Protein AF-A0A2T0AXY7-F1 (afdb_monomer_lite)

Sequence (420 aa):
MPDNYTPNIATISPTTSLGEAIATIINTGSFVLKIAGAGDNPEGWLNYLDILKIIQDAPEGATLRARRIKDYIHPDNNAHDLYSVEKLLAQALENHAREQELRLVLEELINVVIAEAPVGLAFLNPQGEILHLNSLAEQLLQAASLSCVDLIKMANNNETKTIRANSRTYKLWVVKSGKEKAPGYLAIFVDVTTEQQLVEKVKYAQQEAEMALATLLPDQRVEARLRAIVEYMDEYDSATGRIKITGVIREGVYRHVINILRLIAELSKQGLTELPGIDKDVLVQAAIFHDLAKVQPYLHPGDVVDPQEVFEPGYVHAFRSASMARGIYNIDERTVNLIKYHHHEENDLPAEYPLYLLPMYRLFRLLDGLSAGITRRGSRVKLTTNGTLISVREESSFPLYNQHLELDLYSGRKVVKPLD

Foldseek 3Di:
DPPDDPAQAAEDEQQQFLLVVVVCCVVRVHQKHFYDDDPPDGQAMDGVVLSVVLCVVDPDNPVRRGDGNNVVGDRDPPPVPVDDVVVVVVVVVVVVVVVVVVVVVVVVVVLVCQQPPPKWKWKAAPVLDTPDTYPVVVQQCVQVVPGSVNLVVCQVVVHKDWTDDPNWIWIWGKHFDPDPVGTIIMIIIDTCRVVVVVVVVVVVVVVVLVVVVCVVDPDVLLQVLLQQDKDFAWDADPVVQKIATADIGGSLSVQLLSQLLVVLVVVVVQVQCVAQLNPSVLLNLLSSQLQSQADAADDDHGDIDNCPVHGDDSLVSLCVSLCCCCPPVVHDPLSSLLSNPLNPDPVRDDPPRPLSNQLVSLVSNVSSVVSSCCRRFVWDWDWDDDRQKIWIAIDGPPQVPGWIWIARSNVRDIDIDHDD

InterPro domains:
  IPR003607 HD/PDEase domain [cd00077] (251-348)
  IPR006674 HD domain [PF01966] (253-348)
  IPR046342 CBS domain superfamily [SSF54631] (4-61)

Secondary structure (DSSP, 8-state):
--S------EEE-TT-BHHHHHHHHHHHT-SEEEEP-STTS-SEEEEHHHHHHHHHS-S-TTTSTTSBGGGG----S-HHHH--HHHHHHHHHHHHHHHHHHHHHHHHHHHHHHHS-SSEEEEE-TTS-EEEE-HHHHHHHHHTT--HHHHHHHHHHT-EEEEEETTEEEEEEEEE---TTS--EEEEEEE-HHHHHHHHHHHHHHHHHHHHHHHHSS-HHHHHHHHH--EEEEEE-TTT--EEEEEEETTHHHHHHHHHHHHHHHHHHTTGGGSTT--HHHHHHHHHHTTTT-------TT-EE-HHHHSPPHHHHHHHHHHHHHHHH---HHHHHHHHHTTS-GGGS-TTS-GGGHHHHHHHHHHHHHHHHHHHH--EEEEEEETTEEEEEEE-SSGGG-EEEEEETTT--EEEEE--

Structure (mmCIF, N/CA/C/O backbone):
data_AF-A0A2T0AXY7-F1
#
_entry.id   AF-A0A2T0AXY7-F1
#
loop_
_atom_site.group_PDB
_atom_site.id
_atom_site.type_symbol
_atom_site.label_atom_id
_atom_site.label_alt_id
_atom_site.label_comp_id
_atom_site.label_asym_id
_atom_site.label_entity_id
_atom_site.label_seq_id
_atom_site.pdbx_PDB_ins_code
_atom_site.Cartn_x
_atom_site.Cartn_y
_atom_site.Cartn_z
_atom_site.occupancy
_atom_site.B_iso_or_equiv
_atom_site.auth_seq_id
_atom_site.auth_comp_id
_atom_site.auth_asym_id
_atom_site.auth_atom_id
_atom_site.pdbx_PDB_model_num
ATOM 1 N N . MET A 1 1 ? -41.423 15.053 71.938 1.00 35.78 1 MET A N 1
ATOM 2 C CA . MET A 1 1 ? -41.698 16.401 71.407 1.00 35.78 1 MET A CA 1
ATOM 3 C C . MET A 1 1 ? -40.763 17.346 72.140 1.00 35.78 1 MET A C 1
ATOM 5 O O . MET A 1 1 ? -40.939 17.464 73.345 1.00 35.78 1 MET A O 1
ATOM 9 N N . PRO A 1 2 ? -39.714 17.892 71.506 1.00 35.72 2 PRO A N 1
ATOM 10 C CA . PRO A 1 2 ? -38.966 18.982 72.112 1.00 35.72 2 PRO A CA 1
ATOM 11 C C . PRO A 1 2 ? -39.847 20.236 72.146 1.00 35.72 2 PRO A C 1
ATOM 13 O O . PRO A 1 2 ? -40.663 20.451 71.248 1.00 35.72 2 PRO A O 1
ATOM 16 N N . ASP A 1 3 ? -39.694 21.010 73.213 1.00 39.50 3 ASP A N 1
ATOM 17 C CA . ASP A 1 3 ? -40.475 22.195 73.549 1.00 39.50 3 ASP A CA 1
ATOM 18 C C . ASP A 1 3 ? -40.466 23.270 72.445 1.00 39.50 3 ASP A C 1
ATOM 20 O O . ASP A 1 3 ? -39.426 23.568 71.860 1.00 39.50 3 ASP A O 1
ATOM 24 N N . ASN A 1 4 ? -41.651 23.841 72.189 1.00 45.59 4 ASN A N 1
ATOM 25 C CA . ASN A 1 4 ? -41.949 25.089 71.468 1.00 45.59 4 ASN A CA 1
ATOM 26 C C . ASN A 1 4 ? -40.873 25.598 70.487 1.00 45.59 4 ASN A C 1
ATOM 28 O O . ASN A 1 4 ? -40.189 26.588 70.749 1.00 45.59 4 ASN A O 1
ATOM 32 N N . TYR A 1 5 ? -40.793 24.985 69.302 1.00 45.97 5 TYR A N 1
ATOM 33 C CA . TYR A 1 5 ? -40.164 25.631 68.151 1.00 45.97 5 TYR A CA 1
ATOM 34 C C . TYR A 1 5 ? -41.079 26.758 67.663 1.00 45.97 5 TYR A C 1
ATOM 36 O O . TYR A 1 5 ? -42.077 26.508 66.988 1.00 45.97 5 TYR A O 1
ATOM 44 N N . THR A 1 6 ? -40.763 28.002 68.016 1.00 52.31 6 THR A N 1
ATOM 45 C CA . THR A 1 6 ? -41.361 29.177 67.376 1.00 52.31 6 THR A CA 1
ATOM 46 C C . THR A 1 6 ? -40.632 29.384 66.047 1.00 52.31 6 THR A C 1
ATOM 48 O O . THR A 1 6 ? -39.455 29.755 66.069 1.00 52.31 6 THR A O 1
ATOM 51 N N . PRO A 1 7 ? -41.257 29.112 64.885 1.00 59.44 7 PRO A N 1
ATOM 52 C CA . PRO A 1 7 ? -40.590 29.299 63.603 1.00 59.44 7 PRO A CA 1
ATOM 53 C C . PRO A 1 7 ? -40.160 30.761 63.453 1.00 59.44 7 PRO A C 1
ATOM 55 O O . PRO A 1 7 ? -40.944 31.680 63.700 1.00 59.44 7 PRO A O 1
ATOM 58 N N . ASN A 1 8 ? -38.903 30.978 63.061 1.00 70.38 8 ASN A N 1
ATOM 59 C CA . ASN A 1 8 ? -38.373 32.311 62.800 1.00 70.38 8 ASN A CA 1
ATOM 60 C C . ASN A 1 8 ? -38.953 32.830 61.480 1.00 70.38 8 ASN A C 1
ATOM 62 O O . ASN A 1 8 ? -38.382 32.606 60.422 1.00 70.38 8 ASN A O 1
ATOM 66 N N . ILE A 1 9 ? -40.120 33.467 61.531 1.00 78.06 9 ILE A N 1
ATOM 67 C CA . ILE A 1 9 ? -40.816 33.960 60.342 1.00 78.06 9 ILE A CA 1
ATOM 68 C C . ILE A 1 9 ? -40.255 35.334 59.964 1.00 78.06 9 ILE A C 1
ATOM 70 O O . ILE A 1 9 ? -40.591 36.355 60.568 1.00 78.06 9 ILE A O 1
ATOM 74 N N . ALA A 1 10 ? -39.428 35.372 58.922 1.00 82.75 10 ALA A N 1
ATOM 75 C CA . ALA A 1 10 ? -38.968 36.624 58.336 1.00 82.75 10 ALA A CA 1
ATOM 76 C C . ALA A 1 10 ? -40.090 37.301 57.529 1.00 82.75 10 ALA A C 1
ATOM 78 O O . ALA A 1 10 ? -40.833 36.644 56.797 1.00 82.75 10 ALA A O 1
ATOM 79 N N . THR A 1 11 ? -40.209 38.625 57.659 1.00 85.38 11 THR A N 1
ATOM 80 C CA . THR A 1 11 ? -41.185 39.429 56.908 1.00 85.38 11 THR A CA 1
ATOM 81 C C . THR A 1 11 ? -40.500 40.133 55.739 1.00 85.38 11 THR A C 1
ATOM 83 O O . THR A 1 11 ? -39.458 40.758 55.929 1.00 85.38 11 THR A O 1
ATOM 86 N N . ILE A 1 12 ? -41.081 40.048 54.541 1.00 84.69 12 ILE A N 1
ATOM 87 C CA . ILE A 1 12 ? -40.571 40.674 53.311 1.00 84.69 12 ILE A CA 1
ATOM 88 C C . ILE A 1 12 ? -41.636 41.551 52.641 1.00 84.69 12 ILE A C 1
ATOM 90 O O . ILE A 1 12 ? -42.829 41.404 52.899 1.00 84.69 12 ILE A O 1
ATOM 94 N N . SER A 1 13 ? -41.210 42.464 51.766 1.00 84.19 13 SER A N 1
ATOM 95 C CA . SER A 1 13 ? -42.122 43.320 50.998 1.00 84.19 13 SER A CA 1
ATOM 96 C C . SER A 1 13 ? -42.753 42.547 49.826 1.00 84.19 13 SER A C 1
ATOM 98 O O . SER A 1 13 ? -42.058 41.753 49.189 1.00 84.19 13 SER A O 1
ATOM 100 N N . PRO A 1 14 ? -44.011 42.831 49.430 1.00 80.75 14 PRO A N 1
ATOM 101 C CA . PRO A 1 14 ? -44.600 42.308 48.188 1.00 80.75 14 PRO A CA 1
ATOM 102 C C . PRO A 1 14 ? -43.783 42.648 46.928 1.00 80.75 14 PRO A C 1
ATOM 104 O O . PRO A 1 14 ? -43.879 41.978 45.896 1.00 80.75 14 PRO A O 1
ATOM 107 N N . THR A 1 15 ? -42.973 43.712 46.991 1.00 80.94 15 THR A N 1
ATOM 108 C CA . THR A 1 15 ? -42.100 44.152 45.894 1.00 80.94 15 THR A CA 1
ATOM 109 C C . THR A 1 15 ? -40.739 43.461 45.871 1.00 80.94 15 THR A C 1
ATOM 111 O O . THR A 1 15 ? -39.986 43.695 44.926 1.00 80.94 15 THR A O 1
ATOM 114 N N . THR A 1 16 ? -40.409 42.655 46.886 1.00 82.88 16 THR A N 1
ATOM 115 C CA . THR A 1 16 ? -39.147 41.912 46.970 1.00 82.88 16 THR A CA 1
ATOM 116 C C . THR A 1 16 ? -39.021 40.961 45.777 1.00 82.88 16 THR A C 1
ATOM 118 O O . THR A 1 16 ? -40.002 40.361 45.322 1.00 82.88 16 THR A O 1
ATOM 121 N N . SER A 1 17 ? -37.814 40.873 45.219 1.00 83.25 17 SER A N 1
ATOM 122 C CA . SER A 1 17 ? -37.525 39.959 44.113 1.00 83.25 17 SER A CA 1
ATOM 123 C C . SER A 1 17 ? -37.422 38.512 44.603 1.00 83.25 17 SER A C 1
ATOM 125 O O . SER A 1 17 ? -37.086 38.256 45.761 1.00 83.25 17 SER A O 1
ATOM 127 N N . LEU A 1 18 ? -37.661 37.537 43.720 1.00 77.62 18 LEU A N 1
ATOM 128 C CA . LEU A 1 18 ? -37.544 36.118 44.082 1.00 77.62 18 LEU A CA 1
ATOM 129 C C . LEU A 1 18 ? -36.136 35.763 44.597 1.00 77.62 18 LEU A C 1
ATOM 131 O O . LEU A 1 18 ? -35.996 34.994 45.546 1.00 77.62 18 LEU A O 1
ATOM 135 N N . GLY A 1 19 ? -35.089 36.355 44.007 1.00 75.31 19 GLY A N 1
ATOM 136 C CA . GLY A 1 19 ? -33.707 36.149 44.449 1.00 75.31 19 GLY A CA 1
ATOM 137 C C . GLY A 1 19 ? -33.446 36.645 45.875 1.00 75.31 19 GLY A C 1
ATOM 138 O O . GLY A 1 19 ? -32.769 35.968 46.648 1.00 75.31 19 GLY A O 1
ATOM 139 N N . GLU A 1 20 ? -34.016 37.793 46.243 1.00 79.75 20 GLU A N 1
ATOM 140 C CA . GLU A 1 20 ? -33.910 38.342 47.598 1.00 79.75 20 GLU A CA 1
ATOM 141 C C . GLU A 1 20 ? -34.698 37.510 48.611 1.00 79.75 20 GLU A C 1
ATOM 143 O O . GLU A 1 20 ? -34.175 37.240 49.686 1.00 79.75 20 GLU A O 1
ATOM 148 N N . ALA A 1 21 ? -35.894 37.019 48.265 1.00 81.38 21 ALA A N 1
ATOM 149 C CA . ALA A 1 21 ? -36.641 36.112 49.140 1.00 81.38 21 ALA A CA 1
ATOM 150 C C . ALA A 1 21 ? -35.890 34.806 49.425 1.00 81.38 21 ALA A C 1
ATOM 152 O O . ALA A 1 21 ? -35.842 34.369 50.575 1.00 81.38 21 ALA A O 1
ATOM 153 N N . ILE A 1 22 ? -35.251 34.212 48.411 1.00 77.62 22 ILE A N 1
ATOM 154 C CA . ILE A 1 22 ? -34.394 33.029 48.594 1.00 77.62 22 ILE A CA 1
ATOM 155 C C . ILE A 1 22 ? -33.248 33.347 49.557 1.00 77.62 22 ILE A C 1
ATOM 157 O O . ILE A 1 22 ? -32.988 32.581 50.483 1.00 77.62 22 ILE A O 1
ATOM 161 N N . ALA A 1 23 ? -32.581 34.490 49.368 1.00 80.38 23 ALA A N 1
ATOM 162 C CA . ALA A 1 23 ? -31.503 34.914 50.255 1.00 80.38 23 ALA A CA 1
ATOM 163 C C . ALA A 1 23 ? -32.002 35.134 51.692 1.00 80.38 23 ALA A C 1
ATOM 165 O O . ALA A 1 23 ? -31.334 34.722 52.637 1.00 80.38 23 ALA A O 1
ATOM 166 N N . THR A 1 24 ? -33.187 35.727 51.876 1.00 81.69 24 THR A N 1
ATOM 167 C CA . THR A 1 24 ? -33.806 35.891 53.196 1.00 81.69 24 THR A CA 1
ATOM 168 C C . THR A 1 24 ? -34.090 34.542 53.854 1.00 81.69 24 THR A C 1
ATOM 170 O O . THR A 1 24 ? -33.719 34.372 55.011 1.00 81.69 24 THR A O 1
ATOM 173 N N . ILE A 1 25 ? -34.665 33.570 53.138 1.00 77.44 25 ILE A N 1
ATOM 174 C CA . ILE A 1 25 ? -34.901 32.201 53.643 1.00 77.44 25 ILE A CA 1
ATOM 175 C C . ILE A 1 25 ? -33.597 31.556 54.117 1.00 77.44 25 ILE A C 1
ATOM 177 O O . ILE A 1 25 ? -33.514 31.114 55.262 1.00 77.44 25 ILE A O 1
ATOM 181 N N . ILE A 1 26 ? -32.557 31.570 53.279 1.00 75.00 26 ILE A N 1
ATOM 182 C CA . ILE A 1 26 ? -31.250 30.980 53.606 1.00 75.00 26 ILE A CA 1
ATOM 183 C C . ILE A 1 26 ? -30.628 31.663 54.832 1.00 75.00 26 ILE A C 1
ATOM 185 O O . ILE A 1 26 ? -30.186 30.985 55.755 1.00 75.00 26 ILE A O 1
ATOM 189 N N . ASN A 1 27 ? -30.620 32.998 54.865 1.00 78.12 27 ASN A N 1
ATOM 190 C CA . ASN A 1 27 ? -29.942 33.762 55.915 1.00 78.12 27 ASN A CA 1
ATOM 191 C C . ASN A 1 27 ? -30.670 33.709 57.263 1.00 78.12 27 ASN A C 1
ATOM 193 O O . ASN A 1 27 ? -30.035 33.789 58.311 1.00 78.12 27 ASN A O 1
ATOM 197 N N . THR A 1 28 ? -31.999 33.612 57.245 1.00 78.56 28 THR A N 1
ATOM 198 C CA . THR A 1 28 ? -32.820 33.574 58.471 1.00 78.56 28 THR A CA 1
ATOM 199 C C . THR A 1 28 ? -33.107 32.160 58.959 1.00 78.56 28 THR A C 1
ATOM 201 O O . THR A 1 28 ? -33.596 31.994 60.078 1.00 78.56 28 THR A O 1
ATOM 204 N N . GLY A 1 29 ? -32.814 31.151 58.133 1.00 70.94 29 GLY A N 1
ATOM 205 C CA . GLY A 1 29 ? -33.228 29.770 58.361 1.00 70.94 29 GLY A CA 1
ATOM 206 C C . GLY A 1 29 ? -34.749 29.594 58.342 1.00 70.94 29 GLY A C 1
ATOM 207 O O . GLY A 1 29 ? -35.250 28.612 58.888 1.00 70.94 29 GLY A O 1
ATOM 208 N N . SER A 1 30 ? -35.493 30.552 57.774 1.00 76.12 30 SER A N 1
ATOM 209 C CA . SER A 1 30 ? -36.952 30.490 57.718 1.00 76.12 30 SER A CA 1
ATOM 210 C C . SER A 1 30 ? -37.422 29.620 56.563 1.00 76.12 30 SER A C 1
ATOM 212 O O . SER A 1 30 ? -37.006 29.815 55.427 1.00 76.12 30 SER A O 1
ATOM 214 N N . PHE A 1 31 ? -38.371 28.726 56.817 1.00 73.75 31 PHE A N 1
ATOM 215 C CA . PHE A 1 31 ? -39.027 27.944 55.765 1.00 73.75 31 PHE A CA 1
ATOM 216 C C . PHE A 1 31 ? -40.228 28.673 55.140 1.00 73.75 31 PHE A C 1
ATOM 218 O O . PHE A 1 31 ? -40.707 28.276 54.077 1.00 73.75 31 PHE A O 1
ATOM 225 N N . VAL A 1 32 ? -40.710 29.742 55.786 1.00 78.12 32 VAL A N 1
ATOM 226 C CA . VAL A 1 32 ? -41.885 30.515 55.366 1.00 78.12 32 VAL A CA 1
ATOM 227 C C . VAL A 1 32 ? -41.618 32.009 55.538 1.00 78.12 32 VAL A C 1
ATOM 229 O O . VAL A 1 32 ? -41.190 32.462 56.600 1.00 78.12 32 VAL A O 1
ATOM 232 N N . LEU A 1 33 ? -41.893 32.798 54.507 1.00 80.44 33 LEU A N 1
ATOM 233 C CA . LEU A 1 33 ? -41.829 34.254 54.574 1.00 80.44 33 LEU A CA 1
ATOM 234 C C . LEU A 1 33 ? -43.231 34.844 54.733 1.00 80.44 33 LEU A C 1
ATOM 236 O O . LEU A 1 33 ? -44.147 34.481 53.993 1.00 80.44 33 LEU A O 1
ATOM 240 N N . LYS A 1 34 ? -43.383 35.781 55.673 1.00 84.38 34 LYS A N 1
ATOM 241 C CA . LYS A 1 34 ? -44.576 36.632 55.789 1.00 84.38 34 LYS A CA 1
ATOM 242 C C . LYS A 1 34 ? -44.455 37.765 54.773 1.00 84.38 34 LYS A C 1
ATOM 244 O O . LYS A 1 34 ? -43.468 38.498 54.796 1.00 84.38 34 LYS A O 1
ATOM 249 N N . ILE A 1 35 ? -45.440 37.946 53.902 1.00 83.81 35 ILE A N 1
ATOM 250 C CA . ILE A 1 35 ? -45.468 39.088 52.984 1.00 83.81 35 ILE A CA 1
ATOM 251 C C . ILE A 1 35 ? -46.203 40.233 53.682 1.00 83.81 35 ILE A C 1
ATOM 253 O O . ILE A 1 35 ? -47.360 40.087 54.081 1.00 83.81 35 ILE A O 1
ATOM 257 N N . ALA A 1 36 ? -45.512 41.355 53.885 1.00 83.44 36 ALA A N 1
ATOM 258 C CA . ALA A 1 36 ? -46.055 42.521 54.572 1.00 83.44 36 ALA A CA 1
ATOM 259 C C . ALA A 1 36 ? -47.291 43.063 53.837 1.00 83.44 36 ALA A C 1
ATOM 261 O O . ALA A 1 36 ? -47.231 43.283 52.632 1.00 83.44 36 ALA A O 1
ATOM 262 N N . GLY A 1 37 ? -48.385 43.282 54.570 1.00 78.50 37 GLY A N 1
ATOM 263 C CA . GLY A 1 37 ? -49.594 43.937 54.071 1.00 78.50 37 GLY A CA 1
ATOM 264 C C . GLY A 1 37 ? -49.876 45.257 54.787 1.00 78.50 37 GLY A C 1
ATOM 265 O O . GLY A 1 37 ? -49.051 45.756 55.556 1.00 78.50 37 GLY A O 1
ATOM 266 N N . ALA A 1 38 ? -51.046 45.846 54.534 1.00 69.31 38 ALA A N 1
ATOM 267 C CA . ALA A 1 38 ? -51.471 47.066 55.215 1.00 69.31 38 ALA A CA 1
ATOM 268 C C . ALA A 1 38 ? -51.808 46.788 56.697 1.00 69.31 38 ALA A C 1
ATOM 270 O O . ALA A 1 38 ? -52.799 46.126 57.008 1.00 69.31 38 ALA A O 1
ATOM 271 N N . GLY A 1 39 ? -51.002 47.333 57.615 1.00 69.31 39 GLY A N 1
ATOM 272 C CA . GLY A 1 39 ? -51.161 47.140 59.062 1.00 69.31 39 GLY A CA 1
ATOM 273 C C . GLY A 1 39 ? -50.564 45.816 59.558 1.00 69.31 39 GLY A C 1
ATOM 274 O O . GLY A 1 39 ? -49.551 45.359 59.038 1.00 69.31 39 GLY A O 1
ATOM 275 N N . ASP A 1 40 ? -51.180 45.195 60.568 1.00 65.81 40 ASP A N 1
ATOM 276 C CA . ASP A 1 40 ? -50.671 43.947 61.173 1.00 65.81 40 ASP A CA 1
ATOM 277 C C . ASP A 1 40 ? -50.998 42.672 60.362 1.00 65.81 40 ASP A C 1
ATOM 279 O O . ASP A 1 40 ? -50.418 41.601 60.603 1.00 65.81 40 ASP A O 1
ATOM 283 N N . ASN A 1 41 ? -51.874 42.782 59.356 1.00 70.25 41 ASN A N 1
ATOM 284 C CA . ASN A 1 41 ? -52.311 41.662 58.525 1.00 70.25 41 ASN A CA 1
ATOM 285 C C . ASN A 1 41 ? -51.353 41.432 57.338 1.00 70.25 41 ASN A C 1
ATOM 287 O O . ASN A 1 41 ? -51.108 42.363 56.569 1.00 70.25 41 ASN A O 1
ATOM 291 N N . PRO A 1 42 ? -50.807 40.214 57.157 1.00 78.94 42 PRO A N 1
ATOM 292 C CA . PRO A 1 42 ? -50.018 39.896 55.970 1.00 78.94 42 PRO A CA 1
ATOM 293 C C . PRO A 1 42 ? -50.861 39.929 54.691 1.00 78.94 42 PRO A C 1
ATOM 295 O O . PRO A 1 42 ? -52.012 39.505 54.701 1.00 78.94 42 PRO A O 1
ATOM 298 N N . GLU A 1 43 ? -50.253 40.361 53.583 1.00 77.25 43 GLU A N 1
ATOM 299 C CA . GLU A 1 43 ? -50.824 40.226 52.230 1.00 77.25 43 GLU A CA 1
ATOM 300 C C . GLU A 1 43 ? -50.783 38.775 51.728 1.00 77.25 43 GLU A C 1
ATOM 302 O O . GLU A 1 43 ? -51.541 38.400 50.837 1.00 77.25 43 GLU A O 1
ATOM 307 N N . GLY A 1 44 ? -49.906 37.951 52.304 1.00 79.56 44 GLY A N 1
ATOM 308 C CA . GLY A 1 44 ? -49.798 36.534 51.989 1.00 79.56 44 GLY A CA 1
ATOM 309 C C . GLY A 1 44 ? -48.573 35.883 52.619 1.00 79.56 44 GLY A C 1
ATOM 310 O O . GLY A 1 44 ? -47.861 36.485 53.428 1.00 79.56 44 GLY A O 1
ATOM 311 N N . TRP A 1 45 ? -48.323 34.639 52.225 1.00 79.12 45 TRP A N 1
ATOM 312 C CA . TRP A 1 45 ? -47.216 33.822 52.713 1.00 79.12 45 TRP A CA 1
ATOM 313 C C . TRP A 1 45 ? -46.498 33.173 51.532 1.00 79.12 45 TRP A C 1
ATOM 315 O O . TRP A 1 45 ? -47.144 32.797 50.557 1.00 79.12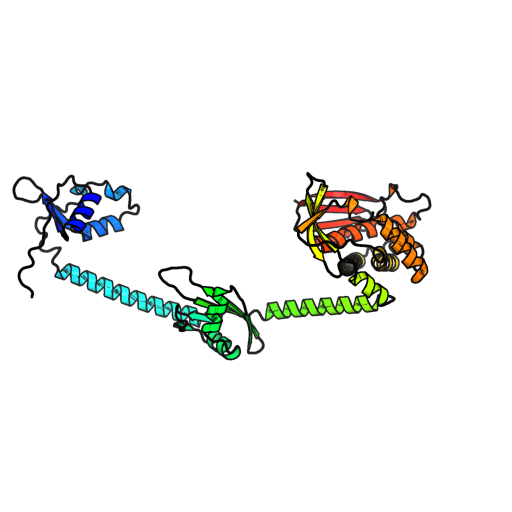 45 TRP A O 1
ATOM 325 N N . LEU A 1 46 ? -45.173 33.044 51.617 1.00 77.12 46 LEU A N 1
ATOM 326 C CA . LEU A 1 46 ? -44.356 32.386 50.594 1.00 77.12 46 LEU A CA 1
ATOM 327 C C . LEU A 1 46 ? -43.517 31.273 51.228 1.00 77.12 46 LEU A C 1
ATOM 329 O O . LEU A 1 46 ? -42.683 31.549 52.092 1.00 77.12 46 LEU A O 1
ATOM 333 N N . ASN A 1 47 ? -43.722 30.026 50.802 1.00 77.25 47 ASN A N 1
ATOM 334 C CA . ASN A 1 47 ? -42.939 28.877 51.259 1.00 77.25 47 ASN A CA 1
ATOM 335 C C . ASN A 1 47 ? -41.745 28.630 50.323 1.00 77.25 47 ASN A C 1
ATOM 337 O O . ASN A 1 47 ? -41.844 28.793 49.105 1.00 77.25 47 ASN A O 1
ATOM 341 N N . TYR A 1 48 ? -40.614 28.185 50.877 1.00 73.25 48 TYR A N 1
ATOM 342 C CA . TYR A 1 48 ? -39.454 27.763 50.089 1.00 73.25 48 TYR A CA 1
ATOM 343 C C . TYR A 1 48 ? -39.797 26.693 49.030 1.00 73.25 48 TYR A C 1
ATOM 345 O O . TYR A 1 48 ? -39.198 26.689 47.957 1.00 73.25 48 TYR A O 1
ATOM 353 N N . LEU A 1 49 ? -40.775 25.815 49.288 1.00 65.75 49 LEU A N 1
ATOM 354 C CA . LEU A 1 49 ? -41.242 24.813 48.323 1.00 65.75 49 LEU A CA 1
ATOM 355 C C . LEU A 1 49 ? -41.974 25.435 47.133 1.00 65.75 49 LEU A C 1
ATOM 357 O O . LEU A 1 49 ? -41.815 24.950 46.015 1.00 65.75 49 LEU A O 1
ATOM 361 N N . ASP A 1 50 ? -42.730 26.512 47.344 1.00 68.38 50 ASP A N 1
ATOM 362 C CA . ASP A 1 50 ? -43.384 27.235 46.248 1.00 68.38 50 ASP A CA 1
ATOM 363 C C . ASP A 1 50 ? -42.330 27.897 45.364 1.00 68.38 50 ASP A C 1
ATOM 365 O O . ASP A 1 50 ? -42.406 27.831 44.141 1.00 68.38 50 ASP A O 1
ATOM 369 N N . ILE A 1 51 ? -41.268 28.429 45.978 1.00 68.94 51 ILE A N 1
ATOM 370 C CA . ILE A 1 51 ? -40.109 28.950 45.250 1.00 68.94 51 ILE A CA 1
ATOM 371 C C . ILE A 1 51 ? -39.418 27.841 44.444 1.00 68.94 51 ILE A C 1
ATOM 373 O O . ILE A 1 51 ? -39.060 28.065 43.289 1.00 68.94 51 ILE A O 1
ATOM 377 N N . LEU A 1 52 ? -39.254 26.639 45.008 1.00 62.44 52 LEU A N 1
ATOM 378 C CA . LEU A 1 52 ? -38.666 25.503 44.292 1.00 62.44 52 LEU A CA 1
ATOM 379 C C . LEU A 1 52 ? -39.538 25.035 43.120 1.00 62.44 52 LEU A C 1
ATOM 381 O O . LEU A 1 52 ? -38.989 24.769 42.055 1.00 62.44 52 LEU A O 1
ATOM 385 N N . LYS A 1 53 ? -40.869 25.003 43.271 1.00 65.25 53 LYS A N 1
ATOM 386 C CA . LYS A 1 53 ? -41.801 24.713 42.165 1.00 65.25 53 LYS A CA 1
ATOM 387 C C . LYS A 1 53 ? -41.723 25.774 41.067 1.00 65.25 53 LYS A C 1
ATOM 389 O O . LYS A 1 53 ? -41.570 25.430 39.903 1.00 65.25 53 LYS A O 1
ATOM 394 N N . ILE A 1 54 ? -41.712 27.058 41.437 1.00 67.44 54 ILE A N 1
ATOM 395 C CA . ILE A 1 54 ? -41.545 28.177 40.493 1.00 67.44 54 ILE A CA 1
ATOM 396 C C . ILE A 1 54 ? -40.223 28.056 39.717 1.00 67.44 54 ILE A C 1
ATOM 398 O O . ILE A 1 54 ? -40.173 28.371 38.530 1.00 67.44 54 ILE A O 1
ATOM 402 N N . ILE A 1 55 ? -39.152 27.596 40.372 1.00 64.75 55 ILE A N 1
ATOM 403 C CA . ILE A 1 55 ? -37.855 27.345 39.730 1.00 64.75 55 ILE A CA 1
ATOM 404 C C . ILE A 1 55 ? -37.902 26.106 38.825 1.00 64.75 55 ILE A C 1
ATOM 406 O O . ILE A 1 55 ? -37.310 26.128 37.750 1.00 64.75 55 ILE A O 1
ATOM 410 N N . GLN A 1 56 ? -38.587 25.039 39.242 1.00 58.16 56 GLN A N 1
ATOM 411 C CA . GLN A 1 56 ? -38.702 23.789 38.488 1.00 58.16 56 GLN A CA 1
ATOM 412 C C . GLN A 1 56 ? -39.534 23.950 37.206 1.00 58.16 56 GLN A C 1
ATOM 414 O O . GLN A 1 56 ? -39.175 23.380 36.177 1.00 58.16 56 GLN A O 1
ATOM 419 N N . ASP A 1 57 ? -40.600 24.750 37.254 1.00 57.97 57 ASP A N 1
ATOM 420 C CA . ASP A 1 57 ? -41.546 24.929 36.144 1.00 57.97 57 ASP A CA 1
ATOM 421 C C . ASP A 1 57 ? -41.098 25.983 35.114 1.00 57.97 57 ASP A C 1
ATOM 423 O O . ASP A 1 57 ? -41.736 26.158 34.073 1.00 57.97 57 ASP A O 1
ATOM 427 N N . ALA A 1 58 ? -39.992 26.689 35.365 1.00 58.09 58 ALA A N 1
ATOM 428 C CA . ALA A 1 58 ? -39.477 27.724 34.477 1.00 58.09 58 ALA A CA 1
ATOM 429 C C . ALA A 1 58 ? -38.116 27.313 33.870 1.00 58.09 58 ALA A C 1
ATOM 431 O O . ALA A 1 58 ? -37.119 27.228 34.586 1.00 58.09 58 ALA A O 1
ATOM 432 N N . PRO A 1 59 ? -38.027 27.112 32.539 1.00 49.50 59 PRO A N 1
ATOM 433 C CA . PRO A 1 59 ? -36.862 26.510 31.878 1.00 49.50 59 PRO A CA 1
ATOM 434 C C . PRO A 1 59 ? -35.582 27.373 31.875 1.00 49.50 59 PRO A C 1
ATOM 436 O O . PRO A 1 59 ? -34.537 26.914 31.420 1.00 49.50 59 PRO A O 1
ATOM 439 N N . GLU A 1 60 ? -35.621 28.605 32.398 1.00 58.69 60 GLU A N 1
ATOM 440 C CA . GLU A 1 60 ? -34.505 29.560 32.360 1.00 58.69 60 GLU A CA 1
ATOM 441 C C . GLU A 1 60 ? -34.295 30.244 33.729 1.00 58.69 60 GLU A C 1
ATOM 443 O O . GLU A 1 60 ? -34.936 31.235 34.081 1.00 58.69 60 GLU A O 1
ATOM 448 N N . GLY A 1 61 ? -33.357 29.724 34.529 1.00 53.00 61 GLY A N 1
ATOM 449 C CA . GLY A 1 61 ? -33.146 30.140 35.927 1.00 53.00 61 GLY A CA 1
ATOM 450 C C . GLY A 1 61 ? -32.642 31.578 36.159 1.00 53.00 61 GLY A C 1
ATOM 451 O O . GLY A 1 61 ? -32.676 32.058 37.294 1.00 53.00 61 GLY A O 1
ATOM 452 N N . ALA A 1 62 ? -32.177 32.287 35.123 1.00 51.03 62 ALA A N 1
ATOM 453 C CA . ALA A 1 62 ? -31.622 33.641 35.252 1.00 51.03 62 ALA A CA 1
ATOM 454 C C . ALA A 1 62 ? -32.698 34.748 35.215 1.00 51.03 62 ALA A C 1
ATOM 456 O O . ALA A 1 62 ? -32.615 35.715 35.972 1.00 51.03 62 ALA A O 1
ATOM 457 N N . THR A 1 63 ? -33.742 34.589 34.399 1.00 56.69 63 THR A N 1
ATOM 458 C CA . THR A 1 63 ? -34.869 35.534 34.243 1.00 56.69 63 THR A CA 1
ATOM 459 C C . THR A 1 63 ? -35.860 35.474 35.411 1.00 56.69 63 THR A C 1
ATOM 461 O O . THR A 1 63 ? -36.571 36.444 35.677 1.00 56.69 63 THR A O 1
ATOM 464 N N . LEU A 1 64 ? -35.868 34.369 36.161 1.00 56.97 64 LEU A N 1
ATOM 465 C CA . LEU A 1 64 ? -36.705 34.152 37.346 1.00 56.97 64 LEU A CA 1
ATOM 466 C C . LEU A 1 64 ? -36.348 35.051 38.533 1.00 56.97 64 LEU A C 1
ATOM 468 O O . LEU A 1 64 ? -37.242 35.524 39.233 1.00 56.97 64 LEU A O 1
ATOM 472 N N . ARG A 1 65 ? -35.054 35.325 38.756 1.00 55.00 65 ARG A N 1
ATOM 473 C CA . ARG A 1 65 ? -34.594 36.076 39.939 1.00 55.00 65 ARG A CA 1
ATOM 474 C C . ARG A 1 65 ? -35.102 37.516 39.977 1.00 55.00 65 ARG A C 1
ATOM 476 O O . ARG A 1 65 ? -35.236 38.061 41.065 1.00 55.00 65 ARG A O 1
ATOM 483 N N . ALA A 1 66 ? -35.394 38.105 38.816 1.00 55.59 66 ALA A N 1
ATOM 484 C CA . ALA A 1 66 ? -35.854 39.486 38.676 1.00 55.59 66 ALA A CA 1
ATOM 485 C C . ALA A 1 66 ? -37.385 39.654 38.781 1.00 55.59 66 ALA A C 1
ATOM 487 O O . ALA A 1 66 ? -37.871 40.787 38.805 1.00 55.59 66 ALA A O 1
ATOM 488 N N . ARG A 1 67 ? -38.161 38.559 38.829 1.00 64.00 67 ARG A N 1
ATOM 489 C CA . ARG A 1 67 ? -39.628 38.624 38.942 1.00 64.00 67 ARG A CA 1
ATOM 490 C C . ARG A 1 67 ? -40.055 38.957 40.374 1.00 64.00 67 ARG A C 1
ATOM 492 O O . ARG A 1 67 ? -39.395 38.565 41.339 1.00 64.00 67 ARG A O 1
ATOM 499 N N . ARG A 1 68 ? -41.152 39.710 40.500 1.00 65.44 68 ARG A N 1
ATOM 500 C CA . ARG A 1 68 ? -41.685 40.174 41.789 1.00 65.44 68 ARG A CA 1
ATOM 501 C C . ARG A 1 68 ? -42.534 39.082 42.431 1.00 65.44 68 ARG A C 1
ATOM 503 O O . ARG A 1 68 ? -43.277 38.387 41.746 1.00 65.44 68 ARG A O 1
ATOM 510 N N . ILE A 1 69 ? -42.451 38.969 43.752 1.00 60.84 69 ILE A N 1
ATOM 511 C CA . ILE A 1 69 ? -43.148 37.925 44.518 1.00 60.84 69 ILE A CA 1
ATOM 512 C C . ILE A 1 69 ? -44.668 38.080 44.470 1.00 60.84 69 ILE A C 1
ATOM 514 O O . ILE A 1 69 ? -45.370 37.073 44.473 1.00 60.84 69 ILE A O 1
ATOM 518 N N . LYS A 1 70 ? -45.176 39.316 44.353 1.00 62.41 70 LYS A N 1
ATOM 519 C CA . LYS A 1 70 ? -46.618 39.602 44.270 1.00 62.41 70 LYS A CA 1
ATOM 520 C C . LYS A 1 70 ? -47.380 38.787 43.215 1.00 62.41 70 LYS A C 1
ATOM 522 O O . LYS A 1 70 ? -48.572 38.565 43.372 1.00 62.41 70 LYS A O 1
ATOM 527 N N . ASP A 1 71 ? -46.696 38.349 42.159 1.00 62.06 71 ASP A N 1
ATOM 528 C CA . ASP A 1 71 ? -47.307 37.614 41.049 1.00 62.06 71 ASP A CA 1
ATOM 529 C C . ASP A 1 71 ? -47.557 36.127 41.397 1.00 62.06 71 ASP A C 1
ATOM 531 O O . ASP A 1 71 ? -48.198 35.417 40.627 1.00 62.06 71 ASP A O 1
ATOM 535 N N . TYR A 1 72 ? -47.077 35.662 42.559 1.00 61.00 72 TYR A N 1
ATOM 536 C CA . TYR A 1 72 ? -47.173 34.275 43.037 1.00 61.00 72 TYR A CA 1
ATOM 537 C C . TYR A 1 72 ? -47.842 34.159 44.416 1.00 61.00 72 TYR A C 1
ATOM 539 O O . TYR A 1 72 ? -47.774 33.113 45.059 1.00 61.00 72 TYR A O 1
ATOM 547 N N . ILE A 1 73 ? -48.470 35.236 44.898 1.00 58.22 73 ILE A N 1
ATOM 548 C CA . ILE A 1 73 ? -49.182 35.235 46.179 1.00 58.22 73 ILE A CA 1
ATOM 549 C C . ILE A 1 73 ? -50.501 34.482 46.006 1.00 58.22 73 ILE A C 1
ATOM 551 O O . ILE A 1 73 ? -51.360 34.903 45.232 1.00 58.22 73 ILE A O 1
ATOM 555 N N . HIS A 1 74 ? -50.686 33.393 46.753 1.00 56.25 74 HIS A N 1
ATOM 556 C CA . HIS A 1 74 ? -51.997 32.763 46.886 1.00 56.25 74 HIS A CA 1
ATOM 557 C C . HIS A 1 74 ? -52.863 33.585 47.863 1.00 56.25 74 HIS A C 1
ATOM 559 O O . HIS A 1 74 ? -52.483 33.713 49.026 1.00 56.25 74 HIS A O 1
ATOM 565 N N . PRO A 1 75 ? -54.016 34.135 47.431 1.00 50.09 75 PRO A N 1
ATOM 566 C CA . PRO A 1 75 ? -54.833 35.044 48.244 1.00 50.09 75 PRO A CA 1
ATOM 567 C C . PRO A 1 75 ? -55.687 34.350 49.324 1.00 50.09 75 PRO A C 1
ATOM 569 O O . PRO A 1 75 ? -56.533 34.996 49.939 1.00 50.09 75 PRO A O 1
ATOM 572 N N . ASP A 1 76 ? -55.504 33.050 49.567 1.00 48.66 76 ASP A N 1
ATOM 573 C CA . ASP A 1 76 ? -56.335 32.315 50.520 1.00 48.66 76 ASP A CA 1
ATOM 574 C C . ASP A 1 76 ? -55.834 32.456 51.965 1.00 48.66 76 ASP A C 1
ATOM 576 O O . ASP A 1 76 ? -54.787 31.937 52.354 1.00 48.66 76 ASP A O 1
ATOM 580 N N . ASN A 1 77 ? -56.663 33.090 52.799 1.00 45.97 77 ASN A N 1
ATOM 581 C CA . ASN A 1 77 ? -56.467 33.283 54.242 1.00 45.97 77 ASN A CA 1
ATOM 582 C C . ASN A 1 77 ? -56.550 31.985 55.083 1.00 45.97 77 ASN A C 1
ATOM 584 O O . ASN A 1 77 ? -56.556 32.055 56.309 1.00 45.97 77 ASN A O 1
ATOM 588 N N . ASN A 1 78 ? -56.568 30.804 54.453 1.00 47.34 78 ASN A N 1
ATOM 589 C CA . ASN A 1 78 ? -56.605 29.489 55.108 1.00 47.34 78 ASN A CA 1
ATOM 590 C C . ASN A 1 78 ? -55.340 28.652 54.819 1.00 47.34 78 ASN A C 1
ATOM 592 O O . ASN A 1 78 ? -55.400 27.445 54.588 1.00 47.34 78 ASN A O 1
ATOM 596 N N . ALA A 1 79 ? -54.162 29.281 54.877 1.00 48.47 79 ALA A N 1
ATOM 597 C CA . ALA A 1 79 ? -52.865 28.614 54.704 1.00 48.47 79 ALA A CA 1
ATOM 598 C C . ALA A 1 79 ? -52.577 27.494 55.733 1.00 48.47 79 ALA A C 1
ATOM 600 O O . ALA A 1 79 ? -51.693 26.668 55.505 1.00 48.47 79 ALA A O 1
ATOM 601 N N . HIS A 1 80 ? -53.328 27.423 56.839 1.00 46.16 80 HIS A N 1
ATOM 602 C CA . HIS A 1 80 ? -53.153 26.384 57.858 1.00 46.16 80 HIS A CA 1
ATOM 603 C C . HIS A 1 80 ? -53.541 24.969 57.391 1.00 46.16 80 HIS A C 1
ATOM 605 O O . HIS A 1 80 ? -52.968 24.009 57.899 1.00 46.16 80 HIS A O 1
ATOM 611 N N . ASP A 1 81 ? -54.444 24.821 56.414 1.00 45.25 81 ASP A N 1
ATOM 612 C CA . ASP A 1 81 ? -54.977 23.502 56.017 1.00 45.25 81 ASP A CA 1
ATOM 613 C C . ASP A 1 81 ? -54.297 22.902 54.769 1.00 45.25 81 ASP A C 1
ATOM 615 O O . ASP A 1 81 ? -54.273 21.683 54.570 1.00 45.25 81 ASP A O 1
ATOM 619 N N . LEU A 1 82 ? -53.698 23.743 53.919 1.00 45.88 82 LEU A N 1
ATOM 620 C CA . LEU A 1 82 ? -52.987 23.323 52.700 1.00 45.88 82 LEU A CA 1
ATOM 621 C C . LEU A 1 82 ? -51.529 22.905 52.957 1.00 45.88 82 LEU A C 1
ATOM 623 O O . LEU A 1 82 ? -50.951 22.196 52.136 1.00 45.88 82 LEU A O 1
ATOM 627 N N . TYR A 1 83 ? -50.960 23.279 54.107 1.00 52.28 83 TYR A N 1
ATOM 628 C CA . TYR A 1 83 ? -49.530 23.139 54.401 1.00 52.28 83 TYR A CA 1
ATOM 629 C C . TYR A 1 83 ? -49.246 22.663 55.831 1.00 52.28 83 TYR A C 1
ATOM 631 O O . TYR A 1 83 ? -48.300 23.134 56.466 1.00 52.28 83 TYR A O 1
ATOM 639 N N . SER A 1 84 ? -50.034 21.722 56.366 1.00 59.69 84 SER A N 1
ATOM 640 C CA . SER A 1 84 ? -49.597 21.053 57.594 1.00 59.69 84 SER A CA 1
ATOM 641 C C . SER A 1 84 ? -48.270 20.332 57.320 1.00 59.69 84 SER A C 1
ATOM 643 O O . SER A 1 84 ? -48.070 19.737 56.255 1.00 59.69 84 SER A O 1
ATOM 645 N N . VAL A 1 85 ? -47.335 20.404 58.273 1.00 55.41 85 VAL A N 1
ATOM 646 C CA . VAL A 1 85 ? -46.038 19.703 58.203 1.00 55.41 85 VAL A CA 1
ATOM 647 C C . VAL A 1 85 ? -46.247 18.217 57.896 1.00 55.41 85 VAL A C 1
ATOM 649 O O . VAL A 1 85 ? -45.443 17.612 57.192 1.00 55.41 85 VAL A O 1
ATOM 652 N N . GLU A 1 86 ? -47.369 17.650 58.344 1.00 66.69 86 GLU A N 1
ATOM 653 C CA . GLU A 1 86 ? -47.753 16.265 58.080 1.00 66.69 86 GLU A CA 1
ATOM 654 C C . GLU A 1 86 ? -48.017 16.002 56.592 1.00 66.69 86 GLU A C 1
ATOM 656 O O . GLU A 1 86 ? -47.548 14.990 56.078 1.00 66.69 86 GLU A O 1
ATOM 661 N N . LYS A 1 87 ? -48.696 16.907 55.867 1.00 64.94 87 LYS A N 1
ATOM 662 C CA . LYS A 1 87 ? -48.939 16.753 54.419 1.00 64.94 87 LYS A CA 1
ATOM 663 C C . LYS A 1 87 ? -47.649 16.850 53.603 1.00 64.94 87 LYS A C 1
ATOM 665 O O . LYS A 1 87 ? -47.452 16.070 52.674 1.00 64.94 87 LYS A O 1
ATOM 670 N N . LEU A 1 88 ? -46.750 17.769 53.960 1.00 62.81 88 LEU A N 1
ATOM 671 C CA . LEU A 1 88 ? -45.451 17.906 53.289 1.00 62.81 88 LEU A CA 1
ATOM 672 C C . LEU A 1 88 ? -44.530 16.714 53.567 1.00 62.81 88 LEU A C 1
ATOM 674 O O . LEU A 1 88 ? -43.870 16.222 52.652 1.00 62.81 88 LEU A O 1
ATOM 678 N N . LEU A 1 89 ? -44.515 16.222 54.808 1.00 66.50 89 LEU A N 1
ATOM 679 C CA . LEU A 1 89 ? -43.773 15.021 55.178 1.00 66.50 89 LEU A CA 1
ATOM 680 C C . LEU A 1 89 ? -44.328 13.786 54.457 1.00 66.50 89 LEU A C 1
ATOM 682 O O . LEU A 1 89 ? -43.548 12.995 53.936 1.00 66.50 89 LEU A O 1
ATOM 686 N N . ALA A 1 90 ? -45.654 13.652 54.360 1.00 72.69 90 ALA A N 1
ATOM 687 C CA . ALA A 1 90 ? -46.296 12.574 53.613 1.00 72.69 90 ALA A CA 1
ATOM 688 C C . ALA A 1 90 ? -45.901 12.594 52.127 1.00 72.69 90 ALA A C 1
ATOM 690 O O . ALA A 1 90 ? -45.502 11.562 51.593 1.00 72.69 90 ALA A O 1
ATOM 691 N N . GLN A 1 91 ? -45.910 13.768 51.484 1.00 71.62 91 GLN A N 1
ATOM 692 C CA . GLN A 1 91 ? -45.499 13.902 50.083 1.00 71.62 91 GLN A CA 1
ATOM 693 C C . GLN A 1 91 ? -44.007 13.603 49.870 1.00 71.62 91 GLN A C 1
ATOM 695 O O . GLN A 1 91 ? -43.631 12.989 48.873 1.00 71.62 91 GLN A O 1
ATOM 700 N N . ALA A 1 92 ? -43.140 14.034 50.791 1.00 66.50 92 ALA A N 1
ATOM 701 C CA . ALA A 1 92 ? -41.709 13.748 50.723 1.00 66.50 92 ALA A CA 1
ATOM 702 C C . ALA A 1 92 ? -41.420 12.248 50.886 1.00 66.50 92 ALA A C 1
ATOM 704 O O . ALA A 1 92 ? -40.589 11.705 50.160 1.00 66.50 92 ALA A O 1
ATOM 705 N N . LEU A 1 93 ? -42.132 11.576 51.795 1.00 76.06 93 LEU A N 1
ATOM 706 C CA . LEU A 1 93 ? -42.048 10.127 51.977 1.00 76.06 93 LEU A CA 1
ATOM 707 C C . LEU A 1 93 ? -42.552 9.371 50.741 1.00 76.06 93 LEU A C 1
ATOM 709 O O . LEU A 1 93 ? -41.898 8.426 50.310 1.00 76.06 93 LEU A O 1
ATOM 713 N N . GLU A 1 94 ? -43.658 9.812 50.135 1.00 83.56 94 GLU A N 1
ATOM 714 C CA . GLU A 1 94 ? -44.184 9.237 48.890 1.00 83.56 94 GLU A CA 1
ATOM 715 C C . GLU A 1 94 ? -43.193 9.400 47.727 1.00 83.56 94 GLU A C 1
ATOM 717 O O . GLU A 1 94 ? -42.887 8.438 47.024 1.00 83.56 94 GLU A O 1
ATOM 722 N N . ASN A 1 95 ? -42.621 10.595 47.558 1.00 72.62 95 ASN A N 1
ATOM 723 C CA . ASN A 1 95 ? -41.615 10.850 46.527 1.00 72.62 95 ASN A CA 1
ATOM 724 C C . ASN A 1 95 ? -40.342 10.028 46.754 1.00 72.62 95 ASN A C 1
ATOM 726 O O . ASN A 1 95 ? -39.774 9.515 45.792 1.00 72.62 95 ASN A O 1
ATOM 730 N N . HIS A 1 96 ? -39.905 9.873 48.007 1.00 77.69 96 HIS A N 1
ATOM 731 C CA . HIS A 1 96 ? -38.756 9.036 48.340 1.00 77.69 96 HIS A CA 1
ATOM 732 C C . HIS A 1 96 ? -39.027 7.556 48.049 1.00 77.69 96 HIS A C 1
ATOM 734 O O . HIS A 1 96 ? -38.183 6.890 47.456 1.00 77.69 96 HIS A O 1
ATOM 740 N N . ALA A 1 97 ? -40.214 7.051 48.400 1.00 81.19 97 ALA A N 1
ATOM 741 C CA . ALA A 1 97 ? -40.624 5.686 48.078 1.00 81.19 97 ALA A CA 1
ATOM 742 C C . ALA A 1 97 ? -40.661 5.456 46.557 1.00 81.19 97 ALA A C 1
ATOM 744 O O . ALA A 1 97 ? -40.116 4.468 46.068 1.00 81.19 97 ALA A O 1
ATOM 745 N N . ARG A 1 98 ? -41.209 6.410 45.795 1.00 81.25 98 ARG A N 1
ATOM 746 C CA . ARG A 1 98 ? -41.226 6.365 44.327 1.00 81.25 98 ARG A CA 1
ATOM 747 C C . ARG A 1 98 ? -39.823 6.422 43.718 1.00 81.25 98 ARG A C 1
ATOM 749 O O . ARG A 1 98 ? -39.553 5.750 42.728 1.00 81.25 98 ARG A O 1
ATOM 756 N N . GLU A 1 99 ? -38.919 7.218 44.285 1.00 80.44 99 GLU A N 1
ATOM 757 C CA . GLU A 1 99 ? -37.518 7.259 43.855 1.00 80.44 99 GLU A CA 1
ATOM 758 C C . GLU A 1 99 ? -36.820 5.916 44.108 1.00 80.44 99 GLU A C 1
ATOM 760 O O . GLU A 1 99 ? -36.107 5.425 43.233 1.00 80.44 99 GLU A O 1
ATOM 765 N N . GLN A 1 100 ? -37.038 5.306 45.277 1.00 82.12 100 GLN A N 1
ATOM 766 C CA . GLN A 1 100 ? -36.510 3.977 45.592 1.00 82.12 100 GLN A CA 1
ATOM 767 C C . GLN A 1 100 ? -37.034 2.921 44.612 1.00 82.12 100 GLN A C 1
ATOM 769 O O . GLN A 1 100 ? -36.246 2.130 44.100 1.00 82.12 100 GLN A O 1
ATOM 774 N N . GLU A 1 101 ? -38.328 2.947 44.286 1.00 87.31 101 GLU A N 1
ATOM 775 C CA . GLU A 1 101 ? -38.927 2.052 43.292 1.00 87.31 101 GLU A CA 1
ATOM 776 C C . GLU A 1 101 ? -38.303 2.243 41.901 1.00 87.31 101 GLU A C 1
ATOM 778 O O . GLU A 1 101 ? -37.873 1.277 41.273 1.00 87.31 101 GLU A O 1
ATOM 783 N N . LEU A 1 102 ? -38.160 3.489 41.437 1.00 80.75 102 LEU A N 1
ATOM 784 C CA . LEU A 1 102 ? -37.519 3.788 40.151 1.00 80.75 102 LEU A CA 1
ATOM 785 C C . LEU A 1 102 ? -36.052 3.342 40.103 1.00 80.75 102 LEU A C 1
ATOM 787 O O . LEU A 1 102 ? -35.592 2.893 39.053 1.00 80.75 102 LEU A O 1
ATOM 791 N N . ARG A 1 103 ? -35.312 3.449 41.215 1.00 77.50 103 ARG A N 1
ATOM 792 C CA . ARG A 1 103 ? -33.933 2.945 41.311 1.00 77.50 103 ARG A CA 1
ATOM 793 C C . ARG A 1 103 ? -33.881 1.427 41.172 1.00 77.50 103 ARG A C 1
ATOM 795 O O . ARG A 1 103 ? -33.054 0.943 40.409 1.00 77.50 103 ARG A O 1
ATOM 802 N N . LEU A 1 104 ? -34.786 0.703 41.832 1.00 83.06 104 LEU A N 1
ATOM 803 C CA . LEU A 1 104 ? -34.875 -0.756 41.720 1.00 83.06 104 LEU A CA 1
ATOM 804 C C . LEU A 1 104 ? -35.192 -1.191 40.283 1.00 83.06 104 LEU A C 1
ATOM 806 O O . LEU A 1 104 ? -34.507 -2.055 39.741 1.00 83.06 104 LEU A O 1
ATOM 810 N N . VAL A 1 105 ? -36.163 -0.540 39.635 1.00 82.94 105 VAL A N 1
ATOM 811 C CA . VAL A 1 105 ? -36.508 -0.809 38.227 1.00 82.94 105 VAL A CA 1
ATOM 812 C C . VAL A 1 105 ? -35.323 -0.525 37.300 1.00 82.94 105 VAL A C 1
ATOM 814 O O . VAL A 1 105 ? -35.059 -1.283 36.366 1.00 82.94 105 VAL A O 1
ATOM 817 N N . LEU A 1 106 ? -34.584 0.561 37.544 1.00 77.12 106 LEU A N 1
ATOM 818 C CA . LEU A 1 106 ? -33.404 0.903 36.753 1.00 77.12 106 LEU A CA 1
ATOM 819 C C . LEU A 1 106 ? -32.270 -0.115 36.942 1.00 77.12 106 LEU A C 1
ATOM 821 O O . LEU A 1 106 ? -31.644 -0.504 35.958 1.00 77.12 106 LEU A O 1
ATOM 825 N N . GLU A 1 107 ? -32.007 -0.552 38.174 1.00 81.06 107 GLU A N 1
ATOM 826 C CA . GLU A 1 107 ? -31.014 -1.591 38.477 1.00 81.06 107 GLU A CA 1
ATOM 827 C C . GLU A 1 107 ? -31.373 -2.924 37.811 1.00 81.06 107 GLU A C 1
ATOM 829 O O . GLU A 1 107 ? -30.511 -3.566 37.208 1.00 81.06 107 GLU A O 1
ATOM 834 N N . GLU A 1 108 ? -32.649 -3.314 37.844 1.00 82.88 108 GLU A N 1
ATOM 835 C CA . GLU A 1 108 ? -33.143 -4.504 37.150 1.00 82.88 108 GLU A CA 1
ATOM 836 C C . GLU A 1 108 ? -32.931 -4.395 35.634 1.00 82.88 108 GLU A C 1
ATOM 838 O O . GLU A 1 108 ? -32.372 -5.301 35.015 1.00 82.88 108 GLU A O 1
ATOM 843 N N . LEU A 1 109 ? -33.278 -3.251 35.037 1.00 78.25 109 LEU A N 1
ATOM 844 C CA . LEU A 1 109 ? -33.097 -3.015 33.606 1.00 78.25 109 LEU A CA 1
ATOM 845 C C . LEU A 1 109 ? -31.615 -3.023 33.196 1.00 78.25 109 LEU A C 1
ATOM 847 O O . LEU A 1 109 ? -31.268 -3.592 32.162 1.00 78.25 109 LEU A O 1
ATOM 851 N N . ILE A 1 110 ? -30.727 -2.444 34.011 1.00 78.44 110 ILE A N 1
ATOM 852 C CA . ILE A 1 110 ? -29.273 -2.500 33.797 1.00 78.44 110 ILE A CA 1
ATOM 853 C C . ILE A 1 110 ? -28.781 -3.948 33.832 1.00 78.44 110 ILE A C 1
ATOM 855 O O . ILE A 1 110 ? -28.021 -4.349 32.951 1.00 78.44 110 ILE A O 1
ATOM 859 N N . ASN A 1 111 ? -29.228 -4.742 34.806 1.00 79.00 111 ASN A N 1
ATOM 860 C CA . ASN A 1 111 ? -28.838 -6.146 34.917 1.00 79.00 111 ASN A CA 1
ATOM 861 C C . ASN A 1 111 ? -29.295 -6.962 33.703 1.00 79.00 111 ASN A C 1
ATOM 863 O O . ASN A 1 111 ? -28.503 -7.739 33.172 1.00 79.00 111 ASN A O 1
ATOM 867 N N . VAL A 1 112 ? -30.520 -6.743 33.215 1.00 81.69 112 VAL A N 1
ATOM 868 C CA . VAL A 1 112 ? -31.023 -7.384 31.988 1.00 81.69 112 VAL A CA 1
ATOM 869 C C . VAL A 1 112 ? -30.170 -6.993 30.781 1.00 81.69 112 VAL A C 1
ATOM 871 O O . VAL A 1 112 ? -29.723 -7.860 30.035 1.00 81.69 112 VAL A O 1
ATOM 874 N N . VAL A 1 113 ? -29.878 -5.701 30.606 1.00 77.69 113 VAL A N 1
ATOM 875 C CA . VAL A 1 113 ? -29.052 -5.221 29.485 1.00 77.69 113 VAL A CA 1
ATOM 876 C C . VAL A 1 113 ? -27.636 -5.797 29.539 1.00 77.69 113 VAL A C 1
ATOM 878 O O . VAL A 1 113 ? -27.101 -6.190 28.506 1.00 77.69 113 VAL A O 1
ATOM 881 N N . ILE A 1 114 ? -27.021 -5.866 30.723 1.00 80.69 114 ILE A N 1
ATOM 882 C CA . ILE A 1 114 ? -25.680 -6.439 30.904 1.00 80.69 114 ILE A CA 1
ATOM 883 C C . ILE A 1 114 ? -25.681 -7.947 30.621 1.00 80.69 114 ILE A C 1
ATOM 885 O O . ILE A 1 114 ? -24.756 -8.444 29.972 1.00 80.69 114 ILE A O 1
ATOM 889 N N . ALA A 1 115 ? -26.700 -8.670 31.091 1.00 80.69 115 ALA A N 1
ATOM 890 C CA . ALA A 1 115 ? -26.819 -10.113 30.910 1.00 80.69 115 ALA A CA 1
ATOM 891 C C . ALA A 1 115 ? -27.024 -10.508 29.438 1.00 80.69 115 ALA A C 1
ATOM 893 O O . ALA A 1 115 ? -26.392 -11.453 28.974 1.00 80.69 115 ALA A O 1
ATOM 894 N N . GLU A 1 116 ? -27.843 -9.752 28.703 1.00 80.81 116 GLU A N 1
ATOM 895 C CA . GLU A 1 116 ? -28.172 -10.008 27.292 1.00 80.81 116 GLU A CA 1
ATOM 896 C C . GLU A 1 116 ? -27.181 -9.362 26.305 1.00 80.81 116 GLU A C 1
ATOM 898 O O . GLU A 1 116 ? -27.315 -9.497 25.085 1.00 80.81 116 GLU A O 1
ATOM 903 N N . ALA A 1 117 ? -26.175 -8.634 26.800 1.00 80.88 117 ALA A N 1
ATOM 904 C CA . ALA A 1 117 ? -25.199 -7.979 25.942 1.00 80.88 117 ALA A CA 1
ATOM 905 C C . ALA A 1 117 ? -24.395 -9.018 25.129 1.00 80.88 117 ALA A C 1
ATOM 907 O O . ALA A 1 117 ? -23.811 -9.937 25.706 1.00 80.88 117 ALA A O 1
ATOM 908 N N . PRO A 1 118 ? -24.229 -8.836 23.803 1.00 80.62 118 PRO A N 1
ATOM 909 C CA . PRO A 1 118 ? -23.415 -9.724 22.963 1.00 80.62 118 PRO A CA 1
ATOM 910 C C . PRO A 1 118 ? -21.897 -9.528 23.165 1.00 80.62 118 PRO A C 1
ATOM 912 O O . PRO A 1 118 ? -21.087 -9.956 22.344 1.00 80.62 118 PRO A O 1
ATOM 915 N N . VAL A 1 119 ? -21.505 -8.841 24.238 1.00 90.75 119 VAL A N 1
ATOM 916 C CA . VAL A 1 119 ? -20.133 -8.491 24.614 1.00 90.75 119 VAL A CA 1
ATOM 917 C C . VAL A 1 119 ? -19.932 -8.812 26.090 1.00 90.75 119 VAL A C 1
ATOM 919 O O . VAL A 1 119 ? -20.871 -8.743 26.881 1.00 90.75 119 VAL A O 1
ATOM 922 N N . GLY A 1 120 ? -18.708 -9.152 26.488 1.00 91.94 120 GLY A N 1
ATOM 923 C CA . GLY A 1 120 ? -18.402 -9.318 27.907 1.00 91.94 120 GLY A CA 1
ATOM 924 C C . GLY A 1 120 ? -18.351 -7.948 28.572 1.00 91.94 120 GLY A C 1
ATOM 925 O O . GLY A 1 120 ? -17.637 -7.070 28.088 1.00 91.94 120 GLY A O 1
ATOM 926 N N . LEU A 1 121 ? -19.084 -7.754 29.664 1.00 92.88 121 LEU A N 1
ATOM 927 C CA . LEU A 1 121 ? -19.070 -6.512 30.436 1.00 92.88 121 LEU A CA 1
ATOM 928 C C . LEU A 1 121 ? -18.735 -6.802 31.894 1.00 92.88 121 LEU A C 1
ATOM 930 O O . LEU A 1 121 ? -19.336 -7.687 32.501 1.00 92.88 121 LEU A O 1
ATOM 934 N N . ALA A 1 122 ? -17.805 -6.029 32.453 1.00 92.38 122 ALA A N 1
ATOM 935 C CA . ALA A 1 122 ? -17.564 -5.973 33.889 1.00 92.38 122 ALA A CA 1
ATOM 936 C C . ALA A 1 122 ? -17.420 -4.517 34.348 1.00 92.38 122 ALA A C 1
ATOM 938 O O . ALA A 1 122 ? -16.623 -3.753 33.800 1.00 92.38 122 ALA A O 1
ATOM 939 N N . PHE A 1 123 ? -18.197 -4.134 35.356 1.00 91.06 123 PHE A N 1
ATOM 940 C CA . PHE A 1 123 ? -18.161 -2.817 35.978 1.00 91.06 123 PHE A CA 1
ATOM 941 C C . PHE A 1 123 ? -17.486 -2.910 37.343 1.00 91.06 123 PHE A C 1
ATOM 943 O O . PHE A 1 123 ? -17.864 -3.745 38.165 1.00 91.06 123 PHE A O 1
ATOM 950 N N . LEU A 1 124 ? -16.496 -2.052 37.580 1.00 91.56 124 LEU A N 1
ATOM 951 C CA . LEU A 1 124 ? -15.724 -2.015 38.815 1.00 91.56 124 LEU A CA 1
ATOM 952 C C . LEU A 1 124 ? -15.865 -0.662 39.502 1.00 91.56 124 LEU A C 1
ATOM 954 O O . LEU A 1 124 ? -15.840 0.388 38.852 1.00 91.56 124 LEU A O 1
ATOM 958 N N . ASN A 1 125 ? -15.940 -0.686 40.827 1.00 89.06 125 ASN A N 1
ATOM 959 C CA . ASN A 1 125 ? -15.854 0.527 41.629 1.00 89.06 125 ASN A CA 1
ATOM 960 C C . ASN A 1 125 ? -14.400 1.065 41.674 1.00 89.06 125 ASN A C 1
ATOM 962 O O . ASN A 1 125 ? -13.466 0.408 41.197 1.00 89.06 125 ASN A O 1
ATOM 966 N N . PRO A 1 126 ? -14.163 2.267 42.232 1.00 85.69 126 PRO A N 1
ATOM 967 C CA . PRO A 1 126 ? -12.821 2.847 42.336 1.00 85.69 126 PRO A CA 1
ATOM 968 C C . PRO A 1 126 ? -11.820 1.997 43.123 1.00 85.69 126 PRO A C 1
ATOM 970 O O . PRO A 1 126 ? -10.617 2.113 42.895 1.00 85.69 126 PRO A O 1
ATOM 973 N N . GLN A 1 127 ? -12.312 1.171 44.046 1.00 85.88 127 GLN A N 1
ATOM 974 C CA . GLN A 1 127 ? -11.533 0.269 44.889 1.00 85.88 127 GLN A CA 1
ATOM 975 C C . GLN A 1 127 ? -11.156 -1.033 44.162 1.00 85.88 127 GLN A C 1
ATOM 977 O O . GLN A 1 127 ? -10.325 -1.789 44.660 1.00 85.88 127 GLN A O 1
ATOM 982 N N . GLY A 1 128 ? -11.713 -1.277 42.971 1.00 83.12 128 GLY A N 1
ATOM 983 C CA . GLY A 1 128 ? -11.469 -2.481 42.181 1.00 83.12 128 GLY A CA 1
ATOM 984 C C . GLY A 1 128 ? -12.367 -3.660 42.539 1.00 83.12 128 GLY A C 1
ATOM 985 O O . GLY A 1 128 ? -12.060 -4.787 42.167 1.00 83.12 128 GLY A O 1
ATOM 986 N N . GLU A 1 129 ? -13.477 -3.432 43.231 1.00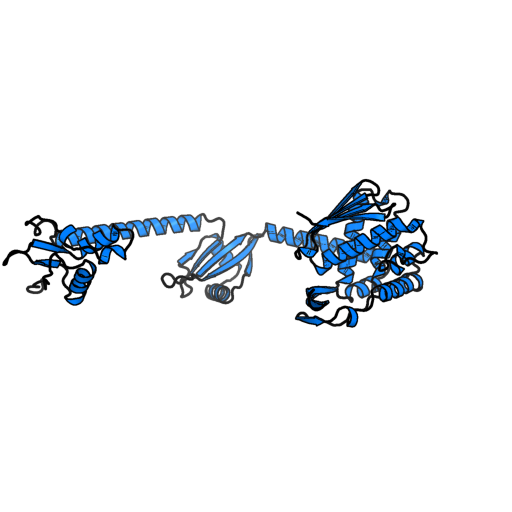 89.62 129 GLU A N 1
ATOM 987 C CA . GLU A 1 129 ? -14.494 -4.456 43.453 1.00 89.62 129 GLU A CA 1
ATOM 988 C C . GLU A 1 129 ? -15.427 -4.514 42.244 1.00 89.62 129 GLU A C 1
ATOM 990 O O . GLU A 1 129 ? -15.829 -3.479 41.702 1.00 89.62 129 GLU A O 1
ATOM 995 N N . ILE A 1 130 ? -15.764 -5.727 41.807 1.00 90.06 130 ILE A N 1
ATOM 996 C CA . ILE A 1 130 ? -16.677 -5.933 40.685 1.00 90.06 130 ILE A CA 1
ATOM 997 C C . ILE A 1 130 ? -18.107 -5.735 41.187 1.00 90.06 130 ILE A C 1
ATOM 999 O O . ILE A 1 130 ? -18.569 -6.472 42.052 1.00 90.06 130 ILE A O 1
ATOM 1003 N N . LEU A 1 131 ? -18.794 -4.742 40.630 1.00 88.06 131 LEU A N 1
ATOM 1004 C CA . LEU A 1 131 ? -20.185 -4.425 40.950 1.00 88.06 131 LEU A CA 1
ATOM 1005 C C . LEU A 1 131 ? -21.155 -5.214 40.068 1.00 88.06 131 LEU A C 1
ATOM 1007 O O . LEU A 1 131 ? -22.143 -5.748 40.556 1.00 88.06 131 LEU A O 1
ATOM 1011 N N . HIS A 1 132 ? -20.851 -5.310 38.772 1.00 87.75 132 HIS A N 1
ATOM 1012 C CA . HIS A 1 132 ? -21.636 -6.082 37.811 1.00 87.75 132 HIS A CA 1
ATOM 1013 C C . HIS A 1 132 ? -20.701 -6.808 36.858 1.00 87.75 132 HIS A C 1
ATOM 1015 O O . HIS A 1 132 ? -19.702 -6.240 36.415 1.00 87.75 132 HIS A O 1
ATOM 1021 N N . LEU A 1 133 ? -21.041 -8.044 36.511 1.00 91.38 133 LEU A N 1
ATOM 1022 C CA . LEU A 1 133 ? -20.351 -8.806 35.481 1.00 91.38 133 LEU A CA 1
ATOM 1023 C C . LEU A 1 133 ? -21.331 -9.758 34.799 1.00 91.38 133 LEU A C 1
ATOM 1025 O O . LEU A 1 133 ? -22.192 -10.332 35.463 1.00 91.38 133 LEU A O 1
ATOM 1029 N N . ASN A 1 134 ? -21.209 -9.926 33.484 1.00 92.81 134 ASN A N 1
ATOM 1030 C CA . ASN A 1 134 ? -21.951 -10.970 32.783 1.00 92.81 134 ASN A CA 1
ATOM 1031 C C . ASN A 1 134 ? -21.126 -12.255 32.645 1.00 92.81 134 ASN A C 1
ATOM 1033 O O . ASN A 1 134 ? -19.905 -12.264 32.817 1.00 92.81 134 ASN A O 1
ATOM 1037 N N . SER A 1 135 ? -21.809 -13.351 32.317 1.00 92.25 135 SER A N 1
ATOM 1038 C CA . SER A 1 135 ? -21.219 -14.694 32.240 1.00 92.25 135 SER A CA 1
ATOM 1039 C C . SER A 1 135 ? -20.027 -14.770 31.280 1.00 92.25 135 SER A C 1
ATOM 1041 O O . SER A 1 135 ? -19.039 -15.445 31.567 1.00 92.25 135 SER A O 1
ATOM 1043 N N . LEU A 1 136 ? -20.078 -14.040 30.161 1.00 91.62 136 LEU A N 1
ATOM 1044 C CA . LEU A 1 136 ? -18.971 -13.966 29.211 1.00 91.62 136 LEU A CA 1
ATOM 1045 C C . LEU A 1 136 ? -17.748 -13.261 29.816 1.00 91.62 136 LEU A C 1
ATOM 1047 O O . LEU A 1 136 ? -16.638 -13.780 29.704 1.00 91.62 136 LEU A O 1
ATOM 1051 N N . ALA A 1 137 ? -17.921 -12.110 30.474 1.00 93.06 137 ALA A N 1
ATOM 1052 C CA . ALA A 1 137 ? -16.813 -11.426 31.142 1.00 93.06 137 ALA A CA 1
ATOM 1053 C C . ALA A 1 137 ? -16.195 -12.286 32.250 1.00 93.06 137 ALA A C 1
ATOM 1055 O O . ALA A 1 137 ? -14.972 -12.339 32.357 1.00 93.06 137 ALA A O 1
ATOM 1056 N N . GLU A 1 138 ? -17.015 -12.999 33.025 1.00 93.81 138 GLU A N 1
ATOM 1057 C CA . GLU A 1 138 ? -16.539 -13.914 34.066 1.00 93.81 138 GLU A CA 1
ATOM 1058 C C . GLU A 1 138 ? -15.600 -14.979 33.498 1.00 93.81 138 GLU A C 1
ATOM 1060 O O . GLU A 1 138 ? -14.458 -15.126 33.941 1.00 93.81 138 GLU A O 1
ATOM 1065 N N . GLN A 1 139 ? -16.066 -15.679 32.460 1.00 93.62 139 GLN A N 1
ATOM 1066 C CA . GLN A 1 139 ? -15.315 -16.739 31.798 1.00 93.62 139 GLN A CA 1
ATOM 1067 C C . GLN A 1 139 ? -13.996 -16.212 31.229 1.00 93.62 139 GLN A C 1
ATOM 1069 O O . GLN A 1 139 ? -12.964 -16.872 31.344 1.00 93.62 139 GLN A O 1
ATOM 1074 N N . LEU A 1 140 ? -14.007 -15.018 30.628 1.00 94.19 140 LEU A N 1
ATOM 1075 C CA . LEU A 1 140 ? -12.818 -14.417 30.027 1.00 94.19 140 LEU A CA 1
ATOM 1076 C C . LEU A 1 140 ? -11.817 -13.910 31.068 1.00 94.19 140 LEU A C 1
ATOM 1078 O O . LEU A 1 140 ? -10.612 -14.062 30.858 1.00 94.19 140 LEU A O 1
ATOM 1082 N N . LEU A 1 141 ? -12.282 -13.356 32.190 1.00 93.56 141 LEU A N 1
ATOM 1083 C CA . LEU A 1 141 ? -11.416 -12.962 33.304 1.00 93.56 141 LEU A CA 1
ATOM 1084 C C . LEU A 1 141 ? -10.722 -14.180 33.920 1.00 93.56 141 LEU A C 1
ATOM 1086 O O . LEU A 1 141 ? -9.506 -14.149 34.121 1.00 93.56 141 LEU A O 1
ATOM 1090 N N . GLN A 1 142 ? -11.467 -15.269 34.134 1.00 92.31 142 GLN A N 1
ATOM 1091 C CA . GLN A 1 142 ? -10.919 -16.532 34.630 1.00 92.31 142 GLN A CA 1
ATOM 1092 C C . GLN A 1 142 ? -9.921 -17.141 33.636 1.00 92.31 142 GLN A C 1
ATOM 1094 O O . GLN A 1 142 ? -8.785 -17.439 34.008 1.00 92.31 142 GLN A O 1
ATOM 1099 N N . ALA A 1 143 ? -10.298 -17.258 32.358 1.00 90.38 143 ALA A N 1
ATOM 1100 C CA . ALA A 1 143 ? -9.437 -17.818 31.315 1.00 90.38 143 ALA A CA 1
ATOM 1101 C C . ALA A 1 143 ? -8.129 -17.028 31.138 1.00 90.38 143 ALA A C 1
ATOM 1103 O O . ALA A 1 143 ? -7.080 -17.610 30.872 1.00 90.38 143 ALA A O 1
ATOM 1104 N N . ALA A 1 144 ? -8.174 -15.704 31.308 1.00 90.69 144 ALA A N 1
ATOM 1105 C CA . ALA A 1 144 ? -7.004 -14.838 31.206 1.00 90.69 144 ALA A CA 1
ATOM 1106 C C . ALA A 1 144 ? -6.214 -14.692 32.518 1.00 90.69 144 ALA A C 1
ATOM 1108 O O . ALA A 1 144 ? -5.190 -14.002 32.510 1.00 90.69 144 ALA A O 1
ATOM 1109 N N . SER A 1 145 ? -6.691 -15.288 33.621 1.00 92.88 145 SER A N 1
ATOM 1110 C CA . SER A 1 145 ? -6.158 -15.091 34.979 1.00 92.88 145 SER A CA 1
ATOM 1111 C C . SER A 1 145 ? -5.978 -13.607 35.326 1.00 92.88 145 SER A C 1
ATOM 1113 O O . SER A 1 145 ? -4.955 -13.205 35.878 1.00 92.88 145 SER A O 1
ATOM 1115 N N . LEU A 1 146 ? -6.948 -12.774 34.934 1.00 92.44 146 LEU A N 1
ATOM 1116 C CA . LEU A 1 146 ? -6.909 -11.330 35.154 1.00 92.44 146 LEU A CA 1
ATOM 1117 C C . LEU A 1 146 ? -7.538 -10.978 36.498 1.00 92.44 146 LEU A C 1
ATOM 1119 O O . LEU A 1 146 ? -8.686 -11.328 36.767 1.00 92.44 146 LEU A O 1
ATOM 1123 N N . SER A 1 147 ? -6.799 -10.231 37.311 1.00 92.19 147 SER A N 1
ATOM 1124 C CA . SER A 1 147 ? -7.316 -9.640 38.542 1.00 92.19 147 SER A CA 1
ATOM 1125 C C . SER A 1 147 ? -7.896 -8.244 38.290 1.00 92.19 147 SER A C 1
ATOM 1127 O O . SER A 1 147 ? -7.566 -7.577 37.306 1.00 92.19 147 SER A O 1
ATOM 1129 N N . CYS A 1 148 ? -8.707 -7.740 39.221 1.00 90.06 148 CYS A N 1
ATOM 1130 C CA . CYS A 1 148 ? -9.202 -6.361 39.165 1.00 90.06 148 CYS A CA 1
ATOM 1131 C C . CYS A 1 148 ? -8.071 -5.321 39.160 1.00 90.06 148 CYS A C 1
ATOM 1133 O O . CYS A 1 148 ? -8.184 -4.275 38.521 1.00 90.06 148 CYS A O 1
ATOM 1135 N N . VAL A 1 149 ? -6.957 -5.628 39.834 1.00 91.19 149 VAL A N 1
ATOM 1136 C CA . VAL A 1 149 ? -5.759 -4.779 39.852 1.00 91.19 149 VAL A CA 1
ATOM 1137 C C . VAL A 1 149 ? -5.181 -4.632 38.444 1.00 91.19 149 VAL A C 1
ATOM 1139 O O . VAL A 1 149 ? -4.747 -3.542 38.071 1.00 91.19 149 VAL A O 1
ATOM 1142 N N . ASP A 1 150 ? -5.211 -5.697 37.643 1.00 92.56 150 ASP A N 1
ATOM 1143 C CA . ASP A 1 150 ? -4.734 -5.660 36.260 1.00 92.56 150 ASP A CA 1
ATOM 1144 C C . ASP A 1 150 ? -5.640 -4.791 35.385 1.00 92.56 150 ASP A C 1
ATOM 1146 O O . ASP A 1 150 ? -5.142 -3.976 34.612 1.00 92.56 150 ASP A O 1
ATOM 1150 N N . LEU A 1 151 ? -6.963 -4.888 35.557 1.00 92.81 151 LEU A N 1
ATOM 1151 C CA . LEU A 1 151 ? -7.923 -4.065 34.811 1.00 92.81 151 LEU A CA 1
ATOM 1152 C C . LEU A 1 151 ? -7.741 -2.569 35.099 1.00 92.81 151 LEU A C 1
ATOM 1154 O O . LEU A 1 151 ? -7.740 -1.754 34.176 1.00 92.81 151 LEU A O 1
ATOM 1158 N N . ILE A 1 152 ? -7.534 -2.200 36.366 1.00 91.25 152 ILE A N 1
ATOM 1159 C CA . ILE A 1 152 ? -7.281 -0.807 36.760 1.00 91.25 152 ILE A CA 1
ATOM 1160 C C . ILE A 1 152 ? -5.971 -0.295 36.155 1.00 91.25 152 ILE A C 1
ATOM 1162 O O . ILE A 1 152 ? -5.925 0.823 35.639 1.00 91.25 152 ILE A O 1
ATOM 1166 N N . LYS A 1 153 ? -4.901 -1.100 36.194 1.00 92.00 153 LYS A N 1
ATOM 1167 C CA . LYS A 1 153 ? -3.624 -0.747 35.555 1.00 92.00 153 LYS A CA 1
ATOM 1168 C C . LYS A 1 153 ? -3.803 -0.515 34.057 1.00 92.00 153 LYS A C 1
ATOM 1170 O O . LYS A 1 153 ? -3.352 0.511 33.556 1.00 92.00 153 LYS A O 1
ATOM 1175 N N . MET A 1 154 ? -4.523 -1.408 33.376 1.00 92.88 154 MET A N 1
ATOM 1176 C CA . MET A 1 154 ? -4.809 -1.264 31.950 1.00 92.88 154 MET A CA 1
ATOM 1177 C C . MET A 1 154 ? -5.548 0.041 31.644 1.00 92.88 154 MET A C 1
ATOM 1179 O O . MET A 1 154 ? -5.162 0.754 30.720 1.00 92.88 154 MET A O 1
ATOM 1183 N N . ALA A 1 155 ? -6.558 0.392 32.445 1.00 90.69 155 ALA A N 1
ATOM 1184 C CA . ALA A 1 155 ? -7.306 1.636 32.273 1.00 90.69 155 ALA A CA 1
ATOM 1185 C C . ALA A 1 155 ? -6.425 2.884 32.438 1.00 90.69 155 ALA A C 1
ATOM 1187 O O . ALA A 1 155 ? -6.561 3.840 31.681 1.00 90.69 155 ALA A O 1
ATOM 1188 N N . ASN A 1 156 ? -5.514 2.883 33.415 1.00 89.12 156 ASN A N 1
ATOM 1189 C CA . ASN A 1 156 ? -4.632 4.025 33.670 1.00 89.12 156 ASN A CA 1
ATOM 1190 C C . ASN A 1 156 ? -3.530 4.178 32.609 1.00 89.12 156 ASN A C 1
ATOM 1192 O O . ASN A 1 156 ? -3.080 5.295 32.362 1.00 89.12 156 ASN A O 1
ATOM 1196 N N . ASN A 1 157 ? -3.132 3.081 31.963 1.00 90.50 157 ASN A N 1
ATOM 1197 C CA . ASN A 1 157 ? -2.103 3.073 30.923 1.00 90.50 157 ASN A CA 1
ATOM 1198 C C . ASN A 1 157 ? -2.675 3.140 29.494 1.00 90.50 157 ASN A C 1
ATOM 1200 O O . ASN A 1 157 ? -1.907 3.149 28.534 1.00 90.50 157 ASN A O 1
ATOM 1204 N N . ASN A 1 158 ? -4.006 3.176 29.333 1.00 87.50 158 ASN A N 1
ATOM 1205 C CA . ASN A 1 158 ? -4.697 3.021 28.045 1.00 87.50 158 ASN A CA 1
ATOM 1206 C C . ASN A 1 158 ? -4.281 1.744 27.285 1.00 87.50 158 ASN A C 1
ATOM 1208 O O . ASN A 1 158 ? -4.171 1.730 26.057 1.00 87.50 158 ASN A O 1
ATOM 1212 N N . GLU A 1 159 ? -4.034 0.660 28.018 1.00 90.81 159 GLU A N 1
ATOM 1213 C CA . GLU A 1 159 ? -3.637 -0.621 27.442 1.00 90.81 159 GLU A CA 1
ATOM 1214 C C . GLU A 1 159 ? -4.854 -1.429 26.980 1.00 90.81 159 GLU A C 1
ATOM 1216 O O . GLU A 1 159 ? -5.937 -1.392 27.568 1.00 90.81 159 GLU A O 1
ATOM 1221 N N . THR A 1 160 ? -4.652 -2.229 25.935 1.00 91.56 160 THR A N 1
ATOM 1222 C CA . THR A 1 160 ? -5.623 -3.236 25.492 1.00 91.56 160 THR A CA 1
ATOM 1223 C C . THR A 1 160 ? -4.977 -4.610 25.546 1.00 91.56 160 THR A C 1
ATOM 1225 O O . THR A 1 160 ? -3.771 -4.740 25.335 1.00 91.56 160 THR A O 1
ATOM 1228 N N . LYS A 1 161 ? -5.770 -5.649 25.820 1.00 93.56 161 LYS A N 1
ATOM 1229 C CA . LYS A 1 161 ? -5.272 -7.029 25.895 1.00 93.56 161 LYS A CA 1
ATOM 1230 C C . LYS A 1 161 ? -6.065 -7.930 24.965 1.00 93.56 161 LYS A C 1
ATOM 1232 O O . LYS A 1 161 ? -7.274 -7.783 24.825 1.00 93.56 161 LYS A O 1
ATOM 1237 N N . THR A 1 162 ? -5.375 -8.868 24.326 1.00 92.94 162 THR A N 1
ATOM 1238 C CA . THR A 1 162 ? -6.015 -9.928 23.540 1.00 92.94 162 THR A CA 1
ATOM 1239 C C . THR A 1 162 ? -6.085 -11.192 24.384 1.00 92.94 162 THR A C 1
ATOM 1241 O O . THR A 1 162 ? -5.085 -11.594 24.978 1.00 92.94 162 THR A O 1
ATOM 1244 N N . ILE A 1 163 ? -7.261 -11.806 24.451 1.00 93.50 163 ILE A N 1
ATOM 1245 C CA . ILE A 1 163 ? -7.548 -12.997 25.252 1.00 93.50 163 ILE A CA 1
ATOM 1246 C C . ILE A 1 163 ? -8.055 -14.084 24.312 1.00 93.50 163 ILE A C 1
ATOM 1248 O O . ILE A 1 163 ? -8.940 -13.838 23.496 1.00 93.50 163 ILE A O 1
ATOM 1252 N N . ARG A 1 164 ? -7.502 -15.292 24.418 1.00 91.31 164 ARG A N 1
ATOM 1253 C CA . ARG A 1 164 ? -7.974 -16.461 23.669 1.00 91.31 164 ARG A CA 1
ATOM 1254 C C . ARG A 1 164 ? -8.714 -17.392 24.621 1.00 91.31 164 ARG A C 1
ATOM 1256 O O . ARG A 1 164 ? -8.136 -17.821 25.613 1.00 91.31 164 ARG A O 1
ATOM 1263 N N . ALA A 1 165 ? -9.971 -17.697 24.318 1.00 91.44 165 ALA A N 1
ATOM 1264 C CA . ALA A 1 165 ? -10.809 -18.594 25.110 1.00 91.44 165 ALA A CA 1
ATOM 1265 C C . ALA A 1 165 ? -11.801 -19.322 24.197 1.00 91.44 165 ALA A C 1
ATOM 1267 O O . ALA A 1 165 ? -12.365 -18.711 23.291 1.00 91.44 165 ALA A O 1
ATOM 1268 N N . ASN A 1 166 ? -12.025 -20.619 24.427 1.00 87.62 166 ASN A N 1
ATOM 1269 C CA . ASN A 1 166 ? -13.003 -21.434 23.688 1.00 87.62 166 ASN A CA 1
ATOM 1270 C C . ASN A 1 166 ? -12.872 -21.328 22.153 1.00 87.62 166 ASN A C 1
ATOM 1272 O O . ASN A 1 166 ? -13.865 -21.184 21.442 1.00 87.62 166 ASN A O 1
ATOM 1276 N N . SER A 1 167 ? -11.638 -21.362 21.637 1.00 87.88 167 SER A N 1
ATOM 1277 C CA . SER A 1 167 ? -11.318 -21.200 20.203 1.00 87.88 167 SER A CA 1
ATOM 1278 C C . SER A 1 167 ? -11.701 -19.844 19.591 1.00 87.88 167 SER A C 1
ATOM 1280 O O . SER A 1 167 ? -11.664 -19.682 18.373 1.00 87.88 167 SER A O 1
ATOM 1282 N N . ARG A 1 168 ? -12.038 -18.859 20.425 1.00 92.19 168 ARG A N 1
ATOM 1283 C CA . ARG A 1 168 ? -12.327 -17.479 20.037 1.00 92.19 168 ARG A CA 1
ATOM 1284 C C . ARG A 1 168 ? -11.262 -16.537 20.578 1.00 92.19 168 ARG A C 1
ATOM 1286 O O . ARG A 1 168 ? -10.570 -16.836 21.554 1.00 92.19 168 ARG A O 1
ATOM 1293 N N . THR A 1 169 ? -11.126 -15.397 19.919 1.00 92.19 169 THR A N 1
ATOM 1294 C CA . THR A 1 169 ? -10.225 -14.320 20.314 1.00 92.19 169 THR A CA 1
ATOM 1295 C C . THR A 1 169 ? -11.045 -13.097 20.676 1.00 92.19 169 THR A C 1
ATOM 1297 O O . THR A 1 169 ? -11.840 -12.624 19.874 1.00 92.19 169 THR A O 1
ATOM 1300 N N . TYR A 1 170 ? -10.817 -12.569 21.871 1.00 93.62 170 TYR A N 1
ATOM 1301 C CA . TYR A 1 170 ? -11.486 -11.391 22.395 1.00 93.62 170 TYR A CA 1
ATOM 1302 C C . TYR A 1 170 ? -10.475 -10.278 22.610 1.00 93.62 170 TYR A C 1
ATOM 1304 O O . TYR A 1 170 ? -9.343 -10.522 23.037 1.00 93.62 170 TYR A O 1
ATOM 1312 N N . LYS A 1 171 ? -10.893 -9.046 22.347 1.00 94.25 171 LYS A N 1
ATOM 1313 C CA . LYS A 1 171 ? -10.135 -7.856 22.711 1.00 94.25 171 LYS A CA 1
ATOM 1314 C C . LYS A 1 171 ? -10.779 -7.223 23.936 1.00 94.25 171 LYS A C 1
ATOM 1316 O O . LYS A 1 171 ? -11.997 -7.083 23.995 1.00 94.25 171 LYS A O 1
ATOM 1321 N N . LEU A 1 172 ? -9.946 -6.908 24.919 1.00 95.19 172 LEU A N 1
ATOM 1322 C CA . LEU A 1 172 ? -10.315 -6.284 26.179 1.00 95.19 172 LEU A CA 1
ATOM 1323 C C . LEU A 1 172 ? -9.898 -4.815 26.157 1.00 95.19 172 LEU A C 1
ATOM 1325 O O . LEU A 1 172 ? -8.713 -4.505 25.987 1.00 95.19 172 LEU A O 1
ATOM 1329 N N . TRP A 1 173 ? -10.871 -3.941 26.394 1.00 93.81 173 TRP A N 1
ATOM 1330 C CA . TRP A 1 173 ? -10.672 -2.530 26.706 1.00 93.81 173 TRP A CA 1
ATOM 1331 C C . TRP A 1 173 ? -11.134 -2.261 28.127 1.00 93.81 173 TRP A C 1
ATOM 1333 O O . TRP A 1 173 ? -12.163 -2.788 28.544 1.00 93.81 173 TRP A O 1
ATOM 1343 N N . VAL A 1 174 ? -10.412 -1.409 28.850 1.00 92.50 174 VAL A N 1
ATOM 1344 C CA . VAL A 1 174 ? -10.866 -0.917 30.151 1.00 92.50 174 VAL A CA 1
ATOM 1345 C C . VAL A 1 174 ? -10.897 0.598 30.108 1.00 92.50 174 VAL A C 1
ATOM 1347 O O . VAL A 1 174 ? -9.893 1.239 29.810 1.00 92.50 174 VAL A O 1
ATOM 1350 N N . VAL A 1 175 ? -12.066 1.168 30.378 1.00 90.31 175 VAL A N 1
ATOM 1351 C CA . VAL A 1 175 ? -12.305 2.607 30.293 1.00 90.31 175 VAL A CA 1
ATOM 1352 C C . VAL A 1 175 ? -12.606 3.139 31.685 1.00 90.31 175 VAL A C 1
ATOM 1354 O O . VAL A 1 175 ? -13.417 2.569 32.415 1.00 90.31 175 VAL A O 1
ATOM 1357 N N . LYS A 1 176 ? -11.961 4.240 32.066 1.00 89.69 176 LYS A N 1
ATOM 1358 C CA . LYS A 1 176 ? -12.238 4.930 33.327 1.00 89.69 176 LYS A CA 1
ATOM 1359 C C . LYS A 1 176 ? -13.445 5.856 33.163 1.00 89.69 176 LYS A C 1
ATOM 1361 O O . LYS A 1 176 ? -13.497 6.647 32.224 1.00 89.69 176 LYS A O 1
ATOM 1366 N N . SER A 1 177 ? -14.397 5.793 34.092 1.00 81.06 177 SER A N 1
ATOM 1367 C CA . SER A 1 177 ? -15.501 6.755 34.164 1.00 81.06 177 SER A CA 1
ATOM 1368 C C . SER A 1 177 ? -14.947 8.146 34.484 1.00 81.06 177 SER A C 1
ATOM 1370 O O . SER A 1 177 ? -14.327 8.355 35.526 1.00 81.06 177 SER A O 1
ATOM 1372 N N . GLY A 1 178 ? -15.161 9.105 33.580 1.00 66.38 178 GLY A N 1
ATOM 1373 C CA . GLY A 1 178 ? -14.691 10.488 33.724 1.00 66.38 178 GLY A CA 1
ATOM 1374 C C . GLY A 1 178 ? -15.571 11.383 34.606 1.00 66.38 178 GLY A C 1
ATOM 1375 O O . GLY A 1 178 ? -15.323 12.583 34.676 1.00 66.38 178 GLY A O 1
ATOM 1376 N N . LYS A 1 179 ? -16.624 10.853 35.243 1.00 67.56 179 LYS A N 1
ATOM 1377 C CA . LYS A 1 179 ? -17.561 11.655 36.047 1.00 67.56 179 LYS A CA 1
ATOM 1378 C C . LYS A 1 179 ? -17.191 11.615 37.530 1.00 67.56 179 LYS A C 1
ATOM 1380 O O . LYS A 1 179 ? -17.239 10.553 38.141 1.00 67.56 179 LYS A O 1
ATOM 1385 N N . GLU A 1 180 ? -16.946 12.783 38.131 1.00 59.16 180 GLU A N 1
ATOM 1386 C CA . GLU A 1 180 ? -16.650 12.936 39.572 1.00 59.16 180 GLU A CA 1
ATOM 1387 C C . GLU A 1 180 ? -17.710 12.303 40.486 1.00 59.16 180 GLU A C 1
ATOM 1389 O O . GLU A 1 180 ? -17.392 11.812 41.563 1.00 59.16 180 GLU A O 1
ATOM 1394 N N . LYS A 1 181 ? -18.975 12.285 40.048 1.00 58.91 181 LYS A N 1
ATOM 1395 C CA . LYS A 1 181 ? -20.105 11.763 40.831 1.00 58.91 181 LYS A CA 1
ATOM 1396 C C . LYS A 1 181 ? -20.293 10.243 40.747 1.00 58.91 181 LYS A C 1
ATOM 1398 O O . LYS A 1 181 ? -21.108 9.710 41.488 1.00 58.91 181 LYS A O 1
ATOM 1403 N N . ALA A 1 182 ? -19.584 9.558 39.849 1.00 64.50 182 ALA A N 1
ATOM 1404 C CA . ALA A 1 182 ? -19.645 8.102 39.693 1.00 64.50 182 ALA A CA 1
ATOM 1405 C C . ALA A 1 182 ? -18.297 7.564 39.171 1.00 64.50 182 ALA A C 1
ATOM 1407 O O . ALA A 1 182 ? -18.203 7.131 38.014 1.00 64.50 182 ALA A O 1
ATOM 1408 N N . PRO A 1 183 ? -17.228 7.654 39.983 1.00 79.19 183 PRO A N 1
ATOM 1409 C CA . PRO A 1 183 ? -15.928 7.113 39.616 1.00 79.19 183 PRO A CA 1
ATOM 1410 C C . PRO A 1 183 ? -16.009 5.580 39.541 1.00 79.19 183 PRO A C 1
ATOM 1412 O O . PRO A 1 183 ? -16.669 4.943 40.357 1.00 79.19 183 PRO A O 1
ATOM 1415 N N . GLY A 1 184 ? -15.343 4.984 38.556 1.00 88.69 184 GLY A N 1
ATOM 1416 C CA . GLY A 1 184 ? -15.363 3.539 38.324 1.00 88.69 184 GLY A CA 1
ATOM 1417 C C . GLY A 1 184 ? -14.671 3.160 37.018 1.00 88.69 184 GLY A C 1
ATOM 1418 O O . GLY A 1 184 ? -14.167 4.032 36.302 1.00 88.69 184 GLY A O 1
ATOM 1419 N N . TYR A 1 185 ? -14.660 1.869 36.706 1.00 91.44 185 TYR A N 1
ATOM 1420 C CA . TYR A 1 185 ? -14.037 1.312 35.507 1.00 91.44 185 TYR A CA 1
ATOM 1421 C C . TYR A 1 185 ? -15.012 0.387 34.780 1.00 91.44 185 TYR A C 1
ATOM 1423 O O . TYR A 1 185 ? -15.731 -0.384 35.411 1.00 91.44 185 TYR A O 1
ATOM 1431 N N . LEU A 1 186 ? -15.016 0.446 33.451 1.00 91.81 186 LEU A N 1
ATOM 1432 C CA . LEU A 1 186 ? -15.790 -0.446 32.594 1.00 91.81 186 LEU A CA 1
ATOM 1433 C C . LEU A 1 186 ? -14.834 -1.276 31.739 1.00 91.81 186 LEU A C 1
ATOM 1435 O O . LEU A 1 186 ? -14.151 -0.733 30.871 1.00 91.81 186 LEU A O 1
ATOM 1439 N N . ALA A 1 187 ? -14.799 -2.581 31.985 1.00 93.19 187 ALA A N 1
ATOM 1440 C CA . ALA A 1 187 ? -14.111 -3.553 31.152 1.00 93.19 187 ALA A CA 1
ATOM 1441 C C . ALA A 1 187 ? -15.077 -4.112 30.097 1.00 93.19 187 ALA A C 1
ATOM 1443 O O . ALA A 1 187 ? -16.165 -4.584 30.429 1.00 93.19 187 ALA A O 1
ATOM 1444 N N . ILE A 1 188 ? -14.667 -4.053 28.830 1.00 93.62 188 ILE A N 1
ATOM 1445 C CA . ILE A 1 188 ? -15.450 -4.469 27.663 1.00 93.62 188 ILE A CA 1
ATOM 1446 C C . ILE A 1 188 ? -14.651 -5.518 26.894 1.00 93.62 188 ILE A C 1
ATOM 1448 O O . ILE A 1 188 ? -13.513 -5.262 26.497 1.00 93.62 188 ILE A O 1
ATOM 1452 N N . PHE A 1 189 ? -15.259 -6.676 26.651 1.00 94.50 189 PHE A N 1
ATOM 1453 C CA . PHE A 1 189 ? -14.698 -7.771 25.867 1.00 94.50 189 PHE A CA 1
ATOM 1454 C C . PHE A 1 189 ? -15.488 -7.925 24.568 1.00 94.50 189 PHE A C 1
ATOM 1456 O O . PHE A 1 189 ? -16.671 -8.266 24.600 1.00 94.50 189 PHE A O 1
ATOM 1463 N N . VAL A 1 190 ? -14.839 -7.717 23.424 1.00 92.69 190 VAL A N 1
ATOM 1464 C CA . VAL A 1 190 ? -15.464 -7.894 22.101 1.00 92.69 190 VAL A CA 1
ATOM 1465 C C . VAL A 1 190 ? -14.822 -9.076 21.398 1.00 92.69 190 VAL A C 1
ATOM 1467 O O . VAL A 1 190 ? -13.595 -9.185 21.369 1.00 92.69 190 VAL A O 1
ATOM 1470 N N . ASP A 1 191 ? -15.647 -9.959 20.838 1.00 91.38 191 ASP A N 1
ATOM 1471 C CA . ASP A 1 191 ? -15.194 -11.056 19.985 1.00 91.38 191 ASP A CA 1
ATOM 1472 C C . ASP A 1 191 ? -14.607 -10.482 18.685 1.00 91.38 191 ASP A C 1
ATOM 1474 O O . ASP A 1 191 ? -15.305 -9.874 17.877 1.00 91.38 191 ASP A O 1
ATOM 1478 N N . VAL A 1 192 ? -13.302 -10.664 18.505 1.00 91.69 192 VAL A N 1
ATOM 1479 C CA . VAL A 1 192 ? -12.530 -10.235 17.330 1.00 91.69 192 VAL A CA 1
ATOM 1480 C C . VAL A 1 192 ? -12.005 -11.439 16.545 1.00 91.69 192 VAL A C 1
ATOM 1482 O O . VAL A 1 192 ? -11.051 -11.317 15.777 1.00 91.69 192 VAL A O 1
ATOM 1485 N N . THR A 1 193 ? -12.596 -12.625 16.734 1.00 89.19 193 THR A N 1
ATOM 1486 C CA . THR A 1 193 ? -12.121 -13.879 16.126 1.00 89.19 193 THR A CA 1
ATOM 1487 C C . THR A 1 193 ? -12.044 -13.778 14.608 1.00 89.19 193 THR A C 1
ATOM 1489 O O . THR A 1 193 ? -11.003 -14.077 14.028 1.00 89.19 193 THR A O 1
ATOM 1492 N N . THR A 1 194 ? -13.117 -13.319 13.962 1.00 86.12 194 THR A N 1
ATOM 1493 C CA . THR A 1 194 ? -13.179 -13.199 12.498 1.00 86.12 194 THR A CA 1
ATOM 1494 C C . THR A 1 194 ? -12.154 -12.201 11.971 1.00 86.12 194 THR A C 1
ATOM 1496 O O . THR A 1 194 ? -11.474 -12.480 10.988 1.00 86.12 194 THR A O 1
ATOM 1499 N N . GLU A 1 195 ? -12.006 -11.055 12.638 1.00 84.62 195 GLU A N 1
ATOM 1500 C CA . GLU A 1 195 ? -11.032 -10.029 12.258 1.00 84.62 195 GLU A CA 1
ATOM 1501 C C . GLU A 1 195 ? -9.600 -10.569 12.364 1.00 84.62 195 GLU A C 1
ATOM 1503 O O . GLU A 1 195 ? -8.826 -10.467 11.415 1.00 84.62 195 GLU A O 1
ATOM 1508 N N . GLN A 1 196 ? -9.265 -11.229 13.476 1.00 85.19 196 GLN A N 1
ATOM 1509 C CA . GLN A 1 196 ? -7.951 -11.846 13.672 1.00 85.19 196 GLN A CA 1
ATOM 1510 C C . GLN A 1 196 ? -7.667 -12.942 12.645 1.00 85.19 196 GLN A C 1
ATOM 1512 O O . GLN A 1 196 ? -6.591 -12.953 12.054 1.00 85.19 196 GLN A O 1
ATOM 1517 N N . GLN A 1 197 ? -8.635 -13.817 12.366 1.00 86.44 197 GLN A N 1
ATOM 1518 C CA . GLN A 1 197 ? -8.483 -14.852 11.341 1.00 86.44 197 GLN A CA 1
ATOM 1519 C C . GLN A 1 197 ? -8.270 -14.257 9.946 1.00 86.44 197 GLN A C 1
ATOM 1521 O O . GLN A 1 197 ? -7.479 -14.786 9.168 1.00 86.44 197 GLN A O 1
ATOM 1526 N N . LEU A 1 198 ? -8.958 -13.164 9.608 1.00 84.00 198 LEU A N 1
ATOM 1527 C CA . LEU A 1 198 ? -8.741 -12.459 8.346 1.00 84.00 198 LEU A CA 1
ATOM 1528 C C . LEU A 1 198 ? -7.339 -11.847 8.289 1.00 84.00 198 LEU A C 1
ATOM 1530 O O . LEU A 1 198 ? -6.647 -12.023 7.290 1.00 84.00 198 LEU A O 1
ATOM 1534 N N . VAL A 1 199 ? -6.891 -11.194 9.364 1.00 83.50 199 VAL A N 1
ATOM 1535 C CA . VAL A 1 199 ? -5.532 -10.641 9.462 1.00 83.50 199 VAL A CA 1
ATOM 1536 C C . VAL A 1 199 ? -4.477 -11.742 9.321 1.00 83.50 199 VAL A C 1
ATOM 1538 O O . VAL A 1 199 ? -3.511 -11.567 8.581 1.00 83.50 199 VAL A O 1
ATOM 1541 N N . GLU A 1 200 ? -4.653 -12.884 9.984 1.00 83.06 200 GLU A N 1
ATOM 1542 C CA . GLU A 1 200 ? -3.749 -14.034 9.872 1.00 83.06 200 GLU A CA 1
ATOM 1543 C C . GLU A 1 200 ? -3.741 -14.618 8.452 1.00 83.06 200 GLU A C 1
ATOM 1545 O O . GLU A 1 200 ? -2.666 -14.851 7.902 1.00 83.06 200 GLU A O 1
ATOM 1550 N N . LYS A 1 201 ? -4.907 -14.774 7.808 1.00 84.00 201 LYS A N 1
ATOM 1551 C CA . LYS A 1 201 ? -4.999 -15.225 6.407 1.00 84.00 201 LYS A CA 1
ATOM 1552 C C . LYS A 1 201 ? -4.299 -14.274 5.443 1.00 84.00 201 LYS A C 1
ATOM 1554 O O . LYS A 1 201 ? -3.598 -14.733 4.547 1.00 84.00 201 LYS A O 1
ATOM 1559 N N . VAL A 1 202 ? -4.462 -12.963 5.625 1.00 81.00 202 VAL A N 1
ATOM 1560 C CA . VAL A 1 202 ? -3.780 -11.952 4.803 1.00 81.00 202 VAL A CA 1
ATOM 1561 C C . VAL A 1 202 ? -2.268 -12.027 5.004 1.00 81.00 202 VAL A C 1
ATOM 1563 O O . VAL A 1 202 ? -1.532 -12.031 4.021 1.00 81.00 202 VAL A O 1
ATOM 1566 N N . LYS A 1 203 ? -1.797 -12.155 6.251 1.00 78.12 203 LYS A N 1
ATOM 1567 C CA . LYS A 1 203 ? -0.367 -12.344 6.545 1.00 78.12 203 LYS A CA 1
ATOM 1568 C C . LYS A 1 203 ? 0.186 -13.607 5.895 1.00 78.12 203 LYS A C 1
ATOM 1570 O O . LYS A 1 203 ? 1.269 -13.562 5.325 1.00 78.12 203 LYS A O 1
ATOM 1575 N N . TYR A 1 204 ? -0.552 -14.712 5.957 1.00 79.69 204 TYR A N 1
ATOM 1576 C CA . TYR A 1 204 ? -0.136 -15.967 5.340 1.00 79.69 204 TYR A CA 1
ATOM 1577 C C . TYR A 1 204 ? -0.061 -15.854 3.814 1.00 79.69 204 TYR A C 1
ATOM 1579 O O . TYR A 1 204 ? 0.955 -16.206 3.225 1.00 79.69 204 TYR A O 1
ATOM 1587 N N . ALA A 1 205 ? -1.085 -15.280 3.176 1.00 74.81 205 ALA A N 1
ATOM 1588 C CA . ALA A 1 205 ? -1.086 -15.047 1.732 1.00 74.81 205 ALA A CA 1
ATOM 1589 C C . ALA A 1 205 ? 0.058 -14.113 1.296 1.00 74.81 205 ALA A C 1
ATOM 1591 O O . ALA A 1 205 ? 0.672 -14.324 0.252 1.00 74.81 205 ALA A O 1
ATOM 1592 N N . GLN A 1 206 ? 0.374 -13.099 2.109 1.00 79.69 206 GLN A N 1
ATOM 1593 C CA . GLN A 1 206 ? 1.534 -12.240 1.885 1.00 79.69 206 GLN A CA 1
ATOM 1594 C C . GLN A 1 206 ? 2.843 -13.040 1.967 1.00 79.69 206 GLN A C 1
ATOM 1596 O O . GLN A 1 206 ? 3.678 -12.923 1.075 1.00 79.69 206 GLN A O 1
ATOM 1601 N N . GLN A 1 207 ? 3.012 -13.875 2.996 1.00 78.62 207 GLN A N 1
ATOM 1602 C CA . GLN A 1 207 ? 4.199 -14.721 3.153 1.00 78.62 207 GLN A CA 1
ATOM 1603 C C . GLN A 1 207 ? 4.358 -15.716 1.997 1.00 78.62 207 GLN A C 1
ATOM 1605 O O . GLN A 1 207 ? 5.464 -15.880 1.491 1.00 78.62 207 GLN A O 1
ATOM 1610 N N . GLU A 1 208 ? 3.276 -16.348 1.537 1.00 76.81 208 GLU A N 1
ATOM 1611 C CA . GLU A 1 208 ? 3.306 -17.210 0.347 1.00 76.81 208 GLU A CA 1
ATOM 1612 C C . GLU A 1 208 ? 3.762 -16.451 -0.901 1.00 76.81 208 GLU A C 1
ATOM 1614 O O . GLU A 1 208 ? 4.618 -16.941 -1.637 1.00 76.81 208 GLU A O 1
ATOM 1619 N N . ALA A 1 209 ? 3.234 -15.245 -1.125 1.00 74.62 209 ALA A N 1
ATOM 1620 C CA . ALA A 1 209 ? 3.633 -14.416 -2.258 1.00 74.62 209 ALA A CA 1
ATOM 1621 C C . ALA A 1 209 ? 5.117 -14.011 -2.183 1.00 74.62 209 ALA A C 1
ATOM 1623 O O . ALA A 1 209 ? 5.816 -14.045 -3.197 1.00 74.62 209 ALA A O 1
ATOM 1624 N N . GLU A 1 210 ? 5.614 -13.674 -0.991 1.00 76.69 210 GLU A N 1
ATOM 1625 C CA . GLU A 1 210 ? 7.027 -13.350 -0.763 1.00 76.69 210 GLU A CA 1
ATOM 1626 C C . GLU A 1 210 ? 7.940 -14.565 -0.994 1.00 76.69 210 GLU A C 1
ATOM 1628 O O . GLU A 1 210 ? 8.960 -14.441 -1.671 1.00 76.69 210 GLU A O 1
ATOM 1633 N N . MET A 1 211 ? 7.562 -15.757 -0.517 1.00 78.19 211 MET A N 1
ATOM 1634 C CA . MET A 1 211 ? 8.314 -16.996 -0.766 1.00 78.19 211 MET A CA 1
ATOM 1635 C C . MET A 1 211 ? 8.332 -17.375 -2.253 1.00 78.19 211 MET A C 1
ATOM 1637 O O . MET A 1 211 ? 9.370 -17.781 -2.786 1.00 78.19 211 MET A O 1
ATOM 1641 N N . ALA A 1 212 ? 7.200 -17.219 -2.944 1.00 76.06 212 ALA A N 1
ATOM 1642 C CA . ALA A 1 212 ? 7.121 -17.445 -4.383 1.00 76.06 212 ALA A CA 1
ATOM 1643 C C . ALA A 1 212 ? 8.043 -16.480 -5.142 1.00 76.06 212 ALA A C 1
ATOM 1645 O O . ALA A 1 212 ? 8.780 -16.911 -6.028 1.00 76.06 212 ALA A O 1
ATOM 1646 N N . LEU A 1 213 ? 8.073 -15.200 -4.754 1.00 74.44 213 LEU A N 1
ATOM 1647 C CA . LEU A 1 213 ? 8.996 -14.227 -5.332 1.00 74.44 213 LEU A CA 1
ATOM 1648 C C . LEU A 1 213 ? 10.459 -14.594 -5.070 1.00 74.44 213 LEU A C 1
ATOM 1650 O O . LEU A 1 213 ? 11.251 -14.587 -6.006 1.00 74.44 213 LEU A O 1
ATOM 1654 N N . ALA A 1 214 ? 10.819 -14.942 -3.834 1.00 77.44 214 ALA A N 1
ATOM 1655 C CA . ALA A 1 214 ? 12.181 -15.353 -3.491 1.00 77.44 214 ALA A CA 1
ATOM 1656 C C . ALA A 1 214 ? 12.661 -16.535 -4.354 1.00 77.44 214 ALA A C 1
ATOM 1658 O O . ALA A 1 214 ? 13.823 -16.588 -4.746 1.00 77.44 214 ALA A O 1
ATOM 1659 N N . THR A 1 215 ? 11.746 -17.437 -4.722 1.00 74.19 215 THR A N 1
ATOM 1660 C CA . THR A 1 215 ? 12.026 -18.578 -5.610 1.00 74.19 215 THR A CA 1
ATOM 1661 C C . THR A 1 215 ? 12.202 -18.167 -7.079 1.00 74.19 215 THR A C 1
ATOM 1663 O O . THR A 1 215 ? 12.906 -18.843 -7.825 1.00 74.19 215 THR A O 1
ATOM 1666 N N . LEU A 1 216 ? 11.574 -17.069 -7.514 1.00 73.19 216 LEU A N 1
ATOM 1667 C CA . LEU A 1 216 ? 11.720 -16.518 -8.868 1.00 73.19 216 LEU A CA 1
ATOM 1668 C C . LEU A 1 216 ? 12.999 -15.692 -9.041 1.00 73.19 216 LEU A C 1
ATOM 1670 O O . LEU A 1 216 ? 13.427 -15.458 -10.173 1.00 73.19 216 LEU A O 1
ATOM 1674 N N . LEU A 1 217 ? 13.598 -15.221 -7.946 1.00 79.44 217 LEU A N 1
ATOM 1675 C CA . LEU A 1 217 ? 14.846 -14.478 -8.014 1.00 79.44 217 LEU A CA 1
ATOM 1676 C C . LEU A 1 217 ? 15.988 -15.420 -8.424 1.00 79.44 217 LEU A C 1
ATOM 1678 O O . LEU A 1 217 ? 16.134 -16.500 -7.855 1.00 79.44 217 LEU A O 1
ATOM 1682 N N . PRO A 1 218 ? 16.842 -15.010 -9.377 1.00 71.44 218 PRO A N 1
ATOM 1683 C CA . PRO A 1 218 ? 17.905 -15.873 -9.888 1.00 71.44 218 PRO A CA 1
ATOM 1684 C C . PRO A 1 218 ? 18.982 -16.177 -8.836 1.00 71.44 218 PRO A C 1
ATOM 1686 O O . PRO A 1 218 ? 19.767 -17.105 -9.012 1.00 71.44 218 PRO A O 1
ATOM 1689 N N . ASP A 1 219 ? 19.049 -15.380 -7.764 1.00 82.38 219 ASP A N 1
ATOM 1690 C CA . ASP A 1 219 ? 20.064 -15.474 -6.721 1.00 82.38 219 ASP A CA 1
ATOM 1691 C C . ASP A 1 219 ? 19.587 -14.816 -5.412 1.00 82.38 219 ASP A C 1
ATOM 1693 O O . ASP A 1 219 ? 19.107 -13.679 -5.418 1.00 82.38 219 ASP A O 1
ATOM 1697 N N . GLN A 1 220 ? 19.804 -15.481 -4.272 1.00 84.88 220 GLN A N 1
ATOM 1698 C CA . GLN A 1 220 ? 19.529 -14.940 -2.931 1.00 84.88 220 GLN A CA 1
ATOM 1699 C C . GLN A 1 220 ? 20.272 -13.625 -2.648 1.00 84.88 220 GLN A C 1
ATOM 1701 O O . GLN A 1 220 ? 19.805 -12.795 -1.869 1.00 84.88 220 GLN A O 1
ATOM 1706 N N . ARG A 1 221 ? 21.418 -13.388 -3.299 1.00 90.12 221 ARG A N 1
ATOM 1707 C CA . ARG A 1 221 ? 22.166 -12.125 -3.192 1.00 90.12 221 ARG A CA 1
ATOM 1708 C C . ARG A 1 221 ? 21.388 -10.938 -3.757 1.00 90.12 221 ARG A C 1
ATOM 1710 O O . ARG A 1 221 ? 21.566 -9.825 -3.263 1.00 90.12 221 ARG A O 1
ATOM 1717 N N . VAL A 1 222 ? 20.531 -11.157 -4.760 1.00 92.31 222 VAL A N 1
ATOM 1718 C CA . VAL A 1 222 ? 19.641 -10.114 -5.293 1.00 92.31 222 VAL A CA 1
ATOM 1719 C C . VAL A 1 222 ? 18.615 -9.743 -4.232 1.00 92.31 222 VAL A C 1
ATOM 1721 O O . VAL A 1 222 ? 18.499 -8.569 -3.891 1.00 92.31 222 VAL A O 1
ATOM 1724 N N . GLU A 1 223 ? 17.948 -10.735 -3.637 1.00 91.56 223 GLU A N 1
ATOM 1725 C CA . GLU A 1 223 ? 16.976 -10.510 -2.562 1.00 91.56 223 GLU A CA 1
ATOM 1726 C C . GLU A 1 223 ? 17.594 -9.758 -1.381 1.00 91.56 223 GLU A C 1
ATOM 1728 O O . GLU A 1 223 ? 17.094 -8.708 -0.975 1.00 91.56 223 GLU A O 1
ATOM 1733 N N . ALA A 1 224 ? 18.715 -10.268 -0.863 1.00 92.62 224 ALA A N 1
ATOM 1734 C CA . ALA A 1 224 ? 19.406 -9.681 0.277 1.00 92.62 224 ALA A CA 1
ATOM 1735 C C . ALA A 1 224 ? 19.785 -8.217 0.013 1.00 92.62 224 ALA A C 1
ATOM 1737 O O . ALA A 1 224 ? 19.661 -7.368 0.895 1.00 92.62 224 ALA A O 1
ATOM 1738 N N . ARG A 1 225 ? 20.204 -7.903 -1.218 1.00 94.19 225 ARG A N 1
ATOM 1739 C CA . ARG A 1 225 ? 20.565 -6.543 -1.612 1.00 94.19 225 ARG A CA 1
ATOM 1740 C C . ARG A 1 225 ? 19.348 -5.628 -1.731 1.00 94.19 225 ARG A C 1
ATOM 1742 O O . ARG A 1 225 ? 19.406 -4.516 -1.222 1.00 94.19 225 ARG A O 1
ATOM 1749 N N . LEU A 1 226 ? 18.246 -6.088 -2.324 1.00 94.19 226 LEU A N 1
ATOM 1750 C CA . LEU A 1 226 ? 17.000 -5.313 -2.390 1.00 94.19 226 LEU A CA 1
ATOM 1751 C C . LEU A 1 226 ? 16.438 -5.027 -0.987 1.00 94.19 226 LEU A C 1
ATOM 1753 O O . LEU A 1 226 ? 15.985 -3.916 -0.717 1.00 94.19 226 LEU A O 1
ATOM 1757 N N . ARG A 1 227 ? 16.499 -6.004 -0.070 1.00 94.38 227 ARG A N 1
ATOM 1758 C CA . ARG A 1 227 ? 16.052 -5.843 1.327 1.00 94.38 227 ARG A CA 1
ATOM 1759 C C . ARG A 1 227 ? 16.936 -4.888 2.133 1.00 94.38 227 ARG A C 1
ATOM 1761 O O . ARG A 1 227 ? 16.450 -4.232 3.052 1.00 94.38 227 ARG A O 1
ATOM 1768 N N . ALA A 1 228 ? 18.219 -4.784 1.790 1.00 96.19 228 ALA A N 1
ATOM 1769 C CA . ALA A 1 228 ? 19.152 -3.893 2.474 1.00 96.19 228 ALA A CA 1
ATOM 1770 C C . ALA A 1 228 ? 18.926 -2.404 2.153 1.00 96.19 228 ALA A C 1
ATOM 1772 O O . ALA A 1 228 ? 19.348 -1.549 2.931 1.00 96.19 228 ALA A O 1
ATOM 1773 N N . ILE A 1 229 ? 18.273 -2.078 1.031 1.00 96.50 229 ILE A N 1
ATOM 1774 C CA . ILE A 1 229 ? 18.071 -0.691 0.602 1.00 96.50 229 ILE A CA 1
ATOM 1775 C C . ILE A 1 229 ? 16.733 -0.173 1.145 1.00 96.50 229 ILE A C 1
ATOM 1777 O O . ILE A 1 229 ? 15.658 -0.706 0.856 1.00 96.50 229 ILE A O 1
ATOM 1781 N N . VAL A 1 230 ? 16.810 0.882 1.954 1.00 96.94 230 VAL A N 1
ATOM 1782 C CA . VAL A 1 230 ? 15.641 1.548 2.542 1.00 96.94 230 VAL A CA 1
ATOM 1783 C C . VAL A 1 230 ? 14.967 2.493 1.546 1.00 96.94 230 VAL A C 1
ATOM 1785 O O . VAL A 1 230 ? 15.570 2.947 0.578 1.00 96.94 230 VAL A O 1
ATOM 1788 N N . GLU A 1 231 ? 13.710 2.818 1.812 1.00 96.19 231 GLU A N 1
ATOM 1789 C CA . GLU A 1 231 ? 13.012 3.945 1.190 1.00 96.19 231 GLU A CA 1
ATOM 1790 C C . GLU A 1 231 ? 12.552 4.905 2.284 1.00 96.19 231 GLU A C 1
ATOM 1792 O O . GLU A 1 231 ? 12.389 4.505 3.439 1.00 96.19 231 GLU A O 1
ATOM 1797 N N . TYR A 1 232 ? 12.340 6.168 1.933 1.00 95.88 232 TYR A N 1
ATOM 1798 C CA . TYR A 1 232 ? 11.921 7.190 2.887 1.00 95.88 232 TYR A CA 1
ATOM 1799 C C . TYR A 1 232 ? 10.478 7.616 2.635 1.00 95.88 232 TYR A C 1
ATOM 1801 O O . TYR A 1 232 ? 10.017 7.659 1.494 1.00 95.88 232 TYR A O 1
ATOM 1809 N N . MET A 1 233 ? 9.768 7.895 3.727 1.00 94.00 233 MET A N 1
ATOM 1810 C CA . MET A 1 233 ? 8.544 8.687 3.696 1.00 94.00 233 MET A CA 1
ATOM 1811 C C . MET A 1 233 ? 8.928 10.124 4.011 1.00 94.00 233 MET A C 1
ATOM 1813 O O . MET A 1 233 ? 9.684 10.364 4.959 1.00 94.00 233 MET A O 1
ATOM 1817 N N . ASP A 1 234 ? 8.401 11.062 3.240 1.00 93.06 234 ASP A N 1
ATOM 1818 C CA . ASP A 1 234 ? 8.754 12.464 3.358 1.00 93.06 234 ASP A CA 1
ATOM 1819 C C . ASP A 1 234 ? 7.565 13.393 3.096 1.00 93.06 234 ASP A C 1
ATOM 1821 O O . ASP A 1 234 ? 6.566 13.020 2.479 1.00 93.06 234 ASP A O 1
ATOM 1825 N N . GLU A 1 235 ? 7.684 14.605 3.626 1.00 91.25 235 GLU A N 1
ATOM 1826 C CA . GLU A 1 235 ? 6.803 15.733 3.352 1.00 91.25 235 GLU A CA 1
ATOM 1827 C C . GLU A 1 235 ? 7.610 16.829 2.656 1.00 91.25 235 GLU A C 1
ATOM 1829 O O . GLU A 1 235 ? 8.631 17.282 3.177 1.00 91.25 235 GLU A O 1
ATOM 1834 N N . TYR A 1 236 ? 7.144 17.253 1.482 1.00 90.19 236 TYR A N 1
ATOM 1835 C CA . TYR A 1 236 ? 7.772 18.312 0.699 1.00 90.19 236 TYR A CA 1
ATOM 1836 C C . TYR A 1 236 ? 7.258 19.690 1.121 1.00 90.19 236 TYR A C 1
ATOM 1838 O O . TYR A 1 236 ? 6.051 19.940 1.113 1.00 90.19 236 TYR A O 1
ATOM 1846 N N . ASP A 1 237 ? 8.179 20.597 1.433 1.00 90.38 237 ASP A N 1
ATOM 1847 C CA . ASP A 1 237 ? 7.890 22.010 1.649 1.00 90.38 237 ASP A CA 1
ATOM 1848 C C . ASP A 1 237 ? 8.164 22.800 0.363 1.00 90.38 237 ASP A C 1
ATOM 1850 O O . ASP A 1 237 ? 9.311 23.054 -0.010 1.00 90.38 237 ASP A O 1
ATOM 1854 N N . SER A 1 238 ? 7.095 23.241 -0.304 1.00 88.69 238 SER A N 1
ATOM 1855 C CA . SER A 1 238 ? 7.189 24.001 -1.554 1.00 88.69 238 SER A CA 1
ATOM 1856 C C . SER A 1 238 ? 7.826 25.382 -1.405 1.00 88.69 238 SER A C 1
ATOM 1858 O O . SER A 1 238 ? 8.271 25.941 -2.403 1.00 88.69 238 SER A O 1
ATOM 1860 N N . ALA A 1 239 ? 7.850 25.964 -0.200 1.00 91.75 239 ALA A N 1
ATOM 1861 C CA . ALA A 1 239 ? 8.441 27.284 0.017 1.00 91.75 239 ALA A CA 1
ATOM 1862 C C . ALA A 1 239 ? 9.972 27.220 0.074 1.00 91.75 239 ALA A C 1
ATOM 1864 O O . ALA A 1 239 ? 10.648 28.135 -0.393 1.00 91.75 239 ALA A O 1
ATOM 1865 N N . THR A 1 240 ? 10.516 26.144 0.646 1.00 92.00 240 THR A N 1
ATOM 1866 C CA . THR A 1 240 ? 11.963 25.970 0.828 1.00 92.00 240 THR A CA 1
ATOM 1867 C C . THR A 1 240 ? 12.584 24.985 -0.158 1.00 92.00 240 THR A C 1
ATOM 1869 O O . THR A 1 240 ? 13.805 24.953 -0.285 1.00 92.00 240 THR A O 1
ATOM 1872 N N . GLY A 1 241 ? 11.769 24.180 -0.847 1.00 92.81 241 GLY A N 1
ATOM 1873 C CA . GLY A 1 241 ? 12.225 23.101 -1.724 1.00 92.81 241 GLY A CA 1
ATOM 1874 C C . GLY A 1 241 ? 12.793 21.892 -0.975 1.00 92.81 241 GLY A C 1
ATOM 1875 O O . GLY A 1 241 ? 13.301 20.968 -1.608 1.00 92.81 241 GLY A O 1
ATOM 1876 N N . ARG A 1 242 ? 12.716 21.889 0.360 1.00 96.56 242 ARG A N 1
ATOM 1877 C CA . ARG A 1 242 ? 13.266 20.839 1.219 1.00 96.56 242 ARG A CA 1
ATOM 1878 C C . ARG A 1 242 ? 12.232 19.766 1.512 1.00 96.56 242 ARG A C 1
ATOM 1880 O O . ARG A 1 242 ? 11.026 19.995 1.422 1.00 96.56 242 ARG A O 1
ATOM 1887 N N . ILE A 1 243 ? 12.724 18.603 1.918 1.00 95.31 243 ILE A N 1
ATOM 1888 C CA . ILE A 1 243 ? 11.882 17.522 2.417 1.00 95.31 243 ILE A CA 1
ATOM 1889 C C . ILE A 1 243 ? 12.137 17.293 3.901 1.00 95.31 243 ILE A C 1
ATOM 1891 O O . ILE A 1 243 ? 13.271 17.390 4.374 1.00 95.31 243 ILE A O 1
ATOM 1895 N N . LYS A 1 244 ? 11.076 16.962 4.632 1.00 96.31 244 LYS A N 1
ATOM 1896 C CA . LYS A 1 244 ? 11.150 16.468 6.003 1.00 96.31 244 LYS A CA 1
ATOM 1897 C C . LYS A 1 244 ? 10.889 14.971 6.009 1.00 96.31 244 LYS A C 1
ATOM 1899 O O . LYS A 1 244 ? 9.814 14.538 5.604 1.00 96.31 244 LYS A O 1
ATOM 1904 N N . ILE A 1 245 ? 11.834 14.186 6.510 1.00 97.19 245 ILE A N 1
ATOM 1905 C CA . ILE A 1 245 ? 11.666 12.740 6.643 1.00 97.19 245 ILE A CA 1
ATOM 1906 C C . ILE A 1 245 ? 10.656 12.459 7.755 1.00 97.19 245 ILE A C 1
ATOM 1908 O O . ILE A 1 245 ? 10.822 12.893 8.894 1.00 97.19 245 ILE A O 1
ATOM 1912 N N . THR A 1 246 ? 9.600 11.719 7.441 1.00 94.75 246 THR A N 1
ATOM 1913 C CA . THR A 1 246 ? 8.544 11.335 8.391 1.00 94.75 246 THR A CA 1
ATOM 1914 C C . THR A 1 246 ? 8.631 9.866 8.789 1.00 94.75 246 THR A C 1
ATOM 1916 O O . THR A 1 246 ? 8.132 9.479 9.845 1.00 94.75 246 THR A O 1
ATOM 1919 N N . GLY A 1 247 ? 9.321 9.046 7.993 1.00 95.62 247 GLY A N 1
ATOM 1920 C CA . GLY A 1 247 ? 9.469 7.621 8.251 1.00 95.62 247 GLY A CA 1
ATOM 1921 C C . GLY A 1 247 ? 10.576 6.970 7.429 1.00 95.62 247 GLY A C 1
ATOM 1922 O O . GLY A 1 247 ? 10.979 7.471 6.381 1.00 95.62 247 GLY A O 1
ATOM 1923 N N . VAL A 1 248 ? 11.042 5.815 7.909 1.00 97.00 248 VAL A N 1
ATOM 1924 C CA . VAL A 1 248 ? 12.008 4.957 7.208 1.00 97.00 248 VAL A CA 1
ATOM 1925 C C . VAL A 1 248 ? 11.355 3.614 6.917 1.00 97.00 248 VAL A C 1
ATOM 1927 O O . VAL A 1 248 ? 10.937 2.894 7.827 1.00 97.00 248 VAL A O 1
ATOM 1930 N N . ILE A 1 249 ? 11.292 3.258 5.641 1.00 95.50 249 ILE A N 1
ATOM 1931 C CA . ILE A 1 249 ? 10.727 2.007 5.151 1.00 95.50 249 ILE A CA 1
ATOM 1932 C C . ILE A 1 249 ? 11.868 1.005 5.008 1.00 95.50 249 ILE A C 1
ATOM 1934 O O . ILE A 1 249 ? 12.629 1.017 4.038 1.00 95.50 249 ILE A O 1
ATOM 1938 N N . ARG A 1 250 ? 11.985 0.117 5.999 1.00 95.44 250 ARG A N 1
ATOM 1939 C CA . ARG A 1 250 ? 12.902 -1.028 5.925 1.00 95.44 250 ARG A CA 1
ATOM 1940 C C . ARG A 1 250 ? 12.497 -1.942 4.773 1.00 95.44 250 ARG A C 1
ATOM 1942 O O . ARG A 1 250 ? 11.303 -2.160 4.562 1.00 95.44 250 ARG A O 1
ATOM 1949 N N . GLU A 1 251 ? 13.494 -2.473 4.067 1.00 94.75 251 GLU A N 1
ATOM 1950 C CA . GLU A 1 251 ? 13.290 -3.279 2.856 1.00 94.75 251 GLU A CA 1
ATOM 1951 C C . GLU A 1 251 ? 12.490 -2.529 1.777 1.00 94.75 251 GLU A C 1
ATOM 1953 O O . GLU A 1 251 ? 11.701 -3.117 1.036 1.00 94.75 251 GLU A O 1
ATOM 1958 N N . GLY A 1 252 ? 12.655 -1.204 1.719 1.00 95.12 252 GLY A N 1
ATOM 1959 C CA . GLY A 1 252 ? 11.861 -0.319 0.875 1.00 95.12 252 GLY A CA 1
ATOM 1960 C C . GLY A 1 252 ? 11.952 -0.668 -0.607 1.00 95.12 252 GLY A C 1
ATOM 1961 O O . GLY A 1 252 ? 10.917 -0.806 -1.256 1.00 95.12 252 GLY A O 1
ATOM 1962 N N . VAL A 1 253 ? 13.162 -0.902 -1.125 1.00 95.69 253 VAL A N 1
ATOM 1963 C CA . VAL A 1 253 ? 13.345 -1.278 -2.538 1.00 95.69 253 VAL A CA 1
ATOM 1964 C C . VAL A 1 253 ? 12.765 -2.664 -2.825 1.00 95.69 253 VAL A C 1
ATOM 1966 O O . VAL A 1 253 ? 12.120 -2.859 -3.849 1.00 95.69 253 VAL A O 1
ATOM 1969 N N . TYR A 1 254 ? 12.900 -3.626 -1.909 1.00 94.19 254 TYR A N 1
ATOM 1970 C CA . TYR A 1 254 ? 12.266 -4.941 -2.066 1.00 94.19 254 TYR A CA 1
ATOM 1971 C C . TYR A 1 254 ? 10.733 -4.838 -2.172 1.00 94.19 254 TYR A C 1
ATOM 1973 O O . TYR A 1 254 ? 10.124 -5.427 -3.067 1.00 94.19 254 TYR A O 1
ATOM 1981 N N . ARG A 1 255 ? 10.103 -4.022 -1.316 1.00 93.38 255 ARG A N 1
ATOM 1982 C CA . ARG A 1 255 ? 8.655 -3.749 -1.374 1.00 93.38 255 ARG A CA 1
ATOM 1983 C C . ARG A 1 255 ? 8.251 -3.026 -2.657 1.00 93.38 255 ARG A C 1
ATOM 1985 O O . ARG A 1 255 ? 7.219 -3.353 -3.239 1.00 93.38 255 ARG A O 1
ATOM 1992 N N . HIS A 1 256 ? 9.066 -2.077 -3.112 1.00 95.81 256 HIS A N 1
ATOM 1993 C CA . HIS A 1 256 ? 8.883 -1.382 -4.387 1.00 95.81 256 HIS A CA 1
ATOM 1994 C C . HIS A 1 256 ? 8.860 -2.363 -5.564 1.00 95.81 256 HIS A C 1
ATOM 1996 O O . HIS A 1 256 ? 7.906 -2.357 -6.340 1.00 95.81 256 HIS A O 1
ATOM 2002 N N . VAL A 1 257 ? 9.818 -3.292 -5.627 1.00 94.81 257 VAL A N 1
ATOM 2003 C CA . VAL A 1 257 ? 9.851 -4.351 -6.650 1.00 94.81 257 VAL A CA 1
ATOM 2004 C C . VAL A 1 257 ? 8.601 -5.235 -6.589 1.00 94.81 257 VAL A C 1
ATOM 2006 O O . VAL A 1 257 ? 7.975 -5.466 -7.623 1.00 94.81 257 VAL A O 1
ATOM 2009 N N . ILE A 1 258 ? 8.178 -5.681 -5.398 1.00 92.44 258 ILE A N 1
ATOM 2010 C CA . ILE A 1 258 ? 6.930 -6.455 -5.232 1.00 92.44 258 ILE A CA 1
ATOM 2011 C C . ILE A 1 258 ? 5.732 -5.692 -5.804 1.00 92.44 258 ILE A C 1
ATOM 2013 O O . ILE A 1 258 ? 4.902 -6.272 -6.508 1.00 92.44 258 ILE A O 1
ATOM 2017 N N . ASN A 1 259 ? 5.642 -4.391 -5.526 1.00 94.88 259 ASN A N 1
ATOM 2018 C CA . ASN A 1 259 ? 4.557 -3.555 -6.023 1.00 94.88 259 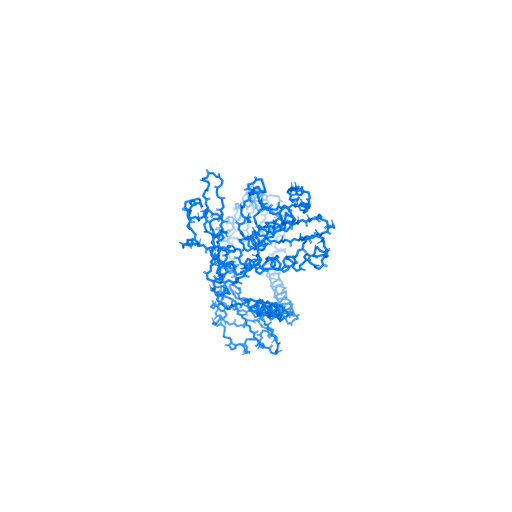ASN A CA 1
ATOM 2019 C C . ASN A 1 259 ? 4.564 -3.471 -7.555 1.00 94.88 259 ASN A C 1
ATOM 2021 O O . ASN A 1 259 ? 3.500 -3.631 -8.152 1.00 94.88 259 ASN A O 1
ATOM 2025 N N . ILE A 1 260 ? 5.727 -3.315 -8.199 1.00 96.88 260 ILE A N 1
ATOM 2026 C CA . ILE A 1 260 ? 5.832 -3.355 -9.669 1.00 96.88 260 ILE A CA 1
ATOM 2027 C C . ILE A 1 260 ? 5.342 -4.705 -10.204 1.00 96.88 260 ILE A C 1
ATOM 2029 O O . ILE A 1 260 ? 4.492 -4.745 -11.092 1.00 96.88 260 ILE A O 1
ATOM 2033 N N . LEU A 1 261 ? 5.819 -5.819 -9.639 1.00 94.19 261 LEU A N 1
ATOM 2034 C CA . LEU A 1 261 ? 5.440 -7.166 -10.082 1.00 94.19 261 LEU A CA 1
ATOM 2035 C C . LEU A 1 261 ? 3.937 -7.429 -9.925 1.00 94.19 261 LEU A C 1
ATOM 2037 O O . LEU A 1 261 ? 3.318 -8.034 -10.803 1.00 94.19 261 LEU A O 1
ATOM 2041 N N . ARG A 1 262 ? 3.326 -6.925 -8.846 1.00 93.12 262 ARG A N 1
ATOM 2042 C CA . ARG A 1 262 ? 1.872 -6.964 -8.645 1.00 93.12 262 ARG A CA 1
ATOM 2043 C C . ARG A 1 262 ? 1.134 -6.216 -9.755 1.00 93.12 262 ARG A C 1
ATOM 2045 O O . ARG A 1 262 ? 0.176 -6.756 -10.304 1.00 93.12 262 ARG A O 1
ATOM 2052 N N . LEU A 1 263 ? 1.574 -5.002 -10.093 1.00 95.94 263 LEU A N 1
ATOM 2053 C CA . LEU A 1 263 ? 0.956 -4.195 -11.149 1.00 95.94 263 LEU A CA 1
ATOM 2054 C C . LEU A 1 263 ? 1.136 -4.848 -12.534 1.00 95.94 263 LEU A C 1
ATOM 2056 O O . LEU A 1 263 ? 0.183 -4.896 -13.308 1.00 95.94 263 LEU A O 1
ATOM 2060 N N . ILE A 1 264 ? 2.304 -5.439 -12.825 1.00 95.81 264 ILE A N 1
ATOM 2061 C CA . ILE A 1 264 ? 2.527 -6.239 -14.046 1.00 95.81 264 ILE A CA 1
ATOM 2062 C C . ILE A 1 264 ? 1.538 -7.407 -14.105 1.00 95.81 264 ILE A C 1
ATOM 2064 O O . ILE A 1 264 ? 0.927 -7.646 -15.146 1.00 95.81 264 ILE A O 1
ATOM 2068 N N . ALA A 1 265 ? 1.354 -8.137 -13.001 1.00 93.50 265 ALA A N 1
ATOM 2069 C CA . ALA A 1 265 ? 0.427 -9.263 -12.949 1.00 93.50 265 ALA A CA 1
ATOM 2070 C C . ALA A 1 265 ? -1.034 -8.827 -13.162 1.00 93.50 265 ALA A C 1
ATOM 2072 O O . ALA A 1 265 ? -1.783 -9.521 -13.848 1.00 93.50 265 ALA A O 1
ATOM 2073 N N . GLU A 1 266 ? -1.439 -7.682 -12.605 1.00 94.88 266 GLU A N 1
ATOM 2074 C CA . GLU A 1 266 ? -2.768 -7.098 -12.817 1.00 94.88 266 GLU A CA 1
ATOM 2075 C C . GLU A 1 266 ? -2.997 -6.725 -14.285 1.00 94.88 266 GLU A C 1
ATOM 2077 O O . GLU A 1 266 ? -4.012 -7.111 -14.859 1.00 94.88 266 GLU A O 1
ATOM 2082 N N . LEU A 1 267 ? -2.037 -6.049 -14.918 1.00 95.50 267 LEU A N 1
ATOM 2083 C CA . LEU A 1 267 ? -2.117 -5.664 -16.329 1.00 95.50 267 LEU A CA 1
ATOM 2084 C C . LEU A 1 267 ? -2.059 -6.873 -17.273 1.00 95.50 267 LEU A C 1
ATOM 2086 O O . LEU A 1 267 ? -2.771 -6.917 -18.275 1.00 95.50 267 LEU A O 1
ATOM 2090 N N . SER A 1 268 ? -1.253 -7.884 -16.942 1.00 94.62 268 SER A N 1
ATOM 2091 C CA . SER A 1 268 ? -1.167 -9.133 -17.706 1.00 94.62 268 SER A CA 1
ATOM 2092 C C . SER A 1 268 ? -2.503 -9.883 -17.701 1.00 94.62 268 SER A C 1
ATOM 2094 O O . SER A 1 268 ? -2.939 -10.347 -18.751 1.00 94.62 268 SER A O 1
ATOM 2096 N N . LYS A 1 269 ? -3.220 -9.913 -16.566 1.00 95.06 269 LYS A N 1
ATOM 2097 C CA . LYS A 1 269 ? -4.587 -10.473 -16.487 1.00 95.06 269 LYS A CA 1
ATOM 2098 C C . LYS A 1 269 ? -5.603 -9.728 -17.357 1.00 95.06 269 LYS A C 1
ATOM 2100 O O . LYS A 1 269 ? -6.628 -10.304 -17.701 1.00 95.06 269 LYS A O 1
ATOM 2105 N N . GLN A 1 270 ? -5.331 -8.470 -17.690 1.00 96.38 270 GLN A N 1
ATOM 2106 C CA . GLN A 1 270 ? -6.158 -7.647 -18.574 1.00 96.38 270 GLN A CA 1
ATOM 2107 C C . GLN A 1 270 ? -5.690 -7.702 -20.043 1.00 96.38 270 GLN A C 1
ATOM 2109 O O . GLN A 1 270 ? -6.105 -6.876 -20.852 1.00 96.38 270 GLN A O 1
ATOM 2114 N N . GLY A 1 271 ? -4.809 -8.647 -20.397 1.00 94.06 271 GLY A N 1
ATOM 2115 C CA . GLY A 1 271 ? -4.347 -8.870 -21.771 1.00 94.06 271 GLY A CA 1
ATOM 2116 C C . GLY A 1 271 ? -3.224 -7.937 -22.237 1.00 94.06 271 GLY A C 1
ATOM 2117 O O . GLY A 1 271 ? -2.837 -7.991 -23.400 1.00 94.06 271 GLY A O 1
ATOM 2118 N N . LEU A 1 272 ? -2.644 -7.095 -21.368 1.00 93.75 272 LEU A N 1
ATOM 2119 C CA . LEU A 1 272 ? -1.620 -6.128 -21.802 1.00 93.75 272 LEU A CA 1
ATOM 2120 C C . LEU A 1 272 ? -0.364 -6.809 -22.375 1.00 93.75 272 LEU A C 1
ATOM 2122 O O . LEU A 1 272 ? 0.245 -6.306 -23.313 1.00 93.75 272 LEU A O 1
ATOM 2126 N N . THR A 1 273 ? 0.011 -7.968 -21.831 1.00 91.00 273 THR A N 1
ATOM 2127 C CA . THR A 1 273 ? 1.169 -8.755 -22.291 1.00 91.00 273 THR A CA 1
ATOM 2128 C C . THR A 1 273 ? 0.914 -9.515 -23.595 1.00 91.00 273 THR A C 1
ATOM 2130 O O . THR A 1 273 ? 1.815 -10.176 -24.094 1.00 91.00 273 THR A O 1
ATOM 2133 N N . GLU A 1 274 ? -0.304 -9.457 -24.138 1.00 92.50 274 GLU A N 1
ATOM 2134 C CA . GLU A 1 274 ? -0.642 -10.013 -25.456 1.00 92.50 274 GLU A CA 1
ATOM 2135 C C . GLU A 1 274 ? -0.410 -8.986 -26.577 1.00 92.50 274 GLU A C 1
ATOM 2137 O O . GLU A 1 274 ? -0.414 -9.334 -27.759 1.00 92.50 274 GLU A O 1
ATOM 2142 N N . LEU A 1 275 ? -0.183 -7.716 -26.221 1.00 94.12 275 LEU A N 1
ATOM 2143 C CA . LEU A 1 275 ? 0.112 -6.665 -27.184 1.00 94.12 275 LEU A CA 1
ATOM 2144 C C . LEU A 1 275 ? 1.509 -6.849 -27.797 1.00 94.12 275 LEU A C 1
ATOM 2146 O O . LEU A 1 275 ? 2.478 -7.102 -27.073 1.00 94.12 275 LEU A O 1
ATOM 2150 N N . PRO A 1 276 ? 1.663 -6.626 -29.115 1.00 92.69 276 PRO A N 1
ATOM 2151 C CA . PRO A 1 276 ? 2.971 -6.612 -29.755 1.00 92.69 276 PRO A CA 1
ATOM 2152 C C . PRO A 1 276 ? 3.958 -5.672 -29.046 1.00 92.69 276 PRO A C 1
ATOM 2154 O O . PRO A 1 276 ? 3.633 -4.540 -28.692 1.00 92.69 276 PRO A O 1
ATOM 2157 N N . GLY A 1 277 ? 5.187 -6.134 -28.832 1.00 90.31 277 GLY A N 1
ATOM 2158 C CA . GLY A 1 277 ? 6.226 -5.321 -28.197 1.00 90.31 277 GLY A CA 1
ATOM 2159 C C . GLY A 1 277 ? 6.102 -5.160 -26.678 1.00 90.31 277 GLY A C 1
ATOM 2160 O O . GLY A 1 277 ? 6.912 -4.430 -26.119 1.00 90.31 277 GLY A O 1
ATOM 2161 N N . ILE A 1 278 ? 5.158 -5.836 -26.006 1.00 96.50 278 ILE A N 1
ATOM 2162 C CA . ILE A 1 278 ? 5.101 -5.935 -24.538 1.00 96.50 278 ILE A CA 1
ATOM 2163 C C . ILE A 1 278 ? 5.556 -7.333 -24.106 1.00 96.50 278 ILE A C 1
ATOM 2165 O O . ILE A 1 278 ? 4.794 -8.294 -24.136 1.00 96.50 278 ILE A O 1
ATOM 2169 N N . ASP A 1 279 ? 6.817 -7.446 -23.697 1.00 96.50 279 ASP A N 1
ATOM 2170 C CA . ASP A 1 279 ? 7.429 -8.695 -23.242 1.00 96.50 279 ASP A CA 1
ATOM 2171 C C . ASP A 1 279 ? 7.401 -8.761 -21.705 1.00 96.50 279 ASP A C 1
ATOM 2173 O O . ASP A 1 279 ? 8.015 -7.948 -21.006 1.00 96.50 279 ASP A O 1
ATOM 2177 N N . LYS A 1 280 ? 6.646 -9.727 -21.169 1.00 95.06 280 LYS A N 1
ATOM 2178 C CA . LYS A 1 280 ? 6.470 -9.908 -19.723 1.00 95.06 280 LYS A CA 1
ATOM 2179 C C . LYS A 1 280 ? 7.792 -10.208 -19.018 1.00 95.06 280 LYS A C 1
ATOM 2181 O O . LYS A 1 280 ? 8.014 -9.683 -17.928 1.00 95.06 280 LYS A O 1
ATOM 2186 N N . ASP A 1 281 ? 8.648 -11.032 -19.611 1.00 94.06 281 ASP A N 1
ATOM 2187 C CA . ASP A 1 281 ? 9.878 -11.484 -18.961 1.00 94.06 281 ASP A CA 1
ATOM 2188 C C . ASP A 1 281 ? 10.881 -10.332 -18.869 1.00 94.06 281 ASP A C 1
ATOM 2190 O O . ASP A 1 281 ? 11.489 -10.123 -17.818 1.00 94.06 281 ASP A O 1
ATOM 2194 N N . VAL A 1 282 ? 10.955 -9.508 -19.919 1.00 96.81 282 VAL A N 1
ATOM 2195 C CA . VAL A 1 282 ? 11.748 -8.269 -19.933 1.00 96.81 282 VAL A CA 1
ATOM 2196 C C . VAL A 1 282 ? 11.285 -7.297 -18.839 1.00 96.81 282 VAL A C 1
ATOM 2198 O O . VAL A 1 282 ? 12.110 -6.759 -18.102 1.00 96.81 282 VAL A O 1
ATOM 2201 N N . LEU A 1 283 ? 9.971 -7.094 -18.675 1.00 97.12 283 LEU A N 1
ATOM 2202 C CA . LEU A 1 283 ? 9.427 -6.215 -17.628 1.00 97.12 283 LEU A CA 1
ATOM 2203 C C . LEU A 1 283 ? 9.700 -6.744 -16.215 1.00 97.12 283 LEU A C 1
ATOM 2205 O O . LEU A 1 283 ? 10.055 -5.969 -15.328 1.00 97.12 283 LEU A O 1
ATOM 2209 N N . VAL A 1 284 ? 9.545 -8.053 -15.999 1.00 95.25 284 VAL A N 1
ATOM 2210 C CA . VAL A 1 284 ? 9.809 -8.692 -14.701 1.00 95.25 284 VAL A CA 1
ATOM 2211 C C . VAL A 1 284 ? 11.287 -8.579 -14.337 1.00 95.25 284 VAL A C 1
ATOM 2213 O O . VAL A 1 284 ? 11.612 -8.196 -13.212 1.00 95.25 284 VAL A O 1
ATOM 2216 N N . GLN A 1 285 ? 12.193 -8.849 -15.279 1.00 95.56 285 GLN A N 1
ATOM 2217 C CA . GLN A 1 285 ? 13.625 -8.694 -15.036 1.00 95.56 285 GLN A CA 1
ATOM 2218 C C . GLN A 1 285 ? 13.997 -7.225 -14.799 1.00 95.56 285 GLN A C 1
ATOM 2220 O O . GLN A 1 285 ? 14.716 -6.928 -13.845 1.00 95.56 285 GLN A O 1
ATOM 2225 N N . ALA A 1 286 ? 13.464 -6.287 -15.590 1.00 97.75 286 ALA A N 1
ATOM 2226 C CA . ALA A 1 286 ? 13.691 -4.860 -15.368 1.00 97.75 286 ALA A CA 1
ATOM 2227 C C . ALA A 1 286 ? 13.228 -4.440 -13.963 1.00 97.75 286 ALA A C 1
ATOM 2229 O O . ALA A 1 286 ? 13.979 -3.785 -13.242 1.00 97.75 286 ALA A O 1
ATOM 2230 N N . ALA A 1 287 ? 12.052 -4.899 -13.525 1.00 96.94 287 ALA A N 1
ATOM 2231 C CA . ALA A 1 287 ? 11.530 -4.625 -12.189 1.00 96.94 287 ALA A CA 1
ATOM 2232 C C . ALA A 1 287 ? 12.480 -5.114 -11.090 1.00 96.94 287 ALA A C 1
ATOM 2234 O O . ALA A 1 287 ? 12.801 -4.353 -10.186 1.00 96.94 287 ALA A O 1
ATOM 2235 N N . ILE A 1 288 ? 12.985 -6.344 -11.192 1.00 95.31 288 ILE A N 1
ATOM 2236 C CA . ILE A 1 288 ? 13.888 -6.930 -10.191 1.00 95.31 288 ILE A CA 1
ATOM 2237 C C . ILE A 1 288 ? 15.224 -6.179 -10.115 1.00 95.31 288 ILE A C 1
ATOM 2239 O O . ILE A 1 288 ? 15.772 -5.996 -9.027 1.00 95.31 288 ILE A O 1
ATOM 2243 N N . PHE A 1 289 ? 15.764 -5.758 -11.260 1.00 96.75 289 PHE A N 1
ATOM 2244 C CA . PHE A 1 289 ? 17.141 -5.276 -11.338 1.00 96.75 289 PHE A CA 1
ATOM 2245 C C . PHE A 1 289 ? 17.298 -3.751 -11.358 1.00 96.75 289 PHE A C 1
ATOM 2247 O O . PHE A 1 289 ? 18.403 -3.293 -11.067 1.00 96.75 289 PHE A O 1
ATOM 2254 N N . HIS A 1 290 ? 16.264 -2.958 -11.675 1.00 97.81 290 HIS A N 1
ATOM 2255 C CA . HIS A 1 290 ? 16.440 -1.522 -11.956 1.00 97.81 290 HIS A CA 1
ATOM 2256 C C . HIS A 1 290 ? 17.045 -0.708 -10.804 1.00 97.81 290 HIS A C 1
ATOM 2258 O O . HIS A 1 290 ? 17.928 0.119 -11.038 1.00 97.81 290 HIS A O 1
ATOM 2264 N N . ASP A 1 291 ? 16.667 -1.029 -9.567 1.00 97.44 291 ASP A N 1
ATOM 2265 C CA . ASP A 1 291 ? 17.105 -0.328 -8.354 1.00 97.44 291 ASP A CA 1
ATOM 2266 C C . ASP A 1 291 ? 18.129 -1.119 -7.525 1.00 97.44 291 ASP A C 1
ATOM 2268 O O . ASP A 1 291 ? 18.500 -0.720 -6.420 1.00 97.44 291 ASP A O 1
ATOM 2272 N N . LEU A 1 292 ? 18.664 -2.223 -8.060 1.00 95.31 292 LEU A N 1
ATOM 2273 C CA . LEU A 1 292 ? 19.573 -3.108 -7.323 1.00 95.31 292 LEU A CA 1
ATOM 2274 C C . LEU A 1 292 ? 20.851 -2.399 -6.831 1.00 95.31 292 LEU A C 1
ATOM 2276 O O . LEU A 1 292 ? 21.444 -2.791 -5.821 1.00 95.31 292 LEU A O 1
ATOM 2280 N N . ALA A 1 293 ? 21.309 -1.370 -7.546 1.00 96.25 293 ALA A N 1
ATOM 2281 C CA . ALA A 1 293 ? 22.510 -0.604 -7.222 1.00 96.25 293 ALA A CA 1
ATOM 2282 C C . ALA A 1 293 ? 22.229 0.785 -6.622 1.00 96.25 293 ALA A C 1
ATOM 2284 O O . ALA A 1 293 ? 23.130 1.633 -6.626 1.00 96.25 293 ALA A O 1
ATOM 2285 N N . LYS A 1 294 ? 21.009 1.028 -6.132 1.00 96.19 294 LYS A N 1
ATOM 2286 C CA . LYS A 1 294 ? 20.630 2.282 -5.476 1.00 96.19 294 LYS A CA 1
ATOM 2287 C C . LYS A 1 294 ? 21.392 2.471 -4.170 1.00 96.19 294 LYS A C 1
ATOM 2289 O O . LYS A 1 294 ? 21.485 1.549 -3.358 1.00 96.19 294 LYS A O 1
ATOM 2294 N N . VAL A 1 295 ? 21.953 3.661 -3.982 1.00 94.62 295 VAL A N 1
ATOM 2295 C CA . VAL A 1 295 ? 22.624 4.057 -2.744 1.00 94.62 295 VAL A CA 1
ATOM 2296 C C . VAL A 1 295 ? 21.734 5.064 -2.039 1.00 94.62 295 VAL A C 1
ATOM 2298 O O . VAL A 1 295 ? 21.325 6.061 -2.624 1.00 94.62 295 VAL A O 1
ATOM 2301 N N . GLN A 1 296 ? 21.426 4.784 -0.776 1.00 94.50 296 GLN A N 1
ATOM 2302 C CA . GLN A 1 296 ? 20.592 5.649 0.046 1.00 94.50 296 GLN A CA 1
ATOM 2303 C C . GLN A 1 296 ? 21.437 6.277 1.159 1.00 94.50 296 GLN A C 1
ATOM 2305 O O . GLN A 1 296 ? 22.251 5.570 1.766 1.00 94.50 296 GLN A O 1
ATOM 2310 N N . PRO A 1 297 ? 21.254 7.577 1.450 1.00 95.50 297 PRO A N 1
ATOM 2311 C CA . PRO A 1 297 ? 21.837 8.208 2.629 1.00 95.50 297 PRO A CA 1
ATOM 2312 C C . PRO A 1 297 ? 21.245 7.580 3.894 1.00 95.50 297 PRO A C 1
ATOM 2314 O O . PRO A 1 297 ? 20.222 6.900 3.829 1.00 95.50 297 PRO A O 1
ATOM 2317 N N . TYR A 1 298 ? 21.862 7.814 5.051 1.00 96.06 298 TYR A N 1
ATOM 2318 C CA . TYR A 1 298 ? 21.298 7.421 6.342 1.00 96.06 298 TYR A CA 1
ATOM 2319 C C . TYR A 1 298 ? 20.573 8.618 6.959 1.00 96.06 298 TYR A C 1
ATOM 2321 O O . TYR A 1 298 ? 21.230 9.572 7.365 1.00 96.06 298 TYR A O 1
ATOM 2329 N N . LEU A 1 299 ? 19.239 8.566 6.993 1.00 97.00 299 LEU A N 1
ATOM 2330 C CA . LEU A 1 299 ? 18.380 9.635 7.510 1.00 97.00 299 LEU A CA 1
ATOM 2331 C C . LEU A 1 299 ? 17.422 9.102 8.579 1.00 97.00 299 LEU A C 1
ATOM 2333 O O . LEU A 1 299 ? 17.022 7.932 8.556 1.00 97.00 299 LEU A O 1
ATOM 2337 N N . HIS A 1 300 ? 17.018 9.977 9.494 1.00 97.00 300 HIS A N 1
ATOM 2338 C CA . HIS A 1 300 ? 16.078 9.692 10.573 1.00 97.00 300 HIS A CA 1
ATOM 2339 C C . HIS A 1 300 ? 14.771 10.471 10.410 1.00 97.00 300 HIS A C 1
ATOM 2341 O O . HIS A 1 300 ? 14.757 11.570 9.854 1.00 97.00 300 HIS A O 1
ATOM 2347 N N . PRO A 1 301 ? 13.647 9.948 10.936 1.00 97.31 301 PRO A N 1
ATOM 2348 C CA . PRO A 1 301 ? 12.423 10.730 11.045 1.00 97.31 301 PRO A CA 1
ATOM 2349 C C . PRO A 1 301 ? 12.671 12.025 11.828 1.00 97.31 301 PRO A C 1
ATOM 2351 O O . PRO A 1 301 ? 13.170 11.991 12.952 1.00 97.31 301 PRO A O 1
ATOM 2354 N N . GLY A 1 302 ? 12.296 13.155 11.235 1.00 96.50 302 GLY A N 1
ATOM 2355 C CA . GLY A 1 302 ? 12.539 14.499 11.751 1.00 96.50 302 GLY A CA 1
ATOM 2356 C C . GLY A 1 302 ? 13.602 15.281 10.980 1.00 96.50 302 GLY A C 1
ATOM 2357 O O . GLY A 1 302 ? 13.563 16.511 11.034 1.00 96.50 302 GLY A O 1
ATOM 2358 N N . ASP A 1 303 ? 14.484 14.610 10.235 1.00 97.69 303 ASP A N 1
ATOM 2359 C CA . ASP A 1 303 ? 15.513 15.276 9.434 1.00 97.69 303 ASP A CA 1
ATOM 2360 C C . ASP A 1 303 ? 14.879 16.135 8.337 1.00 97.69 303 ASP A C 1
ATOM 2362 O O . ASP A 1 303 ? 13.958 15.700 7.642 1.00 97.69 303 ASP A O 1
ATOM 2366 N N . VAL A 1 304 ? 15.390 17.356 8.172 1.00 97.62 304 VAL A N 1
ATOM 2367 C CA . VAL A 1 304 ? 15.000 18.274 7.095 1.00 97.62 304 VAL A CA 1
ATOM 2368 C C . VAL A 1 304 ? 16.205 18.480 6.195 1.00 97.62 304 VAL A C 1
ATOM 2370 O O . VAL A 1 304 ? 17.206 19.055 6.623 1.00 97.62 304 VAL A O 1
ATOM 2373 N N . VAL A 1 305 ? 16.108 18.014 4.955 1.00 97.12 305 VAL A N 1
ATOM 2374 C CA . VAL A 1 305 ? 17.232 17.975 4.015 1.00 97.12 305 VAL A CA 1
ATOM 2375 C C . VAL A 1 305 ? 16.858 18.576 2.668 1.00 97.12 305 VAL A C 1
ATOM 2377 O O . VAL A 1 305 ? 15.688 18.589 2.279 1.00 97.12 305 VAL A O 1
ATOM 2380 N N . ASP A 1 306 ? 17.863 19.071 1.951 1.00 96.69 306 ASP A N 1
ATOM 2381 C CA . ASP A 1 306 ? 17.725 19.346 0.525 1.00 96.69 306 ASP A CA 1
ATOM 2382 C C . ASP A 1 306 ? 17.847 18.018 -0.244 1.00 96.69 306 ASP A C 1
ATOM 2384 O O . ASP A 1 306 ? 18.893 17.360 -0.164 1.00 96.69 306 ASP A O 1
ATOM 2388 N N . PRO A 1 307 ? 16.799 17.580 -0.969 1.00 94.12 307 PRO A N 1
ATOM 2389 C CA . PRO A 1 307 ? 16.847 16.314 -1.679 1.00 94.12 307 PRO A CA 1
ATOM 2390 C C . PRO A 1 307 ? 17.918 16.276 -2.782 1.00 94.12 307 PRO A C 1
ATOM 2392 O O . PRO A 1 307 ? 18.428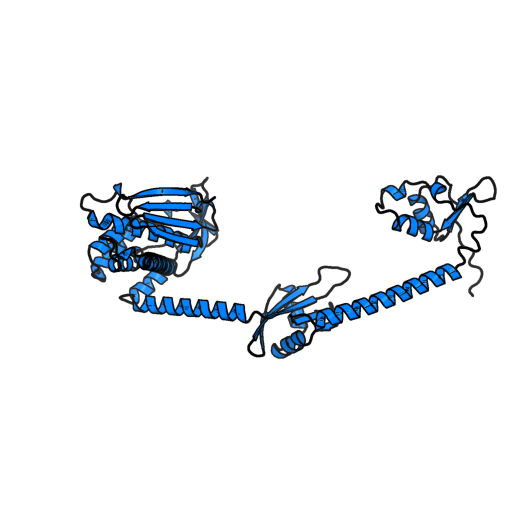 15.196 -3.070 1.00 94.12 307 PRO A O 1
ATOM 2395 N N . GLN A 1 308 ? 18.285 17.414 -3.382 1.00 93.44 308 GLN A N 1
ATOM 2396 C CA . GLN A 1 308 ? 19.289 17.465 -4.453 1.00 93.44 308 GLN A CA 1
ATOM 2397 C C . GLN A 1 308 ? 20.722 17.318 -3.932 1.00 93.44 308 GLN A C 1
ATOM 2399 O O . GLN A 1 308 ? 21.595 16.853 -4.661 1.00 93.44 308 GLN A O 1
ATOM 2404 N N . GLU A 1 309 ? 20.969 17.710 -2.681 1.00 95.00 309 GLU A N 1
ATOM 2405 C CA . GLU A 1 309 ? 22.285 17.580 -2.047 1.00 95.00 309 GLU A CA 1
ATOM 2406 C C . GLU A 1 309 ? 22.497 16.189 -1.438 1.00 95.00 309 GLU A C 1
ATOM 2408 O O . GLU A 1 309 ? 23.618 15.682 -1.405 1.00 95.00 309 GLU A O 1
ATOM 2413 N N . VAL A 1 310 ? 21.421 15.579 -0.931 1.00 95.81 310 VAL A N 1
ATOM 2414 C CA . VAL A 1 310 ? 21.496 14.372 -0.097 1.00 95.81 310 VAL A CA 1
ATOM 2415 C C . VAL A 1 310 ? 21.250 13.081 -0.878 1.00 95.81 310 VAL A C 1
ATOM 2417 O O . VAL A 1 310 ? 21.857 12.055 -0.556 1.00 95.81 310 VAL A O 1
ATOM 2420 N N . PHE A 1 311 ? 20.396 13.102 -1.902 1.00 94.75 311 PHE A N 1
ATOM 2421 C CA . PHE A 1 311 ? 20.155 11.933 -2.745 1.00 94.75 311 PHE A CA 1
ATOM 2422 C C . PHE A 1 311 ? 20.975 12.008 -4.024 1.00 94.75 311 PHE A C 1
ATOM 2424 O O . PHE A 1 311 ? 21.132 13.062 -4.636 1.00 94.75 311 PHE A O 1
ATOM 2431 N N . GLU A 1 312 ? 21.478 10.857 -4.462 1.00 93.56 312 GLU A N 1
ATOM 2432 C CA . GLU A 1 312 ? 22.131 10.791 -5.761 1.00 93.56 312 GLU A CA 1
ATOM 2433 C C . GLU A 1 312 ? 21.116 11.003 -6.899 1.00 93.56 312 GLU A C 1
ATOM 2435 O O . GLU A 1 312 ? 19.968 10.552 -6.800 1.00 93.56 312 GLU A O 1
ATOM 2440 N N . PRO A 1 313 ? 21.529 11.619 -8.020 1.00 93.19 313 PRO A N 1
ATOM 2441 C CA . PRO A 1 313 ? 20.679 11.702 -9.197 1.00 93.19 313 PRO A CA 1
ATOM 2442 C C . PRO A 1 313 ? 20.244 10.309 -9.674 1.00 93.19 313 PRO A C 1
ATOM 2444 O O . PRO A 1 313 ? 21.056 9.383 -9.757 1.00 93.19 313 PRO A O 1
ATOM 2447 N N . GLY A 1 314 ? 18.966 10.165 -10.040 1.00 91.75 314 GLY A N 1
ATOM 2448 C CA . GLY A 1 314 ? 18.367 8.858 -10.340 1.00 91.75 314 GLY A CA 1
ATOM 2449 C C . GLY A 1 314 ? 19.077 8.079 -11.454 1.00 91.75 314 GLY A C 1
ATOM 2450 O O . GLY A 1 314 ? 19.292 6.871 -11.352 1.00 91.75 314 GLY A O 1
ATOM 2451 N N . TYR A 1 315 ? 19.556 8.770 -12.490 1.00 94.50 315 TYR A N 1
ATOM 2452 C CA . TYR A 1 315 ? 20.280 8.125 -13.588 1.00 94.50 315 TYR A CA 1
ATOM 2453 C C . TYR A 1 315 ? 21.555 7.397 -13.124 1.00 94.50 315 TYR A C 1
ATOM 2455 O O . TYR A 1 315 ? 21.967 6.423 -13.753 1.00 94.50 315 TYR A O 1
ATOM 2463 N N . VAL A 1 316 ? 22.188 7.825 -12.024 1.00 96.06 316 VAL A N 1
ATOM 2464 C CA . VAL A 1 316 ? 23.446 7.231 -11.555 1.00 96.06 316 VAL A CA 1
ATOM 2465 C C . VAL A 1 316 ? 23.219 5.787 -11.107 1.00 96.06 316 VAL A C 1
ATOM 2467 O O . VAL A 1 316 ? 23.948 4.891 -11.546 1.00 96.06 316 VAL A O 1
ATOM 2470 N N . HIS A 1 317 ? 22.198 5.524 -10.284 1.00 96.62 317 HIS A N 1
ATOM 2471 C CA . HIS A 1 317 ? 21.904 4.147 -9.886 1.00 96.62 317 HIS A CA 1
ATOM 2472 C C . HIS A 1 317 ? 21.357 3.328 -11.051 1.00 96.62 317 HIS A C 1
ATOM 2474 O O . HIS A 1 317 ? 21.752 2.173 -11.180 1.00 96.62 317 HIS A O 1
ATOM 2480 N N . ALA A 1 318 ? 20.562 3.920 -11.947 1.00 97.56 318 ALA A N 1
ATOM 2481 C CA . ALA A 1 318 ? 20.093 3.248 -13.158 1.00 97.56 318 ALA A CA 1
ATOM 2482 C C . ALA A 1 318 ? 21.261 2.703 -14.003 1.00 97.56 318 ALA A C 1
ATOM 2484 O O . ALA A 1 318 ? 21.277 1.524 -14.370 1.00 97.56 318 ALA A O 1
ATOM 2485 N N . PHE A 1 319 ? 22.303 3.513 -14.238 1.00 97.75 319 PHE A N 1
ATOM 2486 C CA . PHE A 1 319 ? 23.503 3.079 -14.965 1.00 97.75 319 PHE A CA 1
ATOM 2487 C C . PHE A 1 319 ? 24.271 1.969 -14.235 1.00 97.75 319 PHE A C 1
ATOM 2489 O O . PHE A 1 319 ? 24.730 1.010 -14.871 1.00 97.75 319 PHE A O 1
ATOM 2496 N N . ARG A 1 320 ? 24.417 2.066 -12.906 1.00 97.88 320 ARG A N 1
ATOM 2497 C CA . ARG A 1 320 ? 25.095 1.029 -12.109 1.00 97.88 320 ARG A CA 1
ATOM 2498 C C . ARG A 1 320 ? 24.304 -0.280 -12.096 1.00 97.88 320 ARG A C 1
ATOM 2500 O O . ARG A 1 320 ? 24.895 -1.338 -12.308 1.00 97.88 320 ARG A O 1
ATOM 2507 N N . SER A 1 321 ? 22.988 -0.213 -11.919 1.00 97.75 321 SER A N 1
ATOM 2508 C CA . SER A 1 321 ? 22.079 -1.361 -11.958 1.00 97.75 321 SER A CA 1
ATOM 2509 C C . SER A 1 321 ? 22.114 -2.051 -13.320 1.00 97.75 321 SER A C 1
ATOM 2511 O O . SER A 1 321 ? 22.288 -3.265 -13.378 1.00 97.75 321 SER A O 1
ATOM 2513 N N . ALA A 1 322 ? 22.066 -1.289 -14.418 1.00 98.00 322 ALA A N 1
ATOM 2514 C CA . ALA A 1 322 ? 22.187 -1.816 -15.779 1.00 98.00 322 ALA A CA 1
ATOM 2515 C C . ALA A 1 322 ? 23.529 -2.534 -15.994 1.00 98.00 322 ALA A C 1
ATOM 2517 O O . ALA A 1 322 ? 23.586 -3.627 -16.561 1.00 98.00 322 ALA A O 1
ATOM 2518 N N . SER A 1 323 ? 24.616 -1.935 -15.500 1.00 97.62 323 SER A N 1
ATOM 2519 C CA . SER A 1 323 ? 25.960 -2.513 -15.592 1.00 97.62 323 SER A CA 1
ATOM 2520 C C . SER A 1 323 ? 26.070 -3.824 -14.813 1.00 97.62 323 SER A C 1
ATOM 2522 O O . SER A 1 323 ? 26.654 -4.782 -15.318 1.00 97.62 323 SER A O 1
ATOM 2524 N N . MET A 1 324 ? 25.477 -3.896 -13.617 1.00 95.62 324 MET A N 1
ATOM 2525 C CA . MET A 1 324 ? 25.415 -5.124 -12.824 1.00 95.62 324 MET A CA 1
ATOM 2526 C C . MET A 1 324 ? 24.538 -6.197 -13.475 1.00 95.62 324 MET A C 1
ATOM 2528 O O . MET A 1 324 ? 24.965 -7.346 -13.565 1.00 95.62 324 MET A O 1
ATOM 2532 N N . ALA A 1 325 ? 23.341 -5.832 -13.942 1.00 95.38 325 ALA A N 1
ATOM 2533 C CA . ALA A 1 325 ? 22.422 -6.739 -14.626 1.00 95.38 325 ALA A CA 1
ATOM 2534 C C . ALA A 1 325 ? 23.112 -7.406 -15.824 1.00 95.38 325 ALA A C 1
ATOM 2536 O O . ALA A 1 325 ? 23.120 -8.630 -15.936 1.00 95.38 325 ALA A O 1
ATOM 2537 N N . ARG A 1 326 ? 23.797 -6.613 -16.656 1.00 96.69 326 ARG A N 1
ATOM 2538 C CA . ARG A 1 326 ? 24.560 -7.121 -17.799 1.00 96.69 326 ARG A CA 1
ATOM 2539 C C . ARG A 1 326 ? 25.775 -7.952 -17.381 1.00 96.69 326 ARG A C 1
ATOM 2541 O O . ARG A 1 326 ? 25.963 -9.054 -17.873 1.00 96.69 326 ARG A O 1
ATOM 2548 N N . GLY A 1 327 ? 26.631 -7.408 -16.516 1.00 94.44 327 GLY A N 1
ATOM 2549 C CA . GLY A 1 327 ? 27.956 -7.978 -16.251 1.00 94.44 327 GLY A CA 1
ATOM 2550 C C . GLY A 1 327 ? 27.966 -9.168 -15.292 1.00 94.44 327 GLY A C 1
ATOM 2551 O O . GLY A 1 327 ? 28.823 -10.034 -15.417 1.00 94.44 327 GLY A O 1
ATOM 2552 N N . ILE A 1 328 ? 27.041 -9.205 -14.330 1.00 92.69 328 ILE A N 1
ATOM 2553 C CA . ILE A 1 328 ? 27.003 -10.231 -13.275 1.00 92.69 328 ILE A CA 1
ATOM 2554 C C . ILE A 1 328 ? 25.916 -11.262 -13.566 1.00 92.69 328 ILE A C 1
ATOM 2556 O O . ILE A 1 328 ? 26.148 -12.458 -13.416 1.00 92.69 328 ILE A O 1
ATOM 2560 N N . TYR A 1 329 ? 24.738 -10.796 -13.979 1.00 92.19 329 TYR A N 1
ATOM 2561 C CA . TYR A 1 329 ? 23.553 -11.641 -14.134 1.00 92.19 329 TYR A CA 1
ATOM 2562 C C . TYR A 1 329 ? 23.252 -11.997 -15.596 1.00 92.19 329 TYR A C 1
ATOM 2564 O O . TYR A 1 329 ? 22.284 -12.706 -15.852 1.00 92.19 329 TYR A O 1
ATOM 2572 N N . ASN A 1 330 ? 24.087 -11.540 -16.540 1.00 93.81 330 ASN A N 1
ATOM 2573 C CA . ASN A 1 330 ? 23.972 -11.809 -17.976 1.00 93.81 330 ASN A CA 1
ATOM 2574 C C . ASN A 1 330 ? 22.566 -11.525 -18.540 1.00 93.81 330 ASN A C 1
ATOM 2576 O O . ASN A 1 330 ? 22.033 -12.284 -19.349 1.00 93.81 330 ASN A O 1
ATOM 2580 N N . ILE A 1 331 ? 21.955 -10.440 -18.062 1.00 95.56 331 ILE A N 1
ATOM 2581 C CA . ILE A 1 331 ? 20.623 -9.998 -18.473 1.00 95.56 331 ILE A CA 1
ATOM 2582 C C . ILE A 1 331 ? 20.675 -9.416 -19.889 1.00 95.56 331 ILE A C 1
ATOM 2584 O O . ILE A 1 331 ? 21.647 -8.753 -20.264 1.00 95.56 331 ILE A O 1
ATOM 2588 N N . ASP A 1 332 ? 19.626 -9.673 -20.673 1.00 95.31 332 ASP A N 1
ATOM 2589 C CA . ASP A 1 332 ? 19.568 -9.317 -22.086 1.00 95.31 332 ASP A CA 1
ATOM 2590 C C . ASP A 1 332 ? 19.552 -7.798 -22.323 1.00 95.31 332 ASP A C 1
ATOM 2592 O O . ASP A 1 332 ? 19.111 -7.002 -21.490 1.00 95.31 332 ASP A O 1
ATOM 2596 N N . GLU A 1 333 ? 20.022 -7.380 -23.499 1.00 97.31 333 GLU A N 1
ATOM 2597 C CA . GLU A 1 333 ? 20.212 -5.964 -23.824 1.00 97.31 333 GLU A CA 1
ATOM 2598 C C . GLU A 1 333 ? 18.908 -5.150 -23.795 1.00 97.31 333 GLU A C 1
ATOM 2600 O O . GLU A 1 333 ? 18.934 -3.964 -23.457 1.00 97.31 333 GLU A O 1
ATOM 2605 N N . ARG A 1 334 ? 17.752 -5.767 -24.083 1.00 97.81 334 ARG A N 1
ATOM 2606 C CA . ARG A 1 334 ? 16.452 -5.078 -24.023 1.00 97.81 334 ARG A CA 1
ATOM 2607 C C . ARG A 1 334 ? 16.143 -4.666 -22.590 1.00 97.81 334 ARG A C 1
ATOM 2609 O O . ARG A 1 334 ? 15.879 -3.493 -22.328 1.00 97.81 334 ARG A O 1
ATOM 2616 N N . THR A 1 335 ? 16.265 -5.609 -21.661 1.00 98.06 335 THR A N 1
ATOM 2617 C CA . THR A 1 335 ? 16.083 -5.371 -20.228 1.00 98.06 335 THR A CA 1
ATOM 2618 C C . THR A 1 335 ? 17.115 -4.381 -19.689 1.00 98.06 335 THR A C 1
ATOM 2620 O O . THR A 1 335 ? 16.764 -3.452 -18.960 1.00 98.06 335 THR A O 1
ATOM 2623 N N . VAL A 1 336 ? 18.383 -4.515 -20.092 1.00 98.31 336 VAL A N 1
ATOM 2624 C CA . VAL A 1 336 ? 19.452 -3.581 -19.704 1.00 98.31 336 VAL A CA 1
ATOM 2625 C C . VAL A 1 336 ? 19.127 -2.155 -20.149 1.00 98.31 336 VAL A C 1
ATOM 2627 O O . VAL A 1 336 ? 19.338 -1.231 -19.369 1.00 98.31 336 VAL A O 1
ATOM 2630 N N . ASN A 1 337 ? 18.575 -1.954 -21.349 1.00 98.31 337 ASN A N 1
ATOM 2631 C CA . ASN A 1 337 ? 18.166 -0.630 -21.821 1.00 98.31 337 ASN A CA 1
ATOM 2632 C C . ASN A 1 337 ? 17.003 -0.042 -21.010 1.00 98.31 337 ASN A C 1
ATOM 2634 O O . ASN A 1 337 ? 17.039 1.146 -20.690 1.00 98.31 337 ASN A O 1
ATOM 2638 N N . LEU A 1 338 ? 16.007 -0.846 -20.622 1.00 98.50 338 LEU A N 1
ATOM 2639 C CA . LEU A 1 338 ? 14.939 -0.377 -19.728 1.00 98.50 338 LEU A CA 1
ATOM 2640 C C . LEU A 1 338 ? 15.505 0.072 -18.377 1.00 98.50 338 LEU A C 1
ATOM 2642 O O . LEU A 1 338 ? 15.249 1.193 -17.942 1.00 98.50 338 LEU A O 1
ATOM 2646 N N . ILE A 1 339 ? 16.345 -0.763 -17.758 1.00 98.56 339 ILE A N 1
ATOM 2647 C CA . ILE A 1 339 ? 17.000 -0.441 -16.485 1.00 98.56 339 ILE A CA 1
ATOM 2648 C C . ILE A 1 339 ? 17.856 0.817 -16.620 1.00 98.56 339 ILE A C 1
ATOM 2650 O O . ILE A 1 339 ? 17.821 1.687 -15.761 1.00 98.56 339 ILE A O 1
ATOM 2654 N N . LYS A 1 340 ? 18.633 0.937 -17.693 1.00 98.44 340 LYS A N 1
ATOM 2655 C CA . LYS A 1 340 ? 19.588 2.030 -17.873 1.00 98.44 340 LYS A CA 1
ATOM 2656 C C . LYS A 1 340 ? 18.906 3.394 -17.975 1.00 98.44 340 LYS A C 1
ATOM 2658 O O . LYS A 1 340 ? 19.439 4.376 -17.464 1.00 98.44 340 LYS A O 1
ATOM 2663 N N . TYR A 1 341 ? 17.747 3.448 -18.629 1.00 98.31 341 TYR A N 1
ATOM 2664 C CA . TYR A 1 341 ? 17.123 4.708 -19.028 1.00 98.31 341 TYR A CA 1
ATOM 2665 C C . TYR A 1 341 ? 15.817 5.048 -18.295 1.00 98.31 341 TYR A C 1
ATOM 2667 O O . TYR A 1 341 ? 15.252 6.097 -18.575 1.00 98.31 341 TYR A O 1
ATOM 2675 N N . HIS A 1 342 ? 15.348 4.252 -17.327 1.00 97.62 342 HIS A N 1
ATOM 2676 C CA . HIS A 1 342 ? 14.045 4.484 -16.672 1.00 97.62 342 HIS A CA 1
ATOM 2677 C C . HIS A 1 342 ? 13.871 5.859 -15.981 1.00 97.62 342 HIS A C 1
ATOM 2679 O O . HIS A 1 342 ? 12.746 6.342 -15.885 1.00 97.62 342 HIS A O 1
ATOM 2685 N N . HIS A 1 343 ? 14.951 6.540 -15.579 1.00 96.38 343 HIS A N 1
ATOM 2686 C CA . HIS A 1 343 ? 14.886 7.918 -15.046 1.00 96.38 343 HIS A CA 1
ATOM 2687 C C . HIS A 1 343 ? 14.990 9.034 -16.097 1.00 96.38 343 HIS A C 1
ATOM 2689 O O . HIS A 1 343 ? 14.886 10.202 -15.741 1.00 96.38 343 HIS A O 1
ATOM 2695 N N . HIS A 1 344 ? 15.224 8.713 -17.371 1.00 95.94 344 HIS A N 1
ATOM 2696 C CA . HIS A 1 344 ? 15.312 9.719 -18.438 1.00 95.94 344 HIS A CA 1
ATOM 2697 C C . HIS A 1 344 ? 13.913 10.074 -18.925 1.00 95.94 344 HIS A C 1
ATOM 2699 O O . HIS A 1 344 ? 13.032 9.214 -18.878 1.00 95.94 344 HIS A O 1
ATOM 2705 N N . GLU A 1 345 ? 13.704 11.291 -19.431 1.00 94.44 345 GLU A N 1
ATOM 2706 C CA . GLU A 1 345 ? 12.531 11.562 -20.258 1.00 94.44 345 GLU A CA 1
ATOM 2707 C C . GLU A 1 345 ? 12.681 10.931 -21.640 1.00 94.44 345 GLU A C 1
ATOM 2709 O O . GLU A 1 345 ? 13.786 10.652 -22.100 1.00 94.44 345 GLU A O 1
ATOM 2714 N N . GLU A 1 346 ? 11.558 10.700 -22.322 1.00 94.69 346 GLU A N 1
ATOM 2715 C CA . GLU A 1 346 ? 11.584 10.036 -23.630 1.00 94.69 346 GLU A CA 1
ATOM 2716 C C . GLU A 1 346 ? 12.393 10.833 -24.667 1.00 94.69 346 GLU A C 1
ATOM 2718 O O . GLU A 1 346 ? 13.105 10.252 -25.479 1.00 94.69 346 GLU A O 1
ATOM 2723 N N . ASN A 1 347 ? 12.344 12.167 -24.586 1.00 94.69 347 ASN A N 1
ATOM 2724 C CA . ASN A 1 347 ? 13.114 13.064 -25.453 1.00 94.69 347 ASN A CA 1
ATOM 2725 C C . ASN A 1 347 ? 14.614 13.107 -25.110 1.00 94.69 347 ASN A C 1
ATOM 2727 O O . ASN A 1 347 ? 15.400 13.579 -25.928 1.00 94.69 347 ASN A O 1
ATOM 2731 N N . ASP A 1 348 ? 15.000 12.620 -23.928 1.00 95.31 348 ASP A N 1
ATOM 2732 C CA . ASP A 1 348 ? 16.392 12.555 -23.471 1.00 95.31 348 ASP A CA 1
ATOM 2733 C C . ASP A 1 348 ? 17.032 11.188 -23.771 1.00 95.31 348 ASP A C 1
ATOM 2735 O O . ASP A 1 348 ? 18.196 10.947 -23.434 1.00 95.31 348 ASP A O 1
ATOM 2739 N N . LEU A 1 349 ? 16.282 10.264 -24.384 1.00 96.62 349 LEU A N 1
ATOM 2740 C CA . LEU A 1 349 ? 16.817 8.982 -24.825 1.00 96.62 349 LEU A CA 1
ATOM 2741 C C . LEU A 1 349 ? 17.855 9.190 -25.939 1.00 96.62 349 LEU A C 1
ATOM 2743 O O . LEU A 1 349 ? 17.695 10.065 -26.794 1.00 96.62 349 LEU A O 1
ATOM 2747 N N . PRO A 1 350 ? 18.922 8.376 -25.971 1.00 96.69 350 PRO A N 1
ATOM 2748 C CA . PRO A 1 350 ? 19.920 8.479 -27.025 1.00 96.69 350 PRO A CA 1
ATOM 2749 C C . PRO A 1 350 ? 19.323 8.091 -28.386 1.00 96.69 350 PRO A C 1
ATOM 2751 O O . PRO A 1 350 ? 18.390 7.292 -28.463 1.00 96.69 350 PRO A O 1
ATOM 2754 N N . ALA A 1 351 ? 19.891 8.616 -29.473 1.00 96.00 351 ALA A N 1
ATOM 2755 C CA . ALA A 1 351 ? 19.387 8.380 -30.829 1.00 96.00 351 ALA A CA 1
ATOM 2756 C C . ALA A 1 351 ? 19.404 6.891 -31.227 1.00 96.00 351 ALA A C 1
ATOM 2758 O O . ALA A 1 351 ? 18.586 6.448 -32.030 1.00 96.00 351 ALA A O 1
ATOM 2759 N N . GLU A 1 352 ? 20.323 6.114 -30.653 1.00 95.75 352 GLU A N 1
ATOM 2760 C CA . GLU A 1 352 ? 20.432 4.668 -30.827 1.00 95.75 352 GLU A CA 1
ATOM 2761 C C . GLU A 1 352 ? 19.470 3.845 -29.950 1.00 95.75 352 GLU A C 1
ATOM 2763 O O . GLU A 1 352 ? 19.486 2.614 -30.029 1.00 95.75 352 GLU A O 1
ATOM 2768 N N . TYR A 1 353 ? 18.638 4.478 -29.111 1.00 97.38 353 TYR A N 1
ATOM 2769 C CA . TYR A 1 353 ? 17.686 3.752 -28.272 1.00 97.38 353 TYR A CA 1
ATOM 2770 C C . TYR A 1 353 ? 16.712 2.935 -29.143 1.00 97.38 353 TYR A C 1
ATOM 2772 O O . TYR A 1 353 ? 16.103 3.485 -30.067 1.00 97.38 353 TYR A O 1
ATOM 2780 N N . PRO A 1 354 ? 16.508 1.630 -28.875 1.00 96.31 354 PRO A N 1
ATOM 2781 C CA . PRO A 1 354 ? 15.682 0.810 -29.750 1.00 96.31 354 PRO A CA 1
ATOM 2782 C C . PRO A 1 354 ? 14.206 1.227 -29.700 1.00 96.31 354 PRO A C 1
ATOM 2784 O O . PRO A 1 354 ? 13.513 0.989 -28.713 1.00 96.31 354 PRO A O 1
ATOM 2787 N N . LEU A 1 355 ? 13.694 1.801 -30.795 1.00 95.44 355 LEU A N 1
ATOM 2788 C CA . LEU A 1 355 ? 12.326 2.342 -30.864 1.00 95.44 355 LEU A CA 1
ATOM 2789 C C . LEU A 1 355 ? 11.238 1.309 -30.536 1.00 95.44 355 LEU A C 1
ATOM 2791 O O . LEU A 1 355 ? 10.200 1.654 -29.977 1.00 95.44 355 LEU A O 1
ATOM 2795 N N . TYR A 1 356 ? 11.481 0.030 -30.834 1.00 95.69 356 TYR A N 1
ATOM 2796 C CA . TYR A 1 356 ? 10.543 -1.048 -30.514 1.00 95.69 356 TYR A CA 1
ATOM 2797 C C . TYR A 1 356 ? 10.381 -1.288 -29.000 1.00 95.69 356 TYR A C 1
ATOM 2799 O O . TYR A 1 356 ? 9.425 -1.946 -28.600 1.00 95.69 356 TYR A O 1
ATOM 2807 N N . LEU A 1 357 ? 11.281 -0.762 -28.156 1.00 97.44 357 LEU A N 1
ATOM 2808 C CA . LEU A 1 357 ? 11.184 -0.835 -26.693 1.00 97.44 357 LEU A CA 1
ATOM 2809 C C . LEU A 1 357 ? 10.360 0.301 -26.084 1.00 97.44 357 LEU A C 1
ATOM 2811 O O . LEU A 1 357 ? 10.004 0.200 -24.911 1.00 97.44 357 LEU A O 1
ATOM 2815 N N . LEU A 1 358 ? 10.025 1.355 -26.841 1.00 97.56 358 LEU A N 1
ATOM 2816 C CA . LEU A 1 358 ? 9.311 2.523 -26.308 1.00 97.56 358 LEU A CA 1
ATOM 2817 C C . LEU A 1 358 ? 8.010 2.166 -25.566 1.00 97.56 358 LEU A C 1
ATOM 2819 O O . LEU A 1 358 ? 7.810 2.705 -24.475 1.00 97.56 358 LEU A O 1
ATOM 2823 N N . PRO A 1 359 ? 7.155 1.237 -26.048 1.00 97.69 359 PRO A N 1
ATOM 2824 C CA . PRO A 1 359 ? 5.969 0.828 -25.298 1.00 97.69 359 PRO A CA 1
ATOM 2825 C C . PRO A 1 359 ? 6.287 0.239 -23.918 1.00 97.69 359 PRO A C 1
ATOM 2827 O O . PRO A 1 359 ? 5.667 0.627 -22.928 1.00 97.69 359 PRO A O 1
ATOM 2830 N N . MET A 1 360 ? 7.286 -0.647 -23.825 1.00 97.94 360 MET A N 1
ATOM 2831 C CA . MET A 1 360 ? 7.726 -1.206 -22.542 1.00 97.94 360 MET A CA 1
ATOM 2832 C C . MET A 1 360 ? 8.411 -0.172 -21.663 1.00 97.94 360 MET A C 1
ATOM 2834 O O . MET A 1 360 ? 8.215 -0.196 -20.458 1.00 97.94 360 MET A O 1
ATOM 2838 N N . TYR A 1 361 ? 9.188 0.740 -22.238 1.00 98.38 361 TYR A N 1
ATOM 2839 C CA . TYR A 1 361 ? 9.833 1.820 -21.500 1.00 98.38 361 TYR A CA 1
ATOM 2840 C C . TYR A 1 361 ? 8.810 2.752 -20.848 1.00 98.38 361 TYR A C 1
ATOM 2842 O O . TYR A 1 361 ? 8.881 2.994 -19.643 1.00 98.38 361 TYR A O 1
ATOM 2850 N N . ARG A 1 362 ? 7.802 3.198 -21.605 1.00 98.06 362 ARG A N 1
ATOM 2851 C CA . ARG A 1 362 ? 6.699 4.023 -21.091 1.00 98.06 362 ARG A CA 1
ATOM 2852 C C . ARG A 1 362 ? 5.930 3.299 -19.992 1.00 98.06 362 ARG A C 1
ATOM 2854 O O . ARG A 1 362 ? 5.668 3.881 -18.940 1.00 98.06 362 ARG A O 1
ATOM 2861 N N . LEU A 1 363 ? 5.612 2.023 -20.220 1.00 98.12 363 LEU A N 1
ATOM 2862 C CA . LEU A 1 363 ? 4.965 1.177 -19.224 1.00 98.12 363 LEU A CA 1
ATOM 2863 C C . LEU A 1 363 ? 5.829 1.046 -17.966 1.00 98.12 363 LEU A C 1
ATOM 2865 O O . LEU A 1 363 ? 5.337 1.257 -16.866 1.00 98.12 363 LEU A O 1
ATOM 2869 N N . PHE A 1 364 ? 7.113 0.736 -18.113 1.00 98.44 364 PHE A N 1
ATOM 2870 C CA . PHE A 1 364 ? 8.015 0.518 -16.991 1.00 98.44 364 PHE A CA 1
ATOM 2871 C C . PHE A 1 364 ? 8.174 1.778 -16.137 1.00 98.44 364 PHE A C 1
ATOM 2873 O O . PHE A 1 364 ? 8.041 1.697 -14.921 1.00 98.44 364 PHE A O 1
ATOM 2880 N N . ARG A 1 365 ? 8.340 2.954 -16.760 1.00 97.88 365 ARG A N 1
ATOM 2881 C CA . ARG A 1 365 ? 8.364 4.244 -16.048 1.00 97.88 365 ARG A CA 1
ATOM 2882 C C . ARG A 1 365 ? 7.065 4.530 -15.305 1.00 97.88 365 ARG A C 1
ATOM 2884 O O . ARG A 1 365 ? 7.096 5.020 -14.179 1.00 97.88 365 ARG A O 1
ATOM 2891 N N . LEU A 1 366 ? 5.920 4.228 -15.923 1.00 97.69 366 LEU A N 1
ATOM 2892 C CA . LEU A 1 366 ? 4.626 4.361 -15.256 1.00 97.69 366 LEU A CA 1
ATOM 2893 C C . LEU A 1 366 ? 4.561 3.458 -14.018 1.00 97.69 366 LEU A C 1
ATOM 2895 O O . LEU A 1 366 ? 4.174 3.914 -12.946 1.00 97.69 366 LEU A O 1
ATOM 2899 N N . LEU A 1 367 ? 4.953 2.193 -14.159 1.00 98.25 367 LEU A N 1
ATOM 2900 C CA . LEU A 1 367 ? 4.917 1.220 -13.072 1.00 98.25 367 LEU A CA 1
ATOM 2901 C C . LEU A 1 367 ? 5.859 1.588 -11.923 1.00 98.25 367 LEU A C 1
ATOM 2903 O O . LEU A 1 367 ? 5.428 1.510 -10.776 1.00 98.25 367 LEU A O 1
ATOM 2907 N N . ASP A 1 368 ? 7.078 2.032 -12.230 1.00 98.06 368 ASP A N 1
ATOM 2908 C CA . ASP A 1 368 ? 8.064 2.518 -11.257 1.00 98.06 368 ASP A CA 1
ATOM 2909 C C . ASP A 1 368 ? 7.533 3.725 -10.458 1.00 98.06 368 ASP A C 1
ATOM 2911 O O . ASP A 1 368 ? 7.557 3.748 -9.225 1.00 98.06 368 ASP A O 1
ATOM 2915 N N . GLY A 1 369 ? 6.930 4.704 -11.141 1.00 96.12 369 GLY A N 1
ATOM 2916 C CA . GLY A 1 369 ? 6.309 5.852 -10.477 1.00 96.12 369 GLY A CA 1
ATOM 2917 C C . GLY A 1 369 ? 5.149 5.458 -9.551 1.00 96.12 369 GLY A C 1
ATOM 2918 O O . GLY A 1 369 ? 5.051 5.947 -8.420 1.00 96.1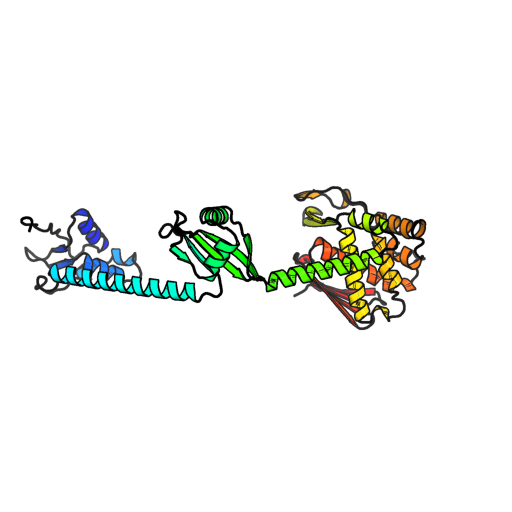2 369 GLY A O 1
ATOM 2919 N N . LEU A 1 370 ? 4.284 4.542 -10.000 1.00 97.06 370 LEU A N 1
ATOM 2920 C CA . LEU A 1 370 ? 3.141 4.070 -9.213 1.00 97.06 370 LEU A CA 1
ATOM 2921 C C . LEU A 1 370 ? 3.574 3.236 -8.006 1.00 97.06 370 LEU A C 1
ATOM 2923 O O . LEU A 1 370 ? 3.025 3.407 -6.915 1.00 97.06 370 LEU A O 1
ATOM 2927 N N . SER A 1 371 ? 4.562 2.355 -8.159 1.00 97.25 371 SER A N 1
ATOM 2928 C CA . SER A 1 371 ? 5.085 1.561 -7.046 1.00 97.25 371 SER A CA 1
ATOM 2929 C C . SER A 1 371 ? 5.807 2.423 -6.018 1.00 97.25 371 SER A C 1
ATOM 2931 O O . SER A 1 371 ? 5.664 2.156 -4.821 1.00 97.25 371 SER A O 1
ATOM 2933 N N . ALA A 1 372 ? 6.485 3.498 -6.430 1.00 94.94 372 ALA A N 1
ATOM 2934 C CA . ALA A 1 372 ? 7.031 4.482 -5.500 1.00 94.94 372 ALA A CA 1
ATOM 2935 C C . ALA A 1 372 ? 5.912 5.159 -4.684 1.00 94.94 372 ALA A C 1
ATOM 2937 O O . ALA A 1 372 ? 6.038 5.300 -3.466 1.00 94.94 372 ALA A O 1
ATOM 2938 N N . GLY A 1 373 ? 4.785 5.507 -5.318 1.00 94.12 373 GLY A N 1
ATOM 2939 C CA . GLY A 1 373 ? 3.604 6.040 -4.628 1.00 94.12 373 GLY A CA 1
ATOM 2940 C C . GLY A 1 373 ? 2.980 5.062 -3.634 1.00 94.12 373 GLY A C 1
ATOM 2941 O O . GLY A 1 373 ? 2.749 5.416 -2.477 1.00 94.12 373 GLY A O 1
ATOM 2942 N N . ILE A 1 374 ? 2.788 3.805 -4.037 1.00 94.69 374 ILE A N 1
ATOM 2943 C CA . ILE A 1 374 ? 2.283 2.747 -3.148 1.00 94.69 374 ILE A CA 1
ATOM 2944 C C . ILE A 1 374 ? 3.225 2.559 -1.950 1.00 94.69 374 ILE A C 1
ATOM 2946 O O . ILE A 1 374 ? 2.768 2.467 -0.812 1.00 94.69 374 ILE A O 1
ATOM 2950 N N . THR A 1 375 ? 4.537 2.530 -2.194 1.00 93.19 375 THR A N 1
ATOM 2951 C CA . THR A 1 375 ? 5.545 2.234 -1.168 1.00 93.19 375 THR A CA 1
ATOM 2952 C C . THR A 1 375 ? 5.700 3.388 -0.181 1.00 93.19 375 THR A C 1
ATOM 2954 O O . THR A 1 375 ? 5.630 3.164 1.023 1.00 93.19 375 THR A O 1
ATOM 2957 N N . ARG A 1 376 ? 5.885 4.622 -0.671 1.00 92.31 376 ARG A N 1
ATOM 2958 C CA . ARG A 1 376 ? 6.226 5.788 0.163 1.00 92.31 376 ARG A CA 1
ATOM 2959 C C . ARG A 1 376 ? 5.015 6.510 0.745 1.00 92.31 376 ARG A C 1
ATOM 2961 O O . ARG A 1 376 ? 5.123 7.121 1.800 1.00 92.31 376 ARG A O 1
ATOM 2968 N N . ARG A 1 377 ? 3.869 6.468 0.063 1.00 90.25 377 ARG A N 1
ATOM 2969 C CA . ARG A 1 377 ? 2.671 7.248 0.429 1.00 90.25 377 ARG A CA 1
ATOM 2970 C C . ARG A 1 377 ? 1.459 6.383 0.761 1.00 90.25 377 ARG A C 1
ATOM 2972 O O . ARG A 1 377 ? 0.414 6.915 1.115 1.00 90.25 377 ARG A O 1
ATOM 2979 N N . GLY A 1 378 ? 1.576 5.059 0.642 1.00 88.62 378 GLY A N 1
ATOM 2980 C CA . GLY A 1 378 ? 0.437 4.162 0.821 1.00 88.62 378 GLY A CA 1
ATOM 2981 C C . GLY A 1 378 ? -0.646 4.368 -0.240 1.00 88.62 378 GLY A C 1
ATOM 2982 O O . GLY A 1 378 ? -1.815 4.087 0.033 1.00 88.62 378 GLY A O 1
ATOM 2983 N N . SER A 1 379 ? -0.280 4.880 -1.425 1.00 92.94 379 SER A N 1
ATOM 2984 C CA . SER A 1 379 ? -1.245 5.165 -2.487 1.00 92.94 379 SER A CA 1
ATOM 2985 C C . SER A 1 379 ? -2.013 3.900 -2.891 1.00 92.94 379 SER A C 1
ATOM 2987 O O . SER A 1 379 ? -1.449 2.815 -3.060 1.00 92.94 379 SER A O 1
ATOM 2989 N N . ARG A 1 380 ? -3.322 4.045 -3.091 1.00 94.31 380 ARG A N 1
ATOM 2990 C CA . ARG A 1 380 ? -4.212 3.057 -3.696 1.00 94.31 380 ARG A CA 1
ATOM 2991 C C . ARG A 1 380 ? -4.269 3.319 -5.191 1.00 94.31 380 ARG A C 1
ATOM 2993 O O . ARG A 1 380 ? -4.721 4.371 -5.630 1.00 94.31 380 ARG A O 1
ATOM 3000 N N . VAL A 1 381 ? -3.817 2.343 -5.963 1.00 95.44 381 VAL A N 1
ATOM 3001 C CA . VAL A 1 381 ? -3.764 2.422 -7.421 1.00 95.44 381 VAL A CA 1
ATOM 3002 C C . VAL A 1 381 ? -4.747 1.416 -7.998 1.00 95.44 381 VAL A C 1
ATOM 3004 O O . VAL A 1 381 ? -4.742 0.253 -7.598 1.00 95.44 381 VAL A O 1
ATOM 3007 N N . LYS A 1 382 ? -5.575 1.866 -8.941 1.00 95.69 382 LYS A N 1
ATOM 3008 C CA . LYS A 1 382 ? -6.423 1.010 -9.773 1.00 95.69 382 LYS A CA 1
ATOM 3009 C C . LYS A 1 382 ? -6.029 1.188 -11.235 1.00 95.69 382 LYS A C 1
ATOM 3011 O O . LYS A 1 382 ? -6.015 2.319 -11.723 1.00 95.69 382 LYS A O 1
ATOM 3016 N N . LEU A 1 383 ? -5.735 0.078 -11.911 1.00 95.56 383 LEU A N 1
ATOM 3017 C CA . LEU A 1 383 ? -5.333 0.052 -13.314 1.00 95.56 383 LEU A CA 1
ATOM 3018 C C . LEU A 1 383 ? -6.416 -0.591 -14.174 1.00 95.56 383 LEU A C 1
ATOM 3020 O O . LEU A 1 383 ? -6.926 -1.664 -13.854 1.00 95.56 383 LEU A O 1
ATOM 3024 N N . THR A 1 384 ? -6.732 0.041 -15.299 1.00 96.38 384 THR A N 1
ATOM 3025 C CA . THR A 1 384 ? -7.562 -0.562 -16.346 1.00 96.38 384 THR A CA 1
ATOM 3026 C C . THR A 1 384 ? -6.911 -0.389 -17.706 1.00 96.38 384 THR A C 1
ATOM 3028 O O . THR A 1 384 ? -6.351 0.672 -17.981 1.00 96.38 384 THR A O 1
ATOM 3031 N N . THR A 1 385 ? -7.009 -1.398 -18.568 1.00 95.62 385 THR A N 1
ATOM 3032 C CA . THR A 1 385 ? -6.477 -1.342 -19.935 1.00 95.62 385 THR A CA 1
ATOM 3033 C C . THR A 1 385 ? -7.591 -1.417 -20.975 1.00 95.62 385 THR A C 1
ATOM 3035 O O . THR A 1 385 ? -8.590 -2.113 -20.803 1.00 95.62 385 THR A O 1
ATOM 3038 N N . ASN A 1 386 ? -7.413 -0.695 -22.079 1.00 94.50 386 ASN A N 1
ATOM 3039 C CA . ASN A 1 386 ? -8.217 -0.829 -23.288 1.00 94.50 386 ASN A CA 1
ATOM 3040 C C . ASN A 1 386 ? -7.283 -0.783 -24.504 1.00 94.50 386 ASN A C 1
ATOM 3042 O O . ASN A 1 386 ? -6.905 0.292 -24.975 1.00 94.50 386 ASN A O 1
ATOM 3046 N N . GLY A 1 387 ? -6.854 -1.959 -24.970 1.00 93.38 387 GLY A N 1
ATOM 3047 C CA . GLY A 1 387 ? -5.788 -2.061 -25.964 1.00 93.38 387 GLY A CA 1
ATOM 3048 C C . GLY A 1 387 ? -4.500 -1.410 -25.450 1.00 93.38 387 GLY A C 1
ATOM 3049 O O . GLY A 1 387 ? -4.021 -1.750 -24.372 1.00 93.38 387 GLY A O 1
ATOM 3050 N N . THR A 1 388 ? -3.959 -0.454 -26.206 1.00 95.75 388 THR A N 1
ATOM 3051 C CA . THR A 1 388 ? -2.724 0.282 -25.880 1.00 95.75 388 THR A CA 1
ATOM 3052 C C . THR A 1 388 ? -2.901 1.356 -24.808 1.00 95.75 388 THR A C 1
ATOM 3054 O O . THR A 1 388 ? -1.900 1.882 -24.320 1.00 95.75 388 THR A O 1
ATOM 3057 N N . LEU A 1 389 ? -4.142 1.699 -24.450 1.00 97.56 389 LEU A N 1
ATOM 3058 C CA . LEU A 1 389 ? -4.452 2.743 -23.480 1.00 97.56 389 LEU A CA 1
ATOM 3059 C C . LEU A 1 389 ? -4.512 2.167 -22.063 1.00 97.56 389 LEU A C 1
ATOM 3061 O O . LEU A 1 389 ? -5.319 1.282 -21.775 1.00 97.56 389 LEU A O 1
ATOM 3065 N N . ILE A 1 390 ? -3.693 2.713 -21.170 1.00 97.75 390 ILE A N 1
ATOM 3066 C CA . ILE A 1 390 ? -3.732 2.448 -19.733 1.00 97.75 390 ILE A CA 1
ATOM 3067 C C . ILE A 1 390 ? -4.399 3.628 -19.043 1.00 97.75 390 ILE A C 1
ATOM 3069 O O . ILE A 1 390 ? -3.925 4.756 -19.162 1.00 97.75 390 ILE A O 1
ATOM 3073 N N . SER A 1 391 ? -5.445 3.355 -18.271 1.00 97.69 391 SER A N 1
ATOM 3074 C CA . SER A 1 391 ? -6.054 4.318 -17.358 1.00 97.69 391 SER A CA 1
ATOM 3075 C C . SER A 1 3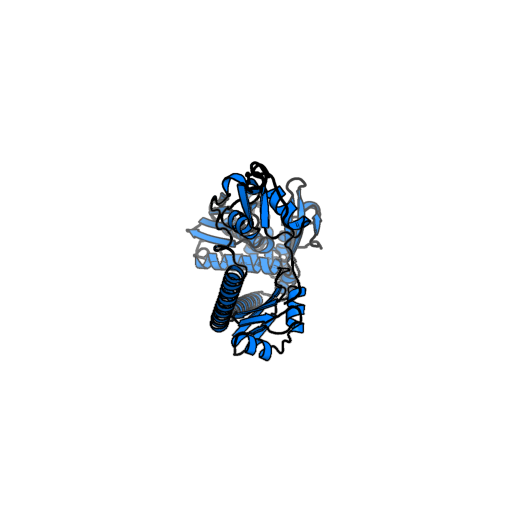91 ? -5.692 3.962 -15.920 1.00 97.69 391 SER A C 1
ATOM 3077 O O . SER A 1 391 ? -5.802 2.813 -15.488 1.00 97.69 391 SER A O 1
ATOM 3079 N N . VAL A 1 392 ? -5.270 4.969 -15.169 1.00 97.44 392 VAL A N 1
ATOM 3080 C CA . VAL A 1 392 ? -4.795 4.866 -13.795 1.00 97.44 392 VAL A CA 1
ATOM 3081 C C . VAL A 1 392 ? -5.627 5.787 -12.925 1.00 97.44 392 VAL A C 1
ATOM 3083 O O . VAL A 1 392 ? -5.788 6.965 -13.232 1.00 97.44 392 VAL A O 1
ATOM 3086 N N . ARG A 1 393 ? -6.133 5.261 -11.814 1.00 96.81 393 ARG A N 1
ATOM 3087 C CA . ARG A 1 393 ? -6.682 6.057 -10.715 1.00 96.81 393 ARG A CA 1
ATOM 3088 C C . ARG A 1 393 ? -5.779 5.872 -9.503 1.00 96.81 393 ARG A C 1
ATOM 3090 O O . ARG A 1 393 ? -5.685 4.756 -8.995 1.00 96.81 393 ARG A O 1
ATOM 3097 N N . GLU A 1 394 ? -5.114 6.939 -9.078 1.00 95.12 394 GLU A N 1
ATOM 3098 C CA . GLU A 1 394 ? -4.215 6.958 -7.922 1.00 95.12 394 GLU A CA 1
ATOM 3099 C C . GLU A 1 394 ? -4.823 7.818 -6.811 1.00 95.12 394 GLU A C 1
ATOM 3101 O O . GLU A 1 394 ? -5.011 9.018 -6.983 1.00 95.12 394 GLU A O 1
ATOM 3106 N N . GLU A 1 395 ? -5.125 7.198 -5.673 1.00 94.75 395 GLU A N 1
ATOM 3107 C CA . GLU A 1 395 ? -5.589 7.858 -4.451 1.00 94.75 395 GLU A CA 1
ATOM 3108 C C . GLU A 1 395 ? -4.514 7.751 -3.371 1.00 94.75 395 GLU A C 1
ATOM 3110 O O . GLU A 1 395 ? -4.008 6.669 -3.096 1.00 94.75 395 GLU A O 1
ATOM 3115 N N . SER A 1 396 ? -4.190 8.852 -2.713 1.00 88.62 396 SER A N 1
ATOM 3116 C CA . SER A 1 396 ? -3.116 8.968 -1.733 1.00 88.62 396 SER A CA 1
ATOM 3117 C C . SER A 1 396 ? -3.632 9.630 -0.458 1.00 88.62 396 SER A C 1
ATOM 3119 O O . SER A 1 396 ? -4.569 10.430 -0.485 1.00 88.62 396 SER A O 1
ATOM 3121 N N . SER A 1 397 ? -2.980 9.355 0.675 1.00 80.81 397 SER A N 1
ATOM 3122 C CA . SER A 1 397 ? -3.172 10.150 1.897 1.00 80.81 397 SER A CA 1
ATOM 3123 C C . SER A 1 397 ? -2.678 11.593 1.742 1.00 80.81 397 SER A C 1
ATOM 3125 O O . SER A 1 397 ? -2.996 12.440 2.570 1.00 80.81 397 SER A O 1
ATOM 3127 N N . PHE A 1 398 ? -1.912 11.867 0.683 1.00 81.38 398 PHE A N 1
ATOM 3128 C CA . PHE A 1 398 ? -1.414 13.180 0.300 1.00 81.38 398 PHE A CA 1
ATOM 3129 C C . PHE A 1 398 ? -2.183 13.665 -0.939 1.00 81.38 398 PHE A C 1
ATOM 3131 O O . PHE A 1 398 ? -1.841 13.249 -2.051 1.00 81.38 398 PHE A O 1
ATOM 3138 N N . PRO A 1 399 ? -3.190 14.548 -0.786 1.00 81.75 399 PRO A N 1
ATOM 3139 C CA . PRO A 1 399 ? -4.120 14.897 -1.864 1.00 81.75 399 PRO A CA 1
ATOM 3140 C C . PRO A 1 399 ? -3.472 15.455 -3.135 1.00 81.75 399 PRO A C 1
ATOM 3142 O O . PRO A 1 399 ? -4.027 15.302 -4.215 1.00 81.75 399 PRO A O 1
ATOM 3145 N N . LEU A 1 400 ? -2.277 16.050 -3.032 1.00 82.50 400 LEU A N 1
ATOM 3146 C CA . LEU A 1 400 ? -1.506 16.553 -4.179 1.00 82.50 400 LEU A CA 1
ATOM 3147 C C . LEU A 1 400 ? -1.138 15.465 -5.202 1.00 82.50 400 LEU A C 1
ATOM 3149 O O . LEU A 1 400 ? -0.835 15.785 -6.346 1.00 82.50 400 LEU A O 1
ATOM 3153 N N . TYR A 1 401 ? -1.159 14.196 -4.794 1.00 83.25 401 TYR A N 1
ATOM 3154 C CA . TYR A 1 401 ? -0.869 13.048 -5.653 1.00 83.25 401 TYR A CA 1
ATOM 3155 C C . TYR A 1 401 ? -2.137 12.344 -6.156 1.00 83.25 401 TYR A C 1
ATOM 3157 O O . TYR A 1 401 ? -2.034 11.342 -6.859 1.00 83.25 401 TYR A O 1
ATOM 3165 N N . ASN A 1 402 ? -3.329 12.839 -5.801 1.00 90.50 402 ASN A N 1
ATOM 3166 C CA . ASN A 1 402 ? -4.587 12.256 -6.253 1.00 90.50 402 ASN A CA 1
ATOM 3167 C C . ASN A 1 402 ? -4.822 12.606 -7.720 1.00 90.50 402 ASN A C 1
ATOM 3169 O O . ASN A 1 402 ? -5.073 13.764 -8.061 1.00 90.50 402 ASN A O 1
ATOM 3173 N N . GLN A 1 403 ? -4.766 11.603 -8.591 1.00 94.00 403 GLN A N 1
ATOM 3174 C CA . GLN A 1 403 ? -4.849 11.832 -10.029 1.00 94.00 403 GLN A CA 1
ATOM 3175 C C . GLN A 1 403 ? -5.524 10.692 -10.792 1.00 94.00 403 GLN A C 1
ATOM 3177 O O . GLN A 1 403 ? -5.497 9.519 -10.407 1.00 94.00 403 GLN A O 1
ATOM 3182 N N . HIS A 1 404 ? -6.106 11.068 -11.925 1.00 96.25 404 HIS A N 1
ATOM 3183 C CA . HIS A 1 404 ? -6.439 10.183 -13.021 1.00 96.25 404 HIS A CA 1
ATOM 3184 C C . HIS A 1 404 ? -5.436 10.392 -14.157 1.00 96.25 404 HIS A C 1
ATOM 3186 O O . HIS A 1 404 ? -5.254 11.514 -14.632 1.00 96.25 404 HIS A O 1
ATOM 3192 N N . LEU A 1 405 ? -4.788 9.320 -14.601 1.00 96.38 405 LEU A N 1
ATOM 3193 C CA . LEU A 1 405 ? -3.804 9.352 -15.679 1.00 96.38 405 LEU A CA 1
ATOM 3194 C C . LEU A 1 405 ? -4.214 8.385 -16.782 1.00 96.38 405 LEU A C 1
ATOM 3196 O O . LEU A 1 405 ? -4.528 7.233 -16.516 1.00 96.38 405 LEU A O 1
ATOM 3200 N N . GLU A 1 406 ? -4.162 8.849 -18.022 1.00 97.62 406 GLU A N 1
ATOM 3201 C CA . GLU A 1 406 ? -4.308 8.024 -19.214 1.00 97.62 406 GLU A CA 1
ATOM 3202 C C . GLU A 1 406 ? -3.000 8.066 -20.004 1.00 97.62 406 GLU A C 1
ATOM 3204 O O . GLU A 1 406 ? -2.466 9.146 -20.272 1.00 97.62 406 GLU A O 1
ATOM 3209 N N . LEU A 1 407 ? -2.477 6.899 -20.367 1.00 97.88 407 LEU A N 1
ATOM 3210 C CA . LEU A 1 407 ? -1.256 6.748 -21.149 1.00 97.88 407 LEU A CA 1
ATOM 3211 C C . LEU A 1 407 ? -1.491 5.753 -22.278 1.00 97.88 407 LEU A C 1
ATOM 3213 O O . LEU A 1 407 ? -1.748 4.578 -22.028 1.00 97.88 407 LEU A O 1
ATOM 3217 N N . ASP A 1 408 ? -1.352 6.209 -23.517 1.00 97.81 408 ASP A N 1
ATOM 3218 C CA . ASP A 1 408 ? -1.282 5.312 -24.664 1.00 97.81 408 ASP A CA 1
ATOM 3219 C C . ASP A 1 408 ? 0.170 4.865 -24.882 1.00 97.81 408 ASP A C 1
ATOM 3221 O O . ASP A 1 408 ? 1.057 5.675 -25.165 1.00 97.81 408 ASP A O 1
ATOM 3225 N N . LEU A 1 409 ? 0.421 3.563 -24.739 1.00 97.19 409 LEU A N 1
ATOM 3226 C CA . LEU A 1 409 ? 1.772 3.004 -24.760 1.00 97.19 409 LEU A CA 1
ATOM 3227 C C . LEU A 1 409 ? 2.483 3.164 -26.106 1.00 97.19 409 LEU A C 1
ATOM 3229 O O . LEU A 1 409 ? 3.710 3.180 -26.135 1.00 97.19 409 LEU A O 1
ATOM 3233 N N . TYR A 1 410 ? 1.760 3.255 -27.222 1.00 96.75 410 TYR A N 1
ATOM 3234 C CA . TYR A 1 410 ? 2.360 3.229 -28.562 1.00 96.75 410 TYR A CA 1
ATOM 3235 C C . TYR A 1 410 ? 2.615 4.633 -29.102 1.00 96.75 410 TYR A C 1
ATOM 3237 O O . TYR A 1 410 ? 3.671 4.895 -29.677 1.00 96.75 410 TYR A O 1
ATOM 3245 N N . SER A 1 411 ? 1.690 5.555 -28.861 1.00 96.00 411 SER A N 1
ATOM 3246 C CA . SER A 1 411 ? 1.836 6.964 -29.226 1.00 96.00 411 SER A CA 1
ATOM 3247 C C . SER A 1 411 ? 2.601 7.782 -28.184 1.00 96.00 411 SER A C 1
ATOM 3249 O O . SER A 1 411 ? 3.113 8.844 -28.520 1.00 96.00 411 SER A O 1
ATOM 3251 N N . GLY A 1 412 ? 2.663 7.325 -26.928 1.00 94.75 412 GLY A N 1
ATOM 3252 C CA . GLY A 1 412 ? 3.229 8.093 -25.815 1.00 94.75 412 GLY A CA 1
ATOM 3253 C C . GLY A 1 412 ? 2.320 9.227 -25.335 1.00 94.75 412 GLY A C 1
ATOM 3254 O O . GLY A 1 412 ? 2.703 9.997 -24.455 1.00 94.75 412 GLY A O 1
ATOM 3255 N N . ARG A 1 413 ? 1.102 9.350 -25.885 1.00 96.19 413 ARG A N 1
ATOM 3256 C CA . ARG A 1 413 ? 0.149 10.381 -25.469 1.00 96.19 413 ARG A CA 1
ATOM 3257 C C . ARG A 1 413 ? -0.236 10.162 -24.007 1.00 96.19 413 ARG A C 1
ATOM 3259 O O . ARG A 1 413 ? -0.792 9.122 -23.658 1.00 96.19 413 ARG A O 1
ATOM 3266 N N . LYS A 1 414 ? 0.006 11.183 -23.184 1.00 96.19 414 LYS A N 1
ATOM 3267 C CA . LYS A 1 414 ? -0.294 11.202 -21.751 1.00 96.19 414 LYS A CA 1
ATOM 3268 C C . LYS A 1 414 ? -1.292 12.311 -21.426 1.00 96.19 414 LYS A C 1
ATOM 3270 O O . LYS A 1 414 ? -1.104 13.456 -21.833 1.00 96.19 414 LYS A O 1
ATOM 3275 N N . VAL A 1 415 ? -2.339 11.977 -20.679 1.00 95.94 415 VAL A N 1
ATOM 3276 C CA . VAL A 1 415 ? -3.325 12.925 -20.142 1.00 95.94 415 VAL A CA 1
ATOM 3277 C C . VAL A 1 415 ? -3.390 12.730 -18.633 1.00 95.94 415 VAL A C 1
ATOM 3279 O O . VAL A 1 415 ? -3.533 11.605 -18.169 1.00 95.94 415 VAL A O 1
ATOM 3282 N N . VAL A 1 416 ? -3.279 13.813 -17.865 1.00 93.81 416 VAL A N 1
ATOM 3283 C CA . VAL A 1 416 ? -3.369 13.786 -16.397 1.00 93.81 416 VAL A CA 1
ATOM 3284 C C . VAL A 1 416 ? -4.460 14.751 -15.956 1.00 93.81 416 VAL A C 1
ATOM 3286 O O . VAL A 1 416 ? -4.537 15.871 -16.460 1.00 93.81 416 VAL A O 1
ATOM 3289 N N . LYS A 1 417 ? -5.317 14.304 -15.041 1.00 92.44 417 LYS A N 1
ATOM 3290 C CA . LYS A 1 417 ? -6.417 15.073 -14.452 1.00 92.44 417 LYS A CA 1
ATOM 3291 C C . LYS A 1 417 ? -6.407 14.872 -12.931 1.00 92.44 417 LYS A C 1
ATOM 3293 O O . LYS A 1 417 ? -6.072 13.772 -12.495 1.00 92.44 417 LYS A O 1
ATOM 3298 N N . PRO A 1 418 ? -6.759 15.878 -12.117 1.00 88.69 418 PRO A N 1
ATOM 3299 C CA . PRO A 1 418 ? -6.974 15.667 -10.685 1.00 88.69 418 PRO A CA 1
ATOM 3300 C C . PRO A 1 418 ? -8.147 14.700 -10.450 1.00 88.69 418 PRO A C 1
ATOM 3302 O O . PRO A 1 418 ? -9.009 14.554 -11.319 1.00 88.69 418 PRO A O 1
ATOM 3305 N N . LEU A 1 419 ? -8.168 14.022 -9.299 1.00 84.06 419 LEU A N 1
ATOM 3306 C CA . LEU A 1 419 ? -9.376 13.319 -8.851 1.00 84.06 419 LEU A CA 1
ATOM 3307 C C . LEU A 1 419 ? -10.331 14.314 -8.197 1.00 84.06 419 LEU A C 1
ATOM 3309 O O . LEU A 1 419 ? -9.905 15.073 -7.327 1.00 84.06 419 LEU A O 1
ATOM 3313 N N . ASP A 1 420 ? -11.588 14.277 -8.638 1.00 69.75 420 ASP A N 1
ATOM 3314 C CA . ASP A 1 420 ? -12.697 15.037 -8.051 1.00 69.75 420 ASP A CA 1
ATOM 3315 C C . ASP A 1 420 ? -12.991 14.625 -6.600 1.00 69.75 420 ASP A C 1
ATOM 3317 O O . ASP A 1 420 ? -12.894 13.407 -6.288 1.00 69.75 420 ASP A O 1
#

Organism: NCBI:txid676965

pLDDT: mean 85.69, std 13.54, range [35.72, 98.56]

Radius of gyration: 39.69 Å; chains: 1; bounding box: 85×69×104 Å